Protein AF-0000000085155196 (afdb_homodimer)

Foldseek 3Di:
DVVVVVLVVLLVLLLVLLLVQCVPPNLVPRDPVSSCVSSVHDPVSVCVNPVDSLRSLLVLLQVLLVVLVVQLVVQQDPVDQLVLSLLLSVLSSLVCCPPPSSNVSNLRSLVVCPPPHPSSVCSLVVQLVSSLVSVVRNCVVQFWDVPDRSSVVSNVLSCQLSVLVVVQVPCCVVPPCNVVNPDSLVVSLVVCVVCLVVITDPVCSVVVPVVSVVSSVVVCVVPVVVDPPDD/DVVVVVLVVLLVLLLVLLLVQCVPPNLVPRDPVSSCVSSVHDPVSVCVNPVDSLRSLLVLLQVLLVVLVVQLVVQQDPVDQLVLSLLLSVLSSLVCCPPPSSNVSNLRSLVVCPPPHPSSVCSLVVQLVSNLVSQVRNCVVQFWDVPDRSSVVSNVLSCQLSVLVVVQVPCCPVPPCNVVNPDSLVVNLVVCVVCLVVITDPVNSVVVPVVSVVSSVVVCVVPVVVDPPDD

Radius of gyration: 22.93 Å; Cα contacts (8 Å, |Δi|>4): 602; chains: 2; bounding box: 74×60×64 Å

Sequence (462 aa):
MARQVRSEATRQKILDSAIEVFGEVGYAAAGWSTIIERTGMTKGALYHHFDSKESLASNIIEEGSDRLLSAFRNVCGSSSPGLENLVHGTFTIVEVLRSDKMVRAAAQLATALSGFNGAASRFYANLVLETAQEARRAIKEGDLRDDIDPDVLSASLMGTIFGARLIASTISGHGRIGDIIGDPTARLHQIWSLLLPGIVSQASLPYFEQFLRREGMRHATANPAAQPEGEMARQVRSEATRQKILDSAIEVFGEVGYAAAGWSTIIERTGMTKGALYHHFDSKESLASNIIEEGSDRLLSAFRNVCGSSSPGLENLVHGTFTIVEVLRSDKMVRAAAQLATALSGFNGAASRFYANLVLETAQEARRAIKEGDLRDDIDPDVLSASLMGTIFGARLIASTISGHGRIGDIIGDPTARLHQIWSLLLPGIVSQASLPYFEQFLRREGMRHATANPAAQPEGE

InterPro domains:
  IPR001647 DNA-binding HTH domain, TetR-type [PF00440] (14-57)
  IPR001647 DNA-binding HTH domain, TetR-type [PR00455] (14-27)
  IPR001647 DNA-binding HTH domain, TetR-type [PR00455] (35-58)
  IPR001647 DNA-binding HTH domain, TetR-type [PS50977] (8-68)
  IPR009057 Homedomain-like superfamily [SSF46689] (2-83)
  IPR036271 Tetracyclin repressor-like, C-terminal domain superfamily [SSF48498] (81-216)
  IPR050109 HTH-type, TetR-like transcriptional regulator [PTHR30055] (2-164)
  IPR054126 CprB tetracyclin repressor-like, C-terminal domain [PF21935] (82-200)

Structure (mmCIF, N/CA/C/O backbone):
data_AF-0000000085155196-model_v1
#
loop_
_entity.id
_entity.type
_entity.pdbx_description
1 polymer CprA
#
loop_
_atom_site.group_PDB
_atom_site.id
_atom_site.type_symbol
_atom_site.label_atom_id
_atom_site.label_alt_id
_atom_site.label_comp_id
_atom_site.label_asym_id
_atom_site.label_entity_id
_atom_site.label_seq_id
_atom_site.pdbx_PDB_ins_code
_atom_site.Cartn_x
_atom_site.Cartn_y
_atom_site.Cartn_z
_atom_site.occupancy
_atom_site.B_iso_or_equiv
_atom_site.auth_seq_id
_atom_site.auth_comp_id
_atom_site.auth_asym_id
_atom_site.auth_atom_id
_atom_site.pdbx_PDB_model_num
ATOM 1 N N . MET A 1 1 ? -38.188 16.172 11.039 1 69.31 1 MET A N 1
ATOM 2 C CA . MET A 1 1 ? -37.875 15.438 9.82 1 69.31 1 MET A CA 1
ATOM 3 C C . MET A 1 1 ? -37.156 16.344 8.828 1 69.31 1 MET A C 1
ATOM 5 O O . MET A 1 1 ? -36.031 16.031 8.391 1 69.31 1 MET A O 1
ATOM 9 N N . ALA A 1 2 ? -37.656 17.391 8.602 1 74.12 2 ALA A N 1
ATOM 10 C CA . ALA A 1 2 ? -37.062 18.359 7.672 1 74.12 2 ALA A CA 1
ATOM 11 C C . ALA A 1 2 ? -35.719 18.844 8.164 1 74.12 2 ALA A C 1
ATOM 13 O O . ALA A 1 2 ? -34.75 18.938 7.391 1 74.12 2 ALA A O 1
ATOM 14 N N . ARG A 1 3 ? -35.656 19.031 9.469 1 75.44 3 ARG A N 1
ATOM 15 C CA . ARG A 1 3 ? -34.406 19.5 10.055 1 75.44 3 ARG A CA 1
ATOM 16 C C . ARG A 1 3 ? -33.312 18.438 9.922 1 75.44 3 ARG A C 1
ATOM 18 O O . ARG A 1 3 ? -32.156 18.75 9.625 1 75.44 3 ARG A O 1
ATOM 25 N N . GLN A 1 4 ? -33.75 17.25 10.086 1 75.31 4 GLN A N 1
ATOM 26 C CA . GLN A 1 4 ? -32.812 16.141 9.961 1 75.31 4 GLN A CA 1
ATOM 27 C C . GLN A 1 4 ? -32.312 16 8.523 1 75.31 4 GLN A C 1
ATOM 29 O O . GLN A 1 4 ? -31.125 15.773 8.289 1 75.31 4 GLN A O 1
ATOM 34 N N . VAL A 1 5 ? -33.25 16.125 7.629 1 76.5 5 VAL A N 1
ATOM 35 C CA . VAL A 1 5 ? -32.906 16.016 6.211 1 76.5 5 VAL A CA 1
ATOM 36 C C . VAL A 1 5 ? -31.969 17.156 5.82 1 76.5 5 VAL A C 1
ATOM 38 O O . VAL A 1 5 ? -31 16.938 5.086 1 76.5 5 VAL A O 1
ATOM 41 N N . ARG A 1 6 ? -32.219 18.344 6.285 1 77.75 6 ARG A N 1
ATOM 42 C CA . ARG A 1 6 ? -31.375 19.5 5.992 1 77.75 6 ARG A CA 1
ATOM 43 C C . ARG A 1 6 ? -29.984 19.312 6.586 1 77.75 6 ARG A C 1
ATOM 45 O O . ARG A 1 6 ? -28.984 19.672 5.961 1 77.75 6 ARG A O 1
ATOM 52 N N . SER A 1 7 ? -29.969 18.812 7.781 1 83.31 7 SER A N 1
ATOM 53 C CA . SER A 1 7 ? -28.703 18.562 8.445 1 83.31 7 SER A CA 1
ATOM 54 C C . SER A 1 7 ? -27.875 17.531 7.688 1 83.31 7 SER A C 1
ATOM 56 O O . SER A 1 7 ? -26.656 17.688 7.543 1 83.31 7 SER A O 1
ATOM 58 N N . GLU A 1 8 ? -28.609 16.594 7.176 1 87.56 8 GLU A N 1
ATOM 59 C CA . GLU A 1 8 ? -27.922 15.555 6.414 1 87.56 8 GLU A CA 1
ATOM 60 C C . GLU A 1 8 ? -27.406 16.094 5.082 1 87.56 8 GLU A C 1
ATOM 62 O O . GLU A 1 8 ? -26.312 15.727 4.633 1 87.56 8 GLU A O 1
ATOM 67 N N . ALA A 1 9 ? -28.141 16.938 4.496 1 89.94 9 ALA A N 1
ATOM 68 C CA . ALA A 1 9 ? -27.719 17.562 3.244 1 89.94 9 ALA A CA 1
ATOM 69 C C . ALA A 1 9 ? -26.484 18.438 3.453 1 89.94 9 ALA A C 1
ATOM 71 O O . ALA A 1 9 ? -25.578 18.453 2.619 1 89.94 9 ALA A O 1
ATOM 72 N N . THR A 1 10 ? -26.484 19.125 4.562 1 91.44 10 THR A N 1
ATOM 73 C CA . THR A 1 10 ? -25.344 19.969 4.902 1 91.44 10 THR A CA 1
ATOM 74 C C . THR A 1 10 ? -24.109 19.125 5.172 1 91.44 10 THR A C 1
ATOM 76 O O . THR A 1 10 ? -23.016 19.422 4.688 1 91.44 10 THR A O 1
ATOM 79 N N . ARG A 1 11 ? -24.312 18.094 5.898 1 94.31 11 ARG A N 1
ATOM 80 C CA . ARG A 1 11 ? -23.219 17.172 6.184 1 94.31 11 ARG A CA 1
ATOM 81 C C . ARG A 1 11 ? -22.609 16.625 4.898 1 94.31 11 ARG A C 1
ATOM 83 O O . ARG A 1 11 ? -21.391 16.594 4.746 1 94.31 11 ARG A O 1
ATOM 90 N N . GLN A 1 12 ? -23.5 16.234 3.965 1 94.75 12 GLN A N 1
ATOM 91 C CA . GLN A 1 12 ? -23.031 15.664 2.701 1 94.75 12 GLN A CA 1
ATOM 92 C C . GLN A 1 12 ? -22.281 16.719 1.88 1 94.75 12 GLN A C 1
ATOM 94 O O . GLN A 1 12 ? -21.281 16.406 1.235 1 94.75 12 GLN A O 1
ATOM 99 N N . LYS A 1 13 ? -22.719 17.859 1.914 1 94.62 13 LYS A N 1
ATOM 100 C CA . LYS A 1 13 ? -22.047 18.953 1.212 1 94.62 13 LYS A CA 1
ATOM 101 C C . LYS A 1 13 ? -20.625 19.156 1.751 1 94.62 13 LYS A C 1
ATOM 103 O O . LYS A 1 13 ? -19.688 19.391 0.982 1 94.62 13 LYS A O 1
ATOM 108 N N . ILE A 1 14 ? -20.5 19.125 3.066 1 96.25 14 ILE A N 1
ATOM 109 C CA . ILE A 1 14 ? -19.203 19.281 3.707 1 96.25 14 ILE A CA 1
ATOM 110 C C . ILE A 1 14 ? -18.266 18.141 3.283 1 96.25 14 ILE A C 1
ATOM 112 O O . ILE A 1 14 ? -17.125 18.375 2.904 1 96.25 14 ILE A O 1
ATOM 116 N N . LEU A 1 15 ? -18.828 16.922 3.273 1 97.25 15 LEU A N 1
ATOM 117 C CA . LEU A 1 15 ? -18.031 15.758 2.877 1 97.25 15 LEU A CA 1
ATOM 118 C C . LEU A 1 15 ? -17.578 15.883 1.425 1 97.25 15 LEU A C 1
ATOM 120 O O . LEU A 1 15 ? -16.406 15.664 1.114 1 97.25 15 LEU A O 1
ATOM 124 N N . ASP A 1 16 ? -18.5 16.297 0.559 1 96.94 16 ASP A N 1
ATOM 125 C CA . ASP A 1 16 ? -18.188 16.438 -0.861 1 96.94 16 ASP A CA 1
ATOM 126 C C . ASP A 1 16 ? -17.109 17.484 -1.092 1 96.94 16 ASP A C 1
ATOM 128 O O . ASP A 1 16 ? -16.188 17.266 -1.887 1 96.94 16 ASP A O 1
ATOM 132 N N . SER A 1 17 ? -17.188 18.562 -0.406 1 97.25 17 SER A N 1
ATOM 133 C CA . SER A 1 17 ? -16.203 19.641 -0.521 1 97.25 17 SER A CA 1
ATOM 134 C C . SER A 1 17 ? -14.836 19.188 -0.02 1 97.25 17 SER A C 1
ATOM 136 O O . SER A 1 17 ? -13.812 19.469 -0.649 1 97.25 17 SER A O 1
ATOM 138 N N . ALA A 1 18 ? -14.859 18.5 1.106 1 97.88 18 ALA A N 1
ATOM 139 C CA . ALA A 1 18 ? -13.609 17.984 1.668 1 97.88 18 ALA A CA 1
ATOM 140 C C . ALA A 1 18 ? -12.938 17 0.716 1 97.88 18 ALA A C 1
ATOM 142 O O . ALA A 1 18 ? -11.727 17.047 0.515 1 97.88 18 ALA A O 1
ATOM 143 N N . ILE A 1 19 ? -13.75 16.109 0.124 1 98.19 19 ILE A N 1
ATOM 144 C CA . ILE A 1 19 ? -13.25 15.109 -0.816 1 98.19 19 ILE A CA 1
ATOM 145 C C . ILE A 1 19 ? -12.57 15.805 -1.996 1 98.19 19 ILE A C 1
ATOM 147 O O . ILE A 1 19 ? -11.5 15.383 -2.438 1 98.19 19 ILE A O 1
ATOM 151 N N . GLU A 1 20 ? -13.141 16.844 -2.461 1 97.38 20 GLU A N 1
ATOM 152 C CA . GLU A 1 20 ? -12.562 17.609 -3.561 1 97.38 20 GLU A CA 1
ATOM 153 C C . GLU A 1 20 ? -11.219 18.219 -3.162 1 97.38 20 GLU A C 1
ATOM 155 O O . GLU A 1 20 ? -10.242 18.109 -3.9 1 97.38 20 GLU A O 1
ATOM 160 N N . VAL A 1 21 ? -11.156 18.828 -1.997 1 97.56 21 VAL A N 1
ATOM 161 C CA . VAL A 1 21 ? -9.945 19.5 -1.536 1 97.56 21 VAL A CA 1
ATOM 162 C C . VAL A 1 21 ? -8.852 18.469 -1.284 1 97.56 21 VAL A C 1
ATOM 164 O O . VAL A 1 21 ? -7.711 18.625 -1.726 1 97.56 21 VAL A O 1
ATOM 167 N N . PHE A 1 22 ? -9.234 17.328 -0.595 1 97.44 22 PHE A N 1
ATOM 168 C CA . PHE A 1 22 ? -8.273 16.266 -0.348 1 97.44 22 PHE A CA 1
ATOM 169 C C . PHE A 1 22 ? -7.75 15.695 -1.66 1 97.44 22 PHE A C 1
ATOM 171 O O . PHE A 1 22 ? -6.574 15.328 -1.757 1 97.44 22 PHE A O 1
ATOM 178 N N . GLY A 1 23 ? -8.625 15.578 -2.633 1 95.81 23 GLY A N 1
ATOM 179 C CA . GLY A 1 23 ? -8.227 15.07 -3.934 1 95.81 23 GLY A CA 1
ATOM 180 C C . GLY A 1 23 ? -7.277 15.992 -4.672 1 95.81 23 GLY A C 1
ATOM 181 O O . GLY A 1 23 ? -6.43 15.531 -5.441 1 95.81 23 GLY A O 1
ATOM 182 N N . GLU A 1 24 ? -7.328 17.281 -4.453 1 94.69 24 GLU A N 1
ATOM 183 C CA . GLU A 1 24 ? -6.555 18.297 -5.168 1 94.69 24 GLU A CA 1
ATOM 184 C C . GLU A 1 24 ? -5.156 18.438 -4.57 1 94.69 24 GLU A C 1
ATOM 186 O O . GLU A 1 24 ? -4.168 18.5 -5.301 1 94.69 24 GLU A O 1
ATOM 191 N N . VAL A 1 25 ? -5.051 18.422 -3.166 1 95.19 25 VAL A N 1
ATOM 192 C CA . VAL A 1 25 ? -3.77 18.828 -2.596 1 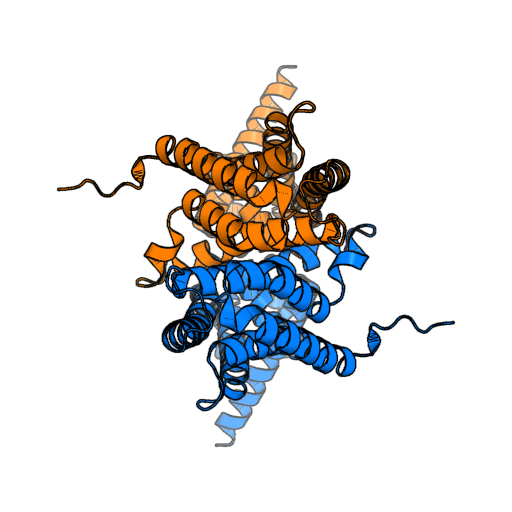95.19 25 VAL A CA 1
ATOM 193 C C . VAL A 1 25 ? -3.27 17.766 -1.628 1 95.19 25 VAL A C 1
ATOM 195 O O . VAL A 1 25 ? -2.146 17.844 -1.123 1 95.19 25 VAL A O 1
ATOM 198 N N . GLY A 1 26 ? -4.078 16.719 -1.414 1 95.88 26 GLY A N 1
ATOM 199 C CA . GLY A 1 26 ? -3.727 15.719 -0.423 1 95.88 26 GLY A CA 1
ATOM 200 C C . GLY A 1 26 ? -4.152 16.094 0.984 1 95.88 26 GLY A C 1
ATOM 201 O O . GLY A 1 26 ? -4.332 17.281 1.289 1 95.88 26 GLY A O 1
ATOM 202 N N . TYR A 1 27 ? -4.277 15.148 1.85 1 96.88 27 TYR A N 1
ATOM 203 C CA . TYR A 1 27 ? -4.758 15.352 3.211 1 96.88 27 TYR A CA 1
ATOM 204 C C . TYR A 1 27 ? -3.811 16.25 3.992 1 96.88 27 TYR A C 1
ATOM 206 O O . TYR A 1 27 ? -4.25 17.172 4.699 1 96.88 27 TYR A O 1
ATOM 214 N N . ALA A 1 28 ? -2.572 16.016 3.85 1 94.56 28 ALA A N 1
ATOM 215 C CA . ALA A 1 28 ? -1.577 16.719 4.645 1 94.56 28 ALA A CA 1
ATOM 216 C C . ALA A 1 28 ? -1.593 18.219 4.332 1 94.56 28 ALA A C 1
ATOM 218 O O . ALA A 1 28 ? -1.554 19.047 5.242 1 94.56 28 ALA A O 1
ATOM 219 N N . ALA A 1 29 ? -1.742 18.578 3.113 1 94.88 29 ALA A N 1
ATOM 220 C CA . ALA A 1 29 ? -1.629 19.969 2.672 1 94.88 29 ALA A CA 1
ATOM 221 C C . ALA A 1 29 ? -2.973 20.688 2.764 1 94.88 29 ALA A C 1
ATOM 223 O O . ALA A 1 29 ? -3.031 21.906 2.715 1 94.88 29 ALA A O 1
ATOM 224 N N . ALA A 1 30 ? -4.035 19.906 2.867 1 96.19 30 ALA A N 1
ATOM 225 C CA . ALA A 1 30 ? -5.367 20.5 2.922 1 96.19 30 ALA A CA 1
ATOM 226 C C . ALA A 1 30 ? -5.57 21.266 4.227 1 96.19 30 ALA A C 1
ATOM 228 O O . ALA A 1 30 ? -5.352 20.719 5.312 1 96.19 30 ALA A O 1
ATOM 229 N N . GLY A 1 31 ? -5.98 22.516 4.066 1 93.12 31 GLY A N 1
ATOM 230 C CA . GLY A 1 31 ? -6.27 23.328 5.238 1 93.12 31 GLY A CA 1
ATOM 231 C C . GLY A 1 31 ? -7.746 23.375 5.59 1 93.12 31 GLY A C 1
ATOM 232 O O . GLY A 1 31 ? -8.602 23.328 4.703 1 93.12 31 GLY A O 1
ATOM 233 N N . TRP A 1 32 ? -7.984 23.469 6.805 1 91.31 32 TRP A N 1
ATOM 234 C CA . TRP A 1 32 ? -9.359 23.594 7.297 1 91.31 32 TRP A CA 1
ATOM 235 C C . TRP A 1 32 ? -10.055 24.797 6.668 1 91.31 32 TRP A C 1
ATOM 237 O O . TRP A 1 32 ? -11.203 24.688 6.219 1 91.31 32 TRP A O 1
ATOM 247 N N . SER A 1 33 ? -9.352 25.875 6.559 1 93.81 33 SER A N 1
ATOM 248 C CA . SER A 1 33 ? -9.914 27.094 5.996 1 93.81 33 SER A CA 1
ATOM 249 C C . SER A 1 33 ? -10.305 26.906 4.535 1 93.81 33 SER A C 1
ATOM 251 O O . SER A 1 33 ? -11.336 27.406 4.094 1 93.81 33 SER A O 1
ATOM 253 N N . THR A 1 34 ? -9.5 26.219 3.793 1 95.38 34 THR A N 1
ATOM 254 C CA . THR A 1 34 ? -9.781 25.953 2.385 1 95.38 34 THR A CA 1
ATOM 255 C C . THR A 1 34 ? -11.039 25.109 2.232 1 95.38 34 THR A C 1
ATOM 257 O O . THR A 1 34 ? -11.852 25.344 1.34 1 95.38 34 THR A O 1
ATOM 260 N N . ILE A 1 35 ? -11.219 24.109 3.141 1 95.94 35 ILE A N 1
ATOM 261 C CA . ILE A 1 35 ? -12.398 23.25 3.107 1 95.94 35 ILE A CA 1
ATOM 262 C C . ILE A 1 35 ? -13.648 24.062 3.418 1 95.94 35 ILE A C 1
ATOM 264 O O . ILE A 1 35 ? -14.656 23.969 2.719 1 95.94 35 ILE A O 1
ATOM 268 N N . ILE A 1 36 ? -13.516 24.922 4.391 1 94.69 36 ILE A N 1
ATOM 269 C CA . ILE A 1 36 ? -14.625 25.797 4.773 1 94.69 36 ILE A CA 1
ATOM 270 C C . ILE A 1 36 ? -15.031 26.656 3.584 1 94.69 36 ILE A C 1
ATOM 272 O O . ILE A 1 36 ? -16.219 26.734 3.242 1 94.69 36 ILE A O 1
ATOM 276 N N . GLU A 1 37 ? -14.062 27.25 2.947 1 95.5 37 GLU A N 1
ATOM 277 C CA . GLU A 1 37 ? -14.32 28.109 1.801 1 95.5 37 GLU A CA 1
ATOM 278 C C . GLU A 1 37 ? -15 27.344 0.671 1 95.5 37 GLU A C 1
ATOM 280 O O . GLU A 1 37 ? -15.922 27.859 0.034 1 95.5 37 GLU A O 1
ATOM 285 N N . ARG A 1 38 ? -14.586 26.141 0.473 1 95.25 38 ARG A N 1
ATOM 286 C CA . ARG A 1 38 ? -15.141 25.312 -0.602 1 95.25 38 ARG A CA 1
ATOM 287 C C . ARG A 1 38 ? -16.609 24.984 -0.334 1 95.25 38 ARG A C 1
ATOM 289 O O . ARG A 1 38 ? -17.391 24.828 -1.269 1 95.25 38 ARG A O 1
ATOM 296 N N . THR A 1 39 ? -16.984 24.844 0.924 1 94.56 39 THR A N 1
ATOM 297 C CA . THR A 1 39 ? -18.359 24.516 1.272 1 94.56 39 THR A CA 1
ATOM 298 C C . THR A 1 39 ? -19.281 25.719 1.052 1 94.56 39 THR A C 1
ATOM 300 O O . THR A 1 39 ? -20.484 25.547 0.909 1 94.56 39 THR A O 1
ATOM 303 N N . GLY A 1 40 ? -18.75 26.969 1.188 1 94.81 40 GLY A N 1
ATOM 304 C CA . GLY A 1 40 ? -19.562 28.172 1.177 1 94.81 40 GLY A CA 1
ATOM 305 C C . GLY A 1 40 ? -20.266 28.438 2.492 1 94.81 40 GLY A C 1
ATOM 306 O O . GLY A 1 40 ? -21.203 29.234 2.553 1 94.81 40 GLY A O 1
ATOM 307 N N . MET A 1 41 ? -19.812 27.75 3.48 1 93.12 41 MET A N 1
ATOM 308 C CA . MET A 1 41 ? -20.422 27.875 4.805 1 93.12 41 MET A CA 1
ATOM 309 C C . MET A 1 41 ? -19.531 28.688 5.742 1 93.12 41 MET A C 1
ATOM 311 O O . MET A 1 41 ? -18.359 28.953 5.418 1 93.12 41 MET A O 1
ATOM 315 N N . THR A 1 42 ? -20.141 29.047 6.848 1 91.56 42 THR A N 1
ATOM 316 C CA . THR A 1 42 ? -19.344 29.688 7.883 1 91.56 42 THR A CA 1
ATOM 317 C C . THR A 1 42 ? -18.547 28.641 8.664 1 91.56 42 THR A C 1
ATOM 319 O O . THR A 1 42 ? -18.906 27.469 8.688 1 91.56 42 THR A O 1
ATOM 322 N N . LYS A 1 43 ? -17.453 29.109 9.266 1 91.19 43 LYS A N 1
ATOM 323 C CA . LYS A 1 43 ? -16.625 28.266 10.125 1 91.19 43 LYS A CA 1
ATOM 324 C C . LYS A 1 43 ? -17.453 27.609 11.219 1 91.19 43 LYS A C 1
ATOM 326 O O . LYS A 1 43 ? -17.328 26.406 11.461 1 91.19 43 LYS A O 1
ATOM 331 N N . GLY A 1 44 ? -18.375 28.344 11.82 1 90.88 44 GLY A N 1
ATOM 332 C CA . GLY A 1 44 ? -19.234 27.844 12.875 1 90.88 44 GLY A CA 1
ATOM 333 C C . GLY A 1 44 ? -20.156 26.734 12.414 1 90.88 44 GLY A C 1
ATOM 334 O O . GLY A 1 44 ? -20.344 25.734 13.117 1 90.88 44 GLY A O 1
ATOM 335 N N . ALA A 1 45 ? -20.672 26.891 11.25 1 90.25 45 ALA A N 1
ATOM 336 C CA . ALA A 1 45 ? -21.562 25.875 10.68 1 90.25 45 ALA A CA 1
ATOM 337 C C . ALA A 1 45 ? -20.844 24.562 10.469 1 90.25 45 ALA A C 1
ATOM 339 O O . ALA A 1 45 ? -21.406 23.484 10.711 1 90.25 45 ALA A O 1
ATOM 340 N N . LEU A 1 46 ? -19.594 24.609 9.961 1 91.94 46 LEU A N 1
ATOM 341 C CA . LEU A 1 46 ? -18.828 23.391 9.734 1 91.94 46 LEU A CA 1
ATOM 342 C C . LEU A 1 46 ? -18.484 22.719 11.055 1 91.94 46 LEU A C 1
ATOM 344 O O . LEU A 1 46 ? -18.594 21.484 11.18 1 91.94 46 LEU A O 1
ATOM 348 N N . TYR A 1 47 ? -18.156 23.5 12.055 1 91.12 47 TYR A N 1
ATOM 349 C CA . TYR A 1 47 ? -17.75 22.984 13.344 1 91.12 47 TYR A CA 1
ATOM 350 C C . TYR A 1 47 ? -18.922 22.328 14.07 1 91.12 47 TYR A C 1
ATOM 352 O O . TYR A 1 47 ? -18.719 21.484 14.953 1 91.12 47 TYR A O 1
ATOM 360 N N . HIS A 1 48 ? -20.109 22.766 13.719 1 92 48 HIS A N 1
ATOM 361 C CA . HIS A 1 48 ? -21.297 22.141 14.273 1 92 48 HIS A CA 1
ATOM 362 C C . HIS A 1 48 ? -21.406 20.672 13.836 1 92 48 HIS A C 1
ATOM 364 O O . HIS A 1 48 ? -21.891 19.828 14.586 1 92 48 HIS A O 1
ATOM 370 N N . HIS A 1 49 ? -20.812 20.391 12.703 1 93.31 49 HIS A N 1
ATOM 371 C CA . HIS A 1 49 ? -20.922 19.047 12.148 1 93.31 49 HIS A CA 1
ATOM 372 C C . HIS A 1 49 ? -19.656 18.234 12.391 1 93.31 49 HIS A C 1
ATOM 374 O O . HIS A 1 49 ? -19.719 17.031 12.664 1 93.31 49 HIS A O 1
ATOM 380 N N . PHE A 1 50 ? -18.484 18.875 12.211 1 95.19 50 PHE A N 1
ATOM 381 C CA . PHE A 1 50 ? -17.203 18.219 12.367 1 95.19 50 PHE A CA 1
ATOM 382 C C . PHE A 1 50 ? -16.25 19.062 13.195 1 95.19 50 PHE A C 1
ATOM 384 O O . PHE A 1 50 ? -15.984 20.219 12.852 1 95.19 50 PHE A O 1
ATOM 391 N N . ASP A 1 51 ? -15.602 18.391 14.133 1 91.75 51 ASP A N 1
ATOM 392 C CA . ASP A 1 51 ? -14.812 19.125 15.125 1 91.75 51 ASP A CA 1
ATOM 393 C C . ASP A 1 51 ? -13.383 19.328 14.625 1 91.75 51 ASP A C 1
ATOM 395 O O . ASP A 1 51 ? -12.648 20.156 15.172 1 91.75 51 ASP A O 1
ATOM 399 N N . SER A 1 52 ? -13.062 18.547 13.625 1 93.94 52 SER A N 1
ATOM 400 C CA . SER A 1 52 ? -11.68 18.625 13.164 1 93.94 52 SER A CA 1
ATOM 401 C C . SER A 1 52 ? -11.531 18.047 11.766 1 93.94 52 SER A C 1
ATOM 403 O O . SER A 1 52 ? -12.422 17.344 11.281 1 93.94 52 SER A O 1
ATOM 405 N N . LYS A 1 53 ? -10.523 18.344 11.18 1 95 53 LYS A N 1
ATOM 406 C CA . LYS A 1 53 ? -10.172 17.75 9.891 1 95 53 LYS A CA 1
ATOM 407 C C . LYS A 1 53 ? -10.07 16.219 9.992 1 95 53 LYS A C 1
ATOM 409 O O . LYS A 1 53 ? -10.5 15.508 9.086 1 95 53 LYS A O 1
ATOM 414 N N . GLU A 1 54 ? -9.531 15.695 11.102 1 95.31 54 GLU A N 1
ATOM 415 C CA . GLU A 1 54 ? -9.391 14.258 11.312 1 95.31 54 GLU A CA 1
ATOM 416 C C . GLU A 1 54 ? -10.75 13.586 11.422 1 95.31 54 GLU A C 1
ATOM 418 O O . GLU A 1 54 ? -10.953 12.492 10.875 1 95.31 54 GLU A O 1
ATOM 423 N N . SER A 1 55 ? -11.617 14.266 12.164 1 96.31 55 SER A N 1
ATOM 424 C CA . SER A 1 55 ? -12.961 13.719 12.266 1 96.31 55 SER A CA 1
ATOM 425 C C . SER A 1 55 ? -13.641 13.656 10.898 1 96.31 55 SER A C 1
ATOM 427 O O . SER A 1 55 ? -14.328 12.688 10.586 1 96.31 55 SER A O 1
ATOM 429 N N . LEU A 1 56 ? -13.43 14.703 10.125 1 96.81 56 LEU A N 1
ATOM 430 C CA . LEU A 1 56 ? -13.961 14.742 8.766 1 96.81 56 LEU A CA 1
ATOM 431 C C . LEU A 1 56 ? -13.383 13.609 7.926 1 96.81 56 LEU A C 1
ATOM 433 O O . LEU A 1 56 ? -14.133 12.891 7.258 1 96.81 56 LEU A O 1
ATOM 437 N N . ALA A 1 57 ? -12.117 13.391 7.973 1 98 57 ALA A N 1
ATOM 438 C CA . ALA A 1 57 ? -11.445 12.32 7.238 1 98 57 ALA A CA 1
ATOM 439 C C . ALA A 1 57 ? -11.961 10.945 7.672 1 98 57 ALA A C 1
ATOM 441 O O . ALA A 1 57 ? -12.25 10.094 6.832 1 98 57 ALA A O 1
ATOM 442 N N . SER A 1 58 ? -12.125 10.758 8.992 1 98 58 SER A N 1
ATOM 443 C CA . SER A 1 58 ? -12.617 9.484 9.516 1 98 58 SER A CA 1
ATOM 444 C C . SER A 1 58 ? -14.016 9.18 9 1 98 58 SER A C 1
ATOM 446 O O . SER A 1 58 ? -14.32 8.039 8.648 1 98 58 SER A O 1
ATOM 448 N N . ASN A 1 59 ? -14.797 10.211 8.914 1 98.19 59 ASN A N 1
ATOM 449 C CA . ASN A 1 59 ? -16.156 10.016 8.422 1 98.19 59 ASN A CA 1
ATOM 450 C C . ASN A 1 59 ? -16.172 9.641 6.941 1 98.19 59 ASN A C 1
ATOM 452 O O . ASN A 1 59 ? -16.953 8.781 6.523 1 98.19 59 ASN A O 1
ATOM 456 N N . ILE A 1 60 ? -15.328 10.281 6.145 1 98.62 60 ILE A N 1
ATOM 457 C CA . ILE A 1 60 ? -15.203 9.938 4.73 1 98.62 60 ILE A CA 1
ATOM 458 C C . ILE A 1 60 ? -14.75 8.484 4.59 1 98.62 60 ILE A C 1
ATOM 460 O O . ILE A 1 60 ? -15.32 7.723 3.809 1 98.62 60 ILE A O 1
ATOM 464 N N . ILE A 1 61 ? -13.758 8.062 5.375 1 98.62 61 ILE A N 1
ATOM 465 C CA . ILE A 1 61 ? -13.219 6.703 5.324 1 98.62 61 ILE A CA 1
ATOM 466 C C . ILE A 1 61 ? -14.32 5.703 5.684 1 98.62 61 ILE A C 1
ATOM 468 O O . ILE A 1 61 ? -14.5 4.699 4.992 1 98.62 61 ILE A O 1
ATOM 472 N N . GLU A 1 62 ? -15.07 5.988 6.742 1 98.31 62 GLU A N 1
ATOM 473 C CA . GLU A 1 62 ? -16.094 5.066 7.223 1 98.31 62 GLU A CA 1
ATOM 474 C C . GLU A 1 62 ? -17.234 4.93 6.215 1 98.31 62 GLU A C 1
ATOM 476 O O . GLU A 1 62 ? -17.672 3.816 5.922 1 98.31 62 GLU A O 1
ATOM 481 N N . GLU A 1 63 ? -17.656 6.07 5.656 1 98.19 63 GLU A N 1
ATOM 482 C CA . GLU A 1 63 ? -18.719 6.023 4.656 1 98.19 63 GLU A CA 1
ATOM 483 C C . GLU A 1 63 ? -18.266 5.277 3.404 1 98.19 63 GLU A C 1
ATOM 485 O O . GLU A 1 63 ? -19.016 4.461 2.857 1 98.19 63 GLU A O 1
ATOM 490 N N . GLY A 1 64 ? -17.062 5.582 2.928 1 98.62 64 GLY A N 1
ATOM 491 C CA . GLY A 1 64 ? -16.516 4.859 1.789 1 98.62 64 GLY A CA 1
ATOM 492 C C . GLY A 1 64 ? -16.359 3.373 2.049 1 98.62 64 GLY A C 1
ATOM 493 O O . GLY A 1 64 ? -16.625 2.553 1.166 1 98.62 64 GLY A O 1
ATOM 494 N N . SER A 1 65 ? -15.906 3.025 3.244 1 98.44 65 SER A N 1
ATOM 495 C CA . SER A 1 65 ? -15.766 1.627 3.639 1 98.44 65 SER A CA 1
ATOM 496 C C . SER A 1 65 ? -17.109 0.899 3.57 1 98.44 65 SER A C 1
ATOM 498 O O . SER A 1 65 ? -17.188 -0.193 3.006 1 98.44 65 SER A O 1
ATOM 500 N N . ASP A 1 66 ? -18.109 1.55 4.125 1 98.44 66 ASP A N 1
ATOM 501 C CA . ASP A 1 66 ? -19.438 0.941 4.129 1 98.44 66 ASP A CA 1
ATOM 502 C C . ASP A 1 66 ? -19.938 0.69 2.709 1 98.44 66 ASP A C 1
ATOM 504 O O . ASP A 1 66 ? -20.484 -0.373 2.416 1 98.44 66 ASP A O 1
ATOM 508 N N . ARG A 1 67 ? -19.719 1.665 1.831 1 98.56 67 ARG A N 1
ATOM 509 C CA . ARG A 1 67 ? -20.141 1.526 0.439 1 98.56 67 ARG A CA 1
ATOM 510 C C . ARG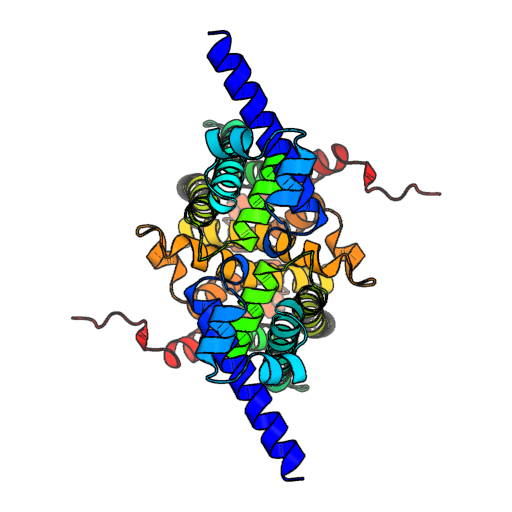 A 1 67 ? -19.391 0.397 -0.249 1 98.56 67 ARG A C 1
ATOM 512 O O . ARG A 1 67 ? -19.969 -0.406 -0.974 1 98.56 67 ARG A O 1
ATOM 519 N N . LEU A 1 68 ? -18.125 0.316 -0.017 1 98.69 68 LEU A N 1
ATOM 520 C CA . LEU A 1 68 ? -17.281 -0.688 -0.65 1 98.69 68 LEU A CA 1
ATOM 521 C C . LEU A 1 68 ? -17.641 -2.088 -0.168 1 98.69 68 LEU A C 1
ATOM 523 O O . LEU A 1 68 ? -17.781 -3.01 -0.976 1 98.69 68 LEU A O 1
ATOM 527 N N . LEU A 1 69 ? -17.797 -2.23 1.13 1 98.19 69 LEU A N 1
ATOM 528 C CA . LEU A 1 69 ? -18.156 -3.52 1.712 1 98.19 69 LEU A CA 1
ATOM 529 C C . LEU A 1 69 ? -19.531 -3.973 1.228 1 98.19 69 LEU A C 1
ATOM 531 O O . LEU A 1 69 ? -19.734 -5.156 0.939 1 98.19 69 LEU A O 1
ATOM 535 N N . SER A 1 70 ? -20.438 -2.996 1.153 1 98.12 70 SER A N 1
ATOM 536 C CA . SER A 1 70 ? -21.766 -3.322 0.644 1 98.12 70 SER A CA 1
ATOM 537 C C . SER A 1 70 ? -21.703 -3.811 -0.799 1 98.12 70 SER A C 1
ATOM 539 O O . SER A 1 70 ? -22.359 -4.789 -1.16 1 98.12 70 SER A O 1
ATOM 541 N N . ALA A 1 71 ? -20.906 -3.129 -1.632 1 97.75 71 ALA A N 1
ATOM 542 C CA . ALA A 1 71 ? -20.734 -3.547 -3.021 1 97.75 71 ALA A CA 1
ATOM 543 C C . ALA A 1 71 ? -20.156 -4.953 -3.105 1 97.75 71 ALA A C 1
ATOM 545 O O . ALA A 1 71 ? -20.609 -5.777 -3.895 1 97.75 71 ALA A O 1
ATOM 546 N N . PHE A 1 72 ? -19.156 -5.273 -2.314 1 97.94 72 PHE A N 1
ATOM 547 C CA . PHE A 1 72 ? -18.531 -6.594 -2.27 1 97.94 72 PHE A CA 1
ATOM 548 C C . PHE A 1 72 ? -19.547 -7.656 -1.864 1 97.94 72 PHE A C 1
ATOM 550 O O . PHE A 1 72 ? -19.688 -8.68 -2.541 1 97.94 72 PHE A O 1
ATOM 557 N N . ARG A 1 73 ? -20.281 -7.387 -0.793 1 96.88 73 ARG A N 1
ATOM 558 C CA . ARG A 1 73 ? -21.25 -8.344 -0.264 1 96.88 73 ARG A CA 1
ATOM 559 C C . ARG A 1 73 ? -22.375 -8.594 -1.264 1 96.88 73 ARG A C 1
ATOM 561 O O . ARG A 1 73 ? -22.875 -9.719 -1.378 1 96.88 73 ARG A O 1
ATOM 568 N N . ASN A 1 74 ? -22.734 -7.551 -1.979 1 95.94 74 ASN A N 1
ATOM 569 C CA . ASN A 1 74 ? -23.844 -7.645 -2.916 1 95.94 74 ASN A CA 1
ATOM 570 C C . ASN A 1 74 ? -23.516 -8.578 -4.082 1 95.94 74 ASN A C 1
ATOM 572 O O . ASN A 1 74 ? -24.406 -9.211 -4.637 1 95.94 74 ASN A O 1
ATOM 576 N N . VAL A 1 75 ? -22.234 -8.695 -4.414 1 93.75 75 VAL A N 1
ATOM 577 C CA . VAL A 1 75 ? -21.891 -9.508 -5.574 1 93.75 75 VAL A CA 1
ATOM 578 C C . VAL A 1 75 ? -21.5 -10.914 -5.121 1 93.75 75 VAL A C 1
ATOM 580 O O . VAL A 1 75 ? -21.406 -11.828 -5.941 1 93.75 75 VAL A O 1
ATOM 583 N N . CYS A 1 76 ? -21.234 -11.047 -3.836 1 91.25 76 CYS A N 1
ATOM 584 C CA . CYS A 1 76 ? -20.891 -12.359 -3.301 1 91.25 76 CYS A CA 1
ATOM 585 C C . CYS A 1 76 ? -22.125 -13.117 -2.854 1 91.25 76 CYS A C 1
ATOM 587 O O . CYS A 1 76 ? -22.656 -12.859 -1.773 1 91.25 76 CYS A O 1
ATOM 589 N N . GLY A 1 77 ? -22.656 -13.875 -3.74 1 85.94 77 GLY A N 1
ATOM 590 C CA . GLY A 1 77 ? -23.859 -14.648 -3.463 1 85.94 77 GLY A CA 1
ATOM 591 C C . GLY A 1 77 ? -23.594 -15.875 -2.613 1 85.94 77 GLY A C 1
ATOM 592 O O . GLY A 1 77 ? -22.531 -16.5 -2.717 1 85.94 77 GLY A O 1
ATOM 593 N N . SER A 1 78 ? -24.594 -16.219 -1.855 1 85.81 78 SER A N 1
ATOM 594 C CA . SER A 1 78 ? -24.484 -17.391 -1.009 1 85.81 78 SER A CA 1
ATOM 595 C C . SER A 1 78 ? -24.484 -18.672 -1.842 1 85.81 78 SER A C 1
ATOM 597 O O . SER A 1 78 ? -23.953 -19.703 -1.407 1 85.81 78 SER A O 1
ATOM 599 N N . SER A 1 79 ? -24.891 -18.609 -3.018 1 90.06 79 SER A N 1
ATOM 600 C CA . SER A 1 79 ? -25 -19.828 -3.818 1 90.06 79 SER A CA 1
ATOM 601 C C . SER A 1 79 ? -23.812 -19.984 -4.758 1 90.06 79 SER A C 1
ATOM 603 O O . SER A 1 79 ? -23.625 -21.047 -5.355 1 90.06 79 SER A O 1
ATOM 605 N N . SER A 1 80 ? -23 -19.047 -4.855 1 94.06 80 SER A N 1
ATOM 606 C CA . SER A 1 80 ? -21.812 -19.109 -5.711 1 94.06 80 SER A CA 1
ATOM 607 C C . SER A 1 80 ? -20.609 -19.625 -4.949 1 94.06 80 SER A C 1
ATOM 609 O O . SER A 1 80 ? -20.469 -19.375 -3.75 1 94.06 80 SER A O 1
ATOM 611 N N . PRO A 1 81 ? -19.75 -20.422 -5.648 1 97 81 PRO A N 1
ATOM 612 C CA . PRO A 1 81 ? -18.531 -20.891 -4.984 1 97 81 PRO A CA 1
ATOM 613 C C . PRO A 1 81 ? -17.703 -19.75 -4.391 1 97 81 PRO A C 1
ATOM 615 O O . PRO A 1 81 ? -17.641 -18.672 -4.965 1 97 81 PRO A O 1
ATOM 618 N N . GLY A 1 82 ? -17.094 -20.016 -3.248 1 98 82 GLY A N 1
ATOM 619 C CA . GLY A 1 82 ? -16.312 -19.016 -2.525 1 98 82 GLY A CA 1
ATOM 620 C C . GLY A 1 82 ? -15.234 -18.375 -3.377 1 98 82 GLY A C 1
ATOM 621 O O . GLY A 1 82 ? -15.031 -17.156 -3.312 1 98 82 GLY A O 1
ATOM 622 N N . LEU A 1 83 ? -14.547 -19.219 -4.172 1 98.25 83 LEU A N 1
ATOM 623 C CA . LEU A 1 83 ? -13.453 -18.672 -4.977 1 98.25 83 LEU A CA 1
ATOM 624 C C . LEU A 1 83 ? -13.992 -17.828 -6.125 1 98.25 83 LEU A C 1
ATOM 626 O O . LEU A 1 83 ? -13.375 -16.828 -6.508 1 98.25 83 LEU A O 1
ATOM 630 N N . GLU A 1 84 ? -15.156 -18.172 -6.723 1 97.88 84 GLU A N 1
ATOM 631 C CA . GLU A 1 84 ? -15.805 -17.297 -7.691 1 97.88 84 GLU A CA 1
ATOM 632 C C . GLU A 1 84 ? -16.141 -15.938 -7.066 1 97.88 84 GLU A C 1
ATOM 634 O O . GLU A 1 84 ? -15.906 -14.891 -7.672 1 97.88 84 GLU A O 1
ATOM 639 N N . ASN A 1 85 ? -16.672 -16 -5.844 1 97.81 85 ASN A N 1
ATOM 640 C CA . ASN A 1 85 ? -17 -14.781 -5.113 1 97.81 85 ASN A CA 1
ATOM 641 C C . ASN A 1 85 ? -15.758 -13.922 -4.879 1 97.81 85 ASN A C 1
ATOM 643 O O . ASN A 1 85 ? -15.805 -12.703 -5.016 1 97.81 85 ASN A O 1
ATOM 647 N N . LEU A 1 86 ? -14.656 -14.547 -4.527 1 97.75 86 LEU A N 1
ATOM 648 C CA . LEU A 1 86 ? -13.406 -13.828 -4.289 1 97.75 86 LEU A CA 1
ATOM 649 C C . LEU A 1 86 ? -12.945 -13.109 -5.559 1 97.75 86 LEU A C 1
ATOM 651 O O . LEU A 1 86 ? -12.609 -11.93 -5.523 1 97.75 86 LEU A O 1
ATOM 655 N N . VAL A 1 87 ? -12.938 -13.867 -6.66 1 97.44 87 VAL A N 1
ATOM 656 C CA . VAL A 1 87 ? -12.5 -13.289 -7.922 1 97.44 87 VAL A CA 1
ATOM 657 C C . VAL A 1 87 ? -13.453 -12.18 -8.344 1 97.44 87 VAL A C 1
ATOM 659 O O . VAL A 1 87 ? -13.039 -11.039 -8.555 1 97.44 87 VAL A O 1
ATOM 662 N N . HIS A 1 88 ? -14.742 -12.414 -8.312 1 96 88 HIS A N 1
ATOM 663 C CA . HIS A 1 88 ? -15.758 -11.438 -8.688 1 96 88 HIS A CA 1
ATOM 664 C C . HIS A 1 88 ? -15.734 -10.234 -7.754 1 96 88 HIS A C 1
ATOM 666 O O . HIS A 1 88 ? -15.836 -9.094 -8.203 1 96 88 HIS A O 1
ATOM 672 N N . GLY A 1 89 ? -15.688 -10.516 -6.535 1 97.31 89 GLY A N 1
ATOM 673 C CA . GLY A 1 89 ? -15.695 -9.469 -5.523 1 97.31 89 GLY A CA 1
ATOM 674 C C . GLY A 1 89 ? -14.516 -8.516 -5.645 1 97.31 89 GLY A C 1
ATOM 675 O O . GLY A 1 89 ? -14.672 -7.305 -5.465 1 97.31 89 GLY A O 1
ATOM 676 N N . THR A 1 90 ? -13.336 -9.047 -5.934 1 97.75 90 THR A N 1
ATOM 677 C CA . THR A 1 90 ? -12.172 -8.18 -6.047 1 97.75 90 THR A CA 1
ATOM 678 C C . THR A 1 90 ? -12.266 -7.309 -7.301 1 97.75 90 THR A C 1
ATOM 680 O O . THR A 1 90 ? -11.812 -6.164 -7.301 1 97.75 90 THR A O 1
ATOM 683 N N . PHE A 1 91 ? -12.836 -7.805 -8.414 1 96.62 91 PHE A N 1
ATOM 684 C CA . PHE A 1 91 ? -13.102 -6.961 -9.578 1 96.62 91 PHE A CA 1
ATOM 685 C C . PHE A 1 91 ? -14.07 -5.84 -9.219 1 96.62 91 PHE A C 1
ATOM 687 O O . PHE A 1 91 ? -13.898 -4.703 -9.656 1 96.62 91 PHE A O 1
ATOM 694 N N . THR A 1 92 ? -15.07 -6.145 -8.383 1 96.94 92 THR A N 1
ATOM 695 C CA . THR A 1 92 ? -16.016 -5.137 -7.926 1 96.94 92 THR A CA 1
ATOM 696 C C . THR A 1 92 ? -15.312 -4.082 -7.074 1 96.94 92 THR A C 1
ATOM 698 O O . THR A 1 92 ? -15.594 -2.887 -7.207 1 96.94 92 THR A O 1
ATOM 701 N N . ILE A 1 93 ? -14.445 -4.535 -6.215 1 97.81 93 ILE A N 1
ATOM 702 C CA . ILE A 1 93 ? -13.672 -3.605 -5.398 1 97.81 93 ILE A CA 1
ATOM 703 C C . ILE A 1 93 ? -12.945 -2.611 -6.297 1 97.81 93 ILE A C 1
ATOM 705 O O . ILE A 1 93 ? -13.055 -1.396 -6.113 1 97.81 93 ILE A O 1
ATOM 709 N N . VAL A 1 94 ? -12.227 -3.094 -7.309 1 96.19 94 VAL A N 1
ATOM 710 C CA . VAL A 1 94 ? -11.445 -2.252 -8.211 1 96.19 94 VAL A CA 1
ATOM 711 C C . VAL A 1 94 ? -12.367 -1.323 -8.984 1 96.19 94 VAL A C 1
ATOM 713 O O . VAL A 1 94 ? -12.078 -0.138 -9.156 1 96.19 94 VAL A O 1
ATOM 716 N N . GLU A 1 95 ? -13.5 -1.814 -9.398 1 95.31 95 GLU A N 1
ATOM 717 C CA . GLU A 1 95 ? -14.469 -1.017 -10.148 1 95.31 95 GLU A CA 1
ATOM 718 C C . GLU A 1 95 ? -15.031 0.111 -9.289 1 95.31 95 GLU A C 1
ATOM 720 O O . GLU A 1 95 ? -15.133 1.253 -9.742 1 95.31 95 GLU A O 1
ATOM 725 N N . VAL A 1 96 ? -15.398 -0.179 -8.055 1 97.38 96 VAL A N 1
ATOM 726 C CA . VAL A 1 96 ? -16 0.807 -7.164 1 97.38 96 VAL A CA 1
ATOM 727 C C . VAL A 1 96 ? -14.961 1.859 -6.781 1 97.38 96 VAL A C 1
ATOM 729 O O . VAL A 1 96 ? -15.273 3.051 -6.707 1 97.38 96 VAL A O 1
ATOM 732 N N . LEU A 1 97 ? -13.727 1.433 -6.598 1 96.69 97 LEU A N 1
ATOM 733 C CA . LEU A 1 97 ? -12.641 2.367 -6.324 1 96.69 97 LEU A CA 1
ATOM 734 C C . LEU A 1 97 ? -12.469 3.35 -7.48 1 96.69 97 LEU A C 1
ATOM 736 O O . LEU A 1 97 ? -12.047 4.492 -7.273 1 96.69 97 LEU A O 1
ATOM 740 N N . ARG A 1 98 ? -12.766 2.961 -8.648 1 92.94 98 ARG A N 1
ATOM 741 C CA . ARG A 1 98 ? -12.609 3.793 -9.836 1 92.94 98 ARG A CA 1
ATOM 742 C C . ARG A 1 98 ? -13.82 4.699 -10.031 1 92.94 98 ARG A C 1
ATOM 744 O O . ARG A 1 98 ? -13.672 5.883 -10.352 1 92.94 98 ARG A O 1
ATOM 751 N N . SER A 1 99 ? -15.023 4.227 -9.773 1 94.94 99 SER A N 1
ATOM 752 C CA . SER A 1 99 ? -16.234 4.891 -10.227 1 94.94 99 SER A CA 1
ATOM 753 C C . SER A 1 99 ? -16.859 5.711 -9.102 1 94.94 99 SER A C 1
ATOM 755 O O . SER A 1 99 ? -17.625 6.648 -9.359 1 94.94 99 SER A O 1
ATOM 757 N N . ASP A 1 100 ? -16.625 5.359 -7.844 1 97.19 100 ASP A N 1
ATOM 758 C CA . ASP A 1 100 ? -17.25 6.031 -6.707 1 97.19 100 ASP A CA 1
ATOM 759 C C . ASP A 1 100 ? -16.281 6.992 -6.031 1 97.19 100 ASP A C 1
ATOM 761 O O . ASP A 1 100 ? -15.305 6.562 -5.406 1 97.19 100 ASP A O 1
ATOM 765 N N . LYS A 1 101 ? -16.609 8.211 -6.062 1 96.81 101 LYS A N 1
ATOM 766 C CA . LYS A 1 101 ? -15.711 9.266 -5.566 1 96.81 101 LYS A CA 1
ATOM 767 C C . LYS A 1 101 ? -15.5 9.141 -4.062 1 96.81 101 LYS A C 1
ATOM 769 O O . LYS A 1 101 ? -14.406 9.383 -3.561 1 96.81 101 LYS A O 1
ATOM 774 N N . MET A 1 102 ? -16.578 8.781 -3.316 1 97.94 102 MET A N 1
ATOM 775 C CA . MET A 1 102 ? -16.484 8.602 -1.869 1 97.94 102 MET A CA 1
ATOM 776 C C . MET A 1 102 ? -15.539 7.457 -1.515 1 97.94 102 MET A C 1
ATOM 778 O O . MET A 1 102 ? -14.672 7.609 -0.657 1 97.94 102 MET A O 1
ATOM 782 N N . VAL A 1 103 ? -15.648 6.359 -2.229 1 98.38 103 VAL A N 1
ATOM 783 C CA . VAL A 1 103 ? -14.836 5.18 -1.954 1 98.38 103 VAL A CA 1
ATOM 784 C C . VAL A 1 103 ? -13.375 5.461 -2.318 1 98.38 103 VAL A C 1
ATOM 786 O O . VAL A 1 103 ? -12.461 5.098 -1.574 1 98.38 103 VAL A O 1
ATOM 789 N N . ARG A 1 104 ? -13.203 6.121 -3.457 1 97.19 104 ARG A N 1
ATOM 790 C CA . ARG A 1 104 ? -11.852 6.473 -3.881 1 97.19 104 ARG A CA 1
ATOM 791 C C . ARG A 1 104 ? -11.172 7.383 -2.861 1 97.19 104 ARG A C 1
ATOM 793 O O . ARG A 1 104 ? -10.016 7.176 -2.506 1 97.19 104 ARG A O 1
ATOM 800 N N . ALA A 1 105 ? -11.914 8.375 -2.375 1 98.06 105 ALA A N 1
ATOM 801 C CA . ALA A 1 105 ? -11.383 9.289 -1.366 1 98.06 105 ALA A CA 1
ATOM 802 C C . ALA A 1 105 ? -11.094 8.555 -0.059 1 98.06 105 ALA A C 1
ATOM 804 O O . ALA A 1 105 ? -10.078 8.812 0.591 1 98.06 105 ALA A O 1
ATOM 805 N N . ALA A 1 106 ? -11.992 7.648 0.324 1 98.56 106 ALA A N 1
ATOM 806 C CA . ALA A 1 106 ? -11.812 6.863 1.542 1 98.56 106 ALA A CA 1
ATOM 807 C C . ALA A 1 106 ? -10.523 6.051 1.487 1 98.56 106 ALA A C 1
ATOM 809 O O . ALA A 1 106 ? -9.742 6.043 2.445 1 98.56 106 ALA A O 1
ATOM 810 N N . ALA A 1 107 ? -10.266 5.422 0.348 1 97.5 107 ALA A N 1
ATOM 811 C CA . ALA A 1 107 ? -9.062 4.609 0.189 1 97.5 107 ALA A CA 1
ATOM 812 C C . ALA A 1 107 ? -7.809 5.477 0.221 1 97.5 107 ALA A C 1
ATOM 814 O O . ALA A 1 107 ? -6.797 5.09 0.81 1 97.5 107 ALA A O 1
ATOM 815 N N . GLN A 1 108 ? -7.875 6.586 -0.427 1 96.31 108 GLN A N 1
ATOM 816 C CA . GLN A 1 108 ? -6.75 7.512 -0.429 1 96.31 108 GLN A CA 1
ATOM 817 C C . GLN A 1 108 ? -6.434 7.996 0.983 1 96.31 108 GLN A C 1
ATOM 819 O O . GLN A 1 108 ? -5.27 8.023 1.39 1 96.31 108 GLN A O 1
ATOM 824 N N . LEU A 1 109 ? -7.477 8.375 1.713 1 97.81 109 LEU A N 1
ATOM 825 C CA . LEU A 1 109 ? -7.301 8.867 3.076 1 97.81 109 LEU A CA 1
ATOM 826 C C . LEU A 1 109 ? -6.828 7.746 3.998 1 97.81 109 LEU A C 1
ATOM 828 O O . LEU A 1 109 ? -5.98 7.965 4.863 1 97.81 109 LEU A O 1
ATOM 832 N N . ALA A 1 110 ? -7.41 6.539 3.795 1 96.69 110 ALA A N 1
ATOM 833 C CA . ALA A 1 110 ? -6.988 5.398 4.609 1 96.69 110 ALA A CA 1
ATOM 834 C C . ALA A 1 110 ? -5.5 5.113 4.426 1 96.69 110 ALA A C 1
ATOM 836 O O . ALA A 1 110 ? -4.801 4.789 5.387 1 96.69 110 ALA A O 1
ATOM 837 N N . THR A 1 111 ? -5 5.27 3.199 1 95.94 111 THR A N 1
ATOM 838 C CA . THR A 1 111 ? -3.582 5.078 2.912 1 95.94 111 THR A CA 1
ATOM 839 C C . THR A 1 111 ? -2.748 6.184 3.555 1 95.94 111 THR A C 1
ATOM 841 O O . THR A 1 111 ? -1.771 5.906 4.25 1 95.94 111 THR A O 1
ATOM 844 N N . ALA A 1 112 ? -3.166 7.387 3.445 1 95.56 112 ALA A N 1
ATOM 845 C CA . ALA A 1 112 ? -2.42 8.539 3.938 1 95.56 112 ALA A CA 1
ATOM 846 C C . ALA A 1 112 ? -2.322 8.523 5.461 1 95.56 112 ALA A C 1
ATOM 848 O O . ALA A 1 112 ? -1.33 8.984 6.031 1 95.56 112 ALA A O 1
ATOM 849 N N . LEU A 1 113 ? -3.357 7.93 6.102 1 95.69 113 LEU A N 1
ATOM 850 C CA . LEU A 1 113 ? -3.447 8.008 7.559 1 95.69 113 LEU A CA 1
ATOM 851 C C . LEU A 1 113 ? -3.156 6.652 8.195 1 95.69 113 LEU A C 1
ATOM 853 O O . LEU A 1 113 ? -3.43 6.445 9.375 1 95.69 113 LEU A O 1
ATOM 857 N N . SER A 1 114 ? -2.648 5.754 7.352 1 93.06 114 SER A N 1
ATOM 858 C CA . SER A 1 114 ? -2.359 4.406 7.828 1 93.06 114 SER A CA 1
ATOM 859 C C . SER A 1 114 ? -1.427 4.434 9.039 1 93.06 114 SER A C 1
ATOM 861 O O . SER A 1 114 ? -0.433 5.16 9.047 1 93.06 114 SER A O 1
ATOM 863 N N . GLY A 1 115 ? -1.779 3.664 10.086 1 90.12 115 GLY A N 1
ATOM 864 C CA . GLY A 1 115 ? -0.96 3.582 11.289 1 90.12 115 GLY A CA 1
ATOM 865 C C . GLY A 1 115 ? -1.312 4.629 12.32 1 90.12 115 GLY A C 1
ATOM 866 O O . GLY A 1 115 ? -0.879 4.543 13.477 1 90.12 115 GLY A O 1
ATOM 867 N N . PHE A 1 116 ? -2.182 5.625 11.969 1 92.94 116 PHE A N 1
ATOM 868 C CA . PHE A 1 116 ? -2.373 6.746 12.883 1 92.94 116 PHE A CA 1
ATOM 869 C C . PHE A 1 116 ? -3.848 7.121 12.984 1 92.94 116 PHE A C 1
ATOM 871 O O . PHE A 1 116 ? -4.199 8.125 13.602 1 92.94 116 PHE A O 1
ATOM 878 N N . ASN A 1 117 ? -4.715 6.391 12.359 1 94.25 117 ASN A N 1
ATOM 879 C CA . ASN A 1 117 ? -6.148 6.656 12.336 1 94.25 117 ASN A CA 1
ATOM 880 C C . ASN A 1 117 ? -6.961 5.367 12.43 1 94.25 117 ASN A C 1
ATOM 882 O O . ASN A 1 117 ? -6.789 4.461 11.617 1 94.25 117 ASN A O 1
ATOM 886 N N . GLY A 1 118 ? -7.84 5.305 13.383 1 93.38 118 GLY A N 1
ATOM 887 C CA . GLY A 1 118 ? -8.602 4.094 13.633 1 93.38 118 GLY A CA 1
ATOM 888 C C . GLY A 1 118 ? -9.516 3.713 12.484 1 93.38 118 GLY A C 1
ATOM 889 O O . GLY A 1 118 ? -9.68 2.529 12.18 1 93.38 118 GLY A O 1
ATOM 890 N N . ALA A 1 119 ? -10.141 4.723 11.828 1 95.62 119 ALA A N 1
ATOM 891 C CA . ALA A 1 119 ? -11 4.449 10.68 1 95.62 119 ALA A CA 1
ATOM 892 C C . ALA A 1 119 ? -10.203 3.859 9.523 1 95.62 119 ALA A C 1
ATOM 894 O O . ALA A 1 119 ? -10.68 2.963 8.82 1 95.62 119 ALA A O 1
ATOM 895 N N . ALA A 1 120 ? -9 4.367 9.344 1 95.06 120 ALA A N 1
ATOM 896 C CA . ALA A 1 120 ? -8.109 3.834 8.32 1 95.06 120 ALA A CA 1
ATOM 897 C C . ALA A 1 120 ? -7.785 2.365 8.578 1 95.06 120 ALA A C 1
ATOM 899 O O . ALA A 1 120 ? -7.832 1.543 7.66 1 95.06 120 ALA A O 1
ATOM 900 N N . SER A 1 121 ? -7.52 2.033 9.836 1 92.44 121 SER A N 1
ATOM 901 C CA . SER A 1 121 ? -7.23 0.653 10.211 1 92.44 121 SER A CA 1
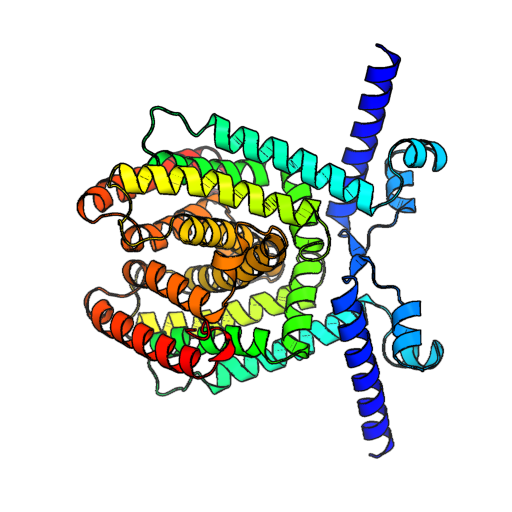ATOM 902 C C . SER A 1 121 ? -8.43 -0.253 9.945 1 92.44 121 SER A C 1
ATOM 904 O O . SER A 1 121 ? -8.273 -1.338 9.375 1 92.44 121 SER A O 1
ATOM 906 N N . ARG A 1 122 ? -9.547 0.189 10.258 1 93.62 122 ARG A N 1
ATOM 907 C CA . ARG A 1 122 ? -10.758 -0.612 10.102 1 93.62 122 ARG A CA 1
ATOM 908 C C . ARG A 1 122 ? -11.109 -0.79 8.625 1 93.62 122 ARG A C 1
ATOM 910 O O . ARG A 1 122 ? -11.664 -1.818 8.234 1 93.62 122 ARG A O 1
ATOM 917 N N . PHE A 1 123 ? -10.812 0.21 7.812 1 95.69 123 PHE A N 1
ATOM 918 C CA . PHE A 1 123 ? -11.062 0.132 6.379 1 95.69 123 PHE A CA 1
ATOM 919 C C . PHE A 1 123 ? -10.43 -1.122 5.789 1 95.69 123 PHE A C 1
ATOM 921 O O . PHE A 1 123 ? -11.109 -1.922 5.145 1 95.69 123 PHE A O 1
ATOM 928 N N . TYR A 1 124 ? -9.195 -1.359 6.078 1 93.75 124 TYR A N 1
ATOM 929 C CA . TYR A 1 124 ? -8.461 -2.494 5.535 1 93.75 124 TYR A CA 1
ATOM 930 C C . TYR A 1 124 ? -8.828 -3.781 6.262 1 93.75 124 TYR A C 1
ATOM 932 O O . TYR A 1 124 ? -9 -4.828 5.633 1 93.75 124 TYR A O 1
ATOM 940 N N . ALA A 1 125 ? -8.953 -3.676 7.559 1 91.88 125 ALA A N 1
ATOM 941 C CA . ALA A 1 125 ? -9.281 -4.859 8.352 1 91.88 125 ALA A CA 1
ATOM 942 C C . ALA A 1 125 ? -10.609 -5.465 7.902 1 91.88 125 ALA A C 1
ATOM 944 O O . ALA A 1 125 ? -10.734 -6.684 7.781 1 91.88 125 ALA A O 1
ATOM 945 N N . ASN A 1 126 ? -11.562 -4.602 7.664 1 93.31 126 ASN A N 1
ATOM 946 C CA . ASN A 1 126 ? -12.883 -5.074 7.262 1 93.31 126 ASN A CA 1
ATOM 947 C C . ASN A 1 126 ? -12.836 -5.777 5.91 1 93.31 126 ASN A C 1
ATOM 949 O O . ASN A 1 126 ? -13.508 -6.793 5.711 1 93.31 126 ASN A O 1
ATOM 953 N N . LEU A 1 127 ? -12.078 -5.258 5.004 1 94.81 127 LEU A N 1
ATOM 954 C CA . LEU A 1 127 ? -11.945 -5.879 3.693 1 94.81 127 LEU A CA 1
ATOM 955 C C . LEU A 1 127 ? -11.25 -7.234 3.805 1 94.81 127 LEU A C 1
ATOM 957 O O . LEU A 1 127 ? -11.672 -8.203 3.168 1 94.81 127 LEU A O 1
ATOM 961 N N . VAL A 1 128 ? -10.195 -7.297 4.621 1 93.19 128 VAL A N 1
ATOM 962 C CA . VAL A 1 128 ? -9.477 -8.555 4.82 1 93.19 128 VAL A CA 1
ATOM 963 C C . VAL A 1 128 ? -10.414 -9.594 5.434 1 93.19 128 VAL A C 1
ATOM 965 O O . VAL A 1 128 ? -10.453 -10.742 4.984 1 93.19 128 VAL A O 1
ATOM 968 N N . LEU A 1 129 ? -11.188 -9.164 6.379 1 92 129 LEU A N 1
ATOM 969 C CA . LEU A 1 129 ? -12.102 -10.078 7.059 1 92 129 LEU A CA 1
ATOM 970 C C . LEU A 1 129 ? -13.156 -10.609 6.094 1 92 129 LEU A C 1
ATOM 972 O O . LEU A 1 129 ? -13.453 -11.805 6.082 1 92 129 LEU A O 1
ATOM 976 N N . GLU A 1 130 ? -13.719 -9.727 5.309 1 94.19 130 GLU A N 1
ATOM 977 C CA . GLU A 1 130 ? -14.758 -10.117 4.363 1 94.19 130 GLU A CA 1
ATOM 978 C C . GLU A 1 130 ? -14.219 -11.086 3.314 1 94.19 130 GLU A C 1
ATOM 980 O O . GLU A 1 130 ? -14.867 -12.086 2.996 1 94.19 130 GLU A O 1
ATOM 985 N N . THR A 1 131 ? -13.078 -10.82 2.793 1 96.44 131 THR A N 1
ATOM 986 C CA . THR A 1 131 ? -12.5 -11.672 1.758 1 96.44 131 THR A CA 1
ATOM 987 C C . THR A 1 131 ? -12.023 -13 2.35 1 96.44 131 THR A C 1
ATOM 989 O O . THR A 1 131 ? -12.055 -14.031 1.677 1 96.44 131 THR A O 1
ATOM 992 N N . ALA A 1 132 ? -11.57 -12.984 3.617 1 94.88 132 ALA A N 1
ATOM 993 C CA . ALA A 1 132 ? -11.141 -14.211 4.285 1 94.88 132 ALA A CA 1
ATOM 994 C C . ALA A 1 132 ? -12.297 -15.188 4.449 1 94.88 132 ALA A C 1
ATOM 996 O O . ALA A 1 132 ? -12.102 -16.406 4.41 1 94.88 132 ALA A O 1
ATOM 997 N N . GLN A 1 133 ? -13.469 -14.672 4.629 1 96.12 133 GLN A N 1
ATOM 998 C CA . GLN A 1 133 ? -14.641 -15.531 4.727 1 96.12 133 GLN A CA 1
ATOM 999 C C . GLN A 1 133 ? -14.859 -16.312 3.432 1 96.12 133 GLN A C 1
ATOM 1001 O O . GLN A 1 133 ? -15.156 -17.516 3.463 1 96.12 133 GLN A O 1
ATOM 1006 N N . GLU A 1 134 ? -14.703 -15.633 2.318 1 97.75 134 GLU A N 1
ATOM 1007 C CA . GLU A 1 134 ? -14.836 -16.312 1.03 1 97.75 134 GLU A CA 1
ATOM 1008 C C . GLU A 1 134 ? -13.703 -17.297 0.809 1 97.75 134 GLU A C 1
ATOM 1010 O O . GLU A 1 134 ? -13.906 -18.375 0.225 1 97.75 134 GLU A O 1
ATOM 1015 N N . ALA A 1 135 ? -12.508 -16.953 1.248 1 97.31 135 ALA A N 1
ATOM 1016 C CA . ALA A 1 135 ? -11.375 -17.875 1.145 1 97.31 135 ALA A CA 1
ATOM 1017 C C . ALA A 1 135 ? -11.625 -19.141 1.962 1 97.31 135 ALA A C 1
ATOM 1019 O O . ALA A 1 135 ? -11.312 -20.25 1.511 1 97.31 135 ALA A O 1
ATOM 1020 N N . ARG A 1 136 ? -12.125 -18.984 3.166 1 97.25 136 ARG A N 1
ATOM 1021 C CA . ARG A 1 136 ? -12.461 -20.125 4.008 1 97.25 136 ARG A CA 1
ATOM 1022 C C . ARG A 1 136 ? -13.477 -21.031 3.326 1 97.25 136 ARG A C 1
ATOM 1024 O O . ARG A 1 136 ? -13.344 -22.25 3.346 1 97.25 136 ARG A O 1
ATOM 1031 N N . ARG A 1 137 ? -14.477 -20.438 2.764 1 97.44 137 ARG A N 1
ATOM 1032 C CA . ARG A 1 137 ? -15.477 -21.188 2.02 1 97.44 137 ARG A CA 1
ATOM 1033 C C . ARG A 1 137 ? -14.844 -21.938 0.851 1 97.44 137 ARG A C 1
ATOM 1035 O O . ARG A 1 137 ? -15.156 -23.109 0.614 1 97.44 137 ARG A O 1
ATOM 1042 N N . ALA A 1 138 ? -13.977 -21.266 0.109 1 98.19 138 ALA A N 1
ATOM 1043 C CA . ALA A 1 138 ? -13.328 -21.859 -1.055 1 98.19 138 ALA A CA 1
ATOM 1044 C C . ALA A 1 138 ? -12.461 -23.047 -0.651 1 98.19 138 ALA A C 1
ATOM 1046 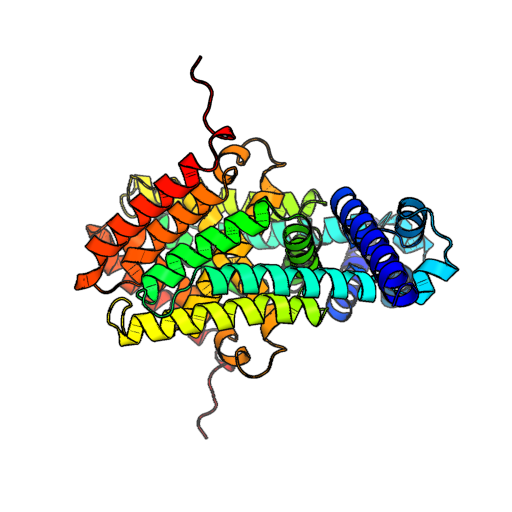O O . ALA A 1 138 ? -12.352 -24.031 -1.4 1 98.19 138 ALA A O 1
ATOM 1047 N N . ILE A 1 139 ? -11.812 -22.984 0.52 1 97.94 139 ILE A N 1
ATOM 1048 C CA . ILE A 1 139 ? -11.016 -24.094 1.039 1 97.94 139 ILE A CA 1
ATOM 1049 C C . ILE A 1 139 ? -11.938 -25.266 1.387 1 97.94 139 ILE A C 1
ATOM 1051 O O . ILE A 1 139 ? -11.664 -26.406 1.003 1 97.94 139 ILE A O 1
ATOM 1055 N N . LYS A 1 140 ? -13.008 -24.984 2.039 1 97.44 140 LYS A N 1
ATOM 1056 C CA . LYS A 1 140 ? -13.977 -26.016 2.41 1 97.44 140 LYS A CA 1
ATOM 1057 C C . LYS A 1 140 ? -14.555 -26.703 1.174 1 97.44 140 LYS A C 1
ATOM 1059 O O . LYS A 1 140 ? -14.789 -27.906 1.184 1 97.44 140 LYS A O 1
ATOM 1064 N N . GLU A 1 141 ? -14.742 -25.938 0.119 1 97.81 141 GLU A N 1
ATOM 1065 C CA . GLU A 1 141 ? -15.328 -26.422 -1.12 1 97.81 141 GLU A CA 1
ATOM 1066 C C . GLU A 1 141 ? -14.297 -27.172 -1.96 1 97.81 141 GLU A C 1
ATOM 1068 O O . GLU A 1 141 ? -14.648 -27.844 -2.938 1 97.81 141 GLU A O 1
ATOM 1073 N N . GLY A 1 142 ? -13 -26.984 -1.605 1 98 142 GLY A N 1
ATOM 1074 C CA . GLY A 1 142 ? -11.938 -27.734 -2.262 1 98 142 GLY A CA 1
ATOM 1075 C C . GLY A 1 142 ? -11.336 -27 -3.447 1 98 142 GLY A C 1
ATOM 1076 O O . GLY A 1 142 ? -10.484 -27.531 -4.152 1 98 142 GLY A O 1
ATOM 1077 N N . ASP A 1 143 ? -11.758 -25.734 -3.705 1 98.25 143 ASP A N 1
ATOM 1078 C CA . ASP A 1 143 ? -11.258 -24.953 -4.84 1 98.25 143 ASP A CA 1
ATOM 1079 C C . ASP A 1 143 ? -9.898 -24.344 -4.523 1 98.25 143 ASP A C 1
ATOM 1081 O O . ASP A 1 143 ? -9.047 -24.219 -5.406 1 98.25 143 ASP A O 1
ATOM 1085 N N . LEU A 1 144 ? -9.688 -23.922 -3.281 1 98.12 144 LEU A N 1
ATOM 1086 C CA . LEU A 1 144 ? -8.383 -23.453 -2.811 1 98.12 144 LEU A CA 1
ATOM 1087 C C . LEU A 1 144 ? -7.617 -24.594 -2.141 1 98.12 144 LEU A C 1
ATOM 1089 O O . LEU A 1 144 ? -8.227 -25.5 -1.548 1 98.12 144 LEU A O 1
ATOM 1093 N N . ARG A 1 145 ? -6.297 -24.5 -2.328 1 97.12 145 ARG A N 1
ATOM 1094 C CA . ARG A 1 145 ? -5.465 -25.469 -1.625 1 97.12 145 ARG A CA 1
ATOM 1095 C C . ARG A 1 145 ? -5.762 -25.469 -0.129 1 97.12 145 ARG A C 1
ATOM 1097 O O . ARG A 1 145 ? -5.996 -24.406 0.46 1 97.12 145 ARG A O 1
ATOM 1104 N N . ASP A 1 146 ? -5.605 -26.609 0.546 1 95.12 146 ASP A N 1
ATOM 1105 C CA . ASP A 1 146 ? -6.012 -26.766 1.94 1 95.12 146 ASP A CA 1
ATOM 1106 C C . ASP A 1 146 ? -4.883 -26.344 2.885 1 95.12 146 ASP A C 1
ATOM 1108 O O . ASP A 1 146 ? -5.102 -26.203 4.09 1 95.12 146 ASP A O 1
ATOM 1112 N N . ASP A 1 147 ? -3.715 -26.078 2.375 1 93.25 147 ASP A N 1
ATOM 1113 C CA . ASP A 1 147 ? -2.588 -25.703 3.219 1 93.25 147 ASP A CA 1
ATOM 1114 C C . ASP A 1 147 ? -2.457 -24.172 3.307 1 93.25 147 ASP A C 1
ATOM 1116 O O . ASP A 1 147 ? -1.575 -23.656 3.998 1 93.25 147 ASP A O 1
ATOM 1120 N N . ILE A 1 148 ? -3.363 -23.516 2.672 1 91.25 148 ILE A N 1
ATOM 1121 C CA . ILE A 1 148 ? -3.314 -22.047 2.658 1 91.25 148 ILE A CA 1
ATOM 1122 C C . ILE A 1 148 ? -4.07 -21.5 3.863 1 91.25 148 ILE A C 1
ATOM 1124 O O . ILE A 1 148 ? -5.156 -21.984 4.199 1 91.25 148 ILE A O 1
ATOM 1128 N N . ASP A 1 149 ? -3.512 -20.578 4.59 1 89.69 149 ASP A N 1
ATOM 1129 C CA . ASP A 1 149 ? -4.227 -19.812 5.609 1 89.69 149 ASP A CA 1
ATOM 1130 C C . ASP A 1 149 ? -5.113 -18.75 4.977 1 89.69 149 ASP A C 1
ATOM 1132 O O . ASP A 1 149 ? -4.617 -17.844 4.301 1 89.69 149 ASP A O 1
ATOM 1136 N N . PRO A 1 150 ? -6.449 -18.859 5.184 1 93.12 150 PRO A N 1
ATOM 1137 C CA . PRO A 1 150 ? -7.363 -17.922 4.512 1 93.12 150 PRO A CA 1
ATOM 1138 C C . PRO A 1 150 ? -7.121 -16.469 4.914 1 93.12 150 PRO A C 1
ATOM 1140 O O . PRO A 1 150 ? -7.32 -15.562 4.102 1 93.12 150 PRO A O 1
ATOM 1143 N N . ASP A 1 151 ? -6.703 -16.203 6.172 1 89.12 151 ASP A N 1
ATOM 1144 C CA . ASP A 1 151 ? -6.426 -14.844 6.609 1 89.12 151 ASP A CA 1
ATOM 1145 C C . ASP A 1 151 ? -5.188 -14.281 5.918 1 89.12 151 ASP A C 1
ATOM 1147 O O . ASP A 1 151 ? -5.164 -13.117 5.512 1 89.12 151 ASP A O 1
ATOM 1151 N N . VAL A 1 152 ? -4.195 -15.109 5.727 1 87.12 152 VAL A N 1
ATOM 1152 C CA . VAL A 1 152 ? -2.963 -14.711 5.062 1 87.12 152 VAL A CA 1
ATOM 1153 C C . VAL A 1 152 ? -3.232 -14.461 3.58 1 87.12 152 VAL A C 1
ATOM 1155 O O . VAL A 1 152 ? -2.754 -13.477 3.014 1 87.12 152 VAL A O 1
ATOM 1158 N N . LEU A 1 153 ? -3.998 -15.375 3.023 1 92.56 153 LEU A N 1
ATOM 1159 C CA . LEU A 1 153 ? -4.348 -15.188 1.619 1 92.56 153 LEU A CA 1
ATOM 1160 C C . LEU A 1 153 ? -5.102 -13.883 1.412 1 92.56 153 LEU A C 1
ATOM 1162 O O . LEU A 1 153 ? -4.801 -13.125 0.485 1 92.56 153 LEU A O 1
ATOM 1166 N N . SER A 1 154 ? -6.074 -13.625 2.279 1 93.81 154 SER A N 1
ATOM 1167 C CA . SER A 1 154 ? -6.898 -12.43 2.162 1 93.81 154 SER A CA 1
ATOM 1168 C C . SER A 1 154 ? -6.062 -11.164 2.357 1 93.81 154 SER A C 1
ATOM 1170 O O . SER A 1 154 ? -6.184 -10.211 1.591 1 93.81 154 SER A O 1
ATOM 1172 N N . ALA A 1 155 ? -5.219 -11.172 3.371 1 91.38 155 ALA A N 1
ATOM 1173 C CA . ALA A 1 155 ? -4.32 -10.047 3.604 1 91.38 155 ALA A CA 1
ATOM 1174 C C . ALA A 1 155 ? -3.396 -9.82 2.408 1 91.38 155 ALA A C 1
ATOM 1176 O O . ALA A 1 155 ? -3.123 -8.68 2.031 1 91.38 155 ALA A O 1
ATOM 1177 N N . SER A 1 156 ? -2.922 -10.914 1.835 1 91.5 156 SER A N 1
ATOM 1178 C CA . SER A 1 156 ? -2.053 -10.828 0.667 1 91.5 156 SER A CA 1
ATOM 1179 C C . SER A 1 156 ? -2.795 -10.25 -0.535 1 91.5 156 SER A C 1
ATOM 1181 O O . SER A 1 156 ? -2.264 -9.398 -1.249 1 91.5 156 SER A O 1
ATOM 1183 N N . LEU A 1 157 ? -3.982 -10.711 -0.716 1 94.69 157 LEU A N 1
ATOM 1184 C CA . LEU A 1 157 ? -4.785 -10.25 -1.844 1 94.69 157 LEU A CA 1
ATOM 1185 C C . LEU A 1 157 ? -5.113 -8.766 -1.704 1 94.69 157 LEU A C 1
ATOM 1187 O O . LEU A 1 157 ? -4.938 -7.996 -2.65 1 94.69 157 LEU A O 1
ATOM 1191 N N . MET A 1 158 ? -5.562 -8.344 -0.544 1 95.06 158 MET A N 1
ATOM 1192 C CA . MET A 1 158 ? -5.867 -6.934 -0.307 1 95.06 158 MET A CA 1
ATOM 1193 C C . MET A 1 158 ? -4.602 -6.086 -0.387 1 95.06 158 MET A C 1
ATOM 1195 O O . MET A 1 158 ? -4.617 -4.992 -0.961 1 95.06 158 MET A O 1
ATOM 1199 N N . GLY A 1 159 ? -3.527 -6.637 0.226 1 93.75 159 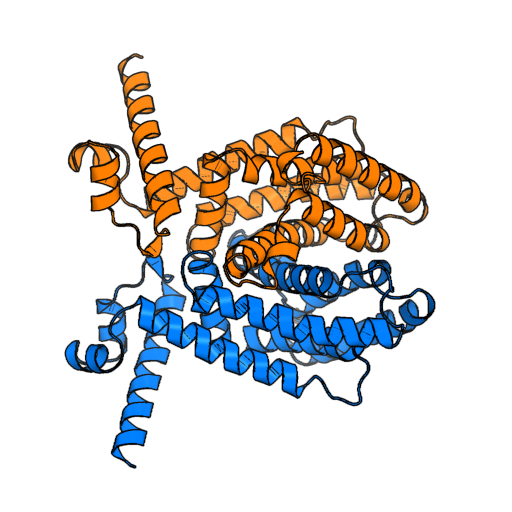GLY A N 1
ATOM 1200 C CA . GLY A 1 159 ? -2.254 -5.949 0.097 1 93.75 159 GLY A CA 1
ATOM 1201 C C . GLY A 1 159 ? -1.828 -5.746 -1.345 1 93.75 159 GLY A C 1
ATOM 1202 O O . GLY A 1 159 ? -1.319 -4.684 -1.704 1 93.75 159 GLY A O 1
ATOM 1203 N N . THR A 1 160 ? -2.039 -6.73 -2.127 1 94.5 160 THR A N 1
ATOM 1204 C CA . THR A 1 160 ? -1.666 -6.664 -3.535 1 94.5 160 THR A CA 1
ATOM 1205 C C . THR A 1 160 ? -2.52 -5.637 -4.273 1 94.5 160 THR A C 1
ATOM 1207 O O . THR A 1 160 ? -1.999 -4.82 -5.039 1 94.5 160 THR A O 1
ATOM 1210 N N . ILE A 1 161 ? -3.768 -5.617 -4.027 1 95.31 161 ILE A N 1
ATOM 1211 C CA . ILE A 1 161 ? -4.688 -4.723 -4.723 1 95.31 161 ILE A CA 1
ATOM 1212 C C . ILE A 1 161 ? -4.395 -3.275 -4.332 1 95.31 161 ILE A C 1
ATOM 1214 O O . ILE A 1 161 ? -4.203 -2.416 -5.195 1 95.31 161 ILE A O 1
ATOM 1218 N N . PHE A 1 162 ? -4.301 -3.033 -3.078 1 95 162 PHE A N 1
ATOM 1219 C CA . PHE A 1 162 ? -4.082 -1.662 -2.631 1 95 162 PHE A CA 1
ATOM 1220 C C . PHE A 1 162 ? -2.619 -1.266 -2.803 1 95 162 PHE A C 1
ATOM 1222 O O . PHE A 1 162 ? -2.309 -0.09 -3.006 1 95 162 PHE A O 1
ATOM 1229 N N . GLY A 1 163 ? -1.734 -2.285 -2.736 1 94.62 163 GLY A N 1
ATOM 1230 C CA . GLY A 1 163 ? -0.355 -2.027 -3.119 1 94.62 163 GLY A CA 1
ATOM 1231 C C . GLY A 1 163 ? -0.205 -1.62 -4.574 1 94.62 163 GLY A C 1
ATOM 1232 O O . GLY A 1 163 ? 0.589 -0.734 -4.895 1 94.62 163 GLY A O 1
ATOM 1233 N N . ALA A 1 164 ? -0.941 -2.248 -5.477 1 93.12 164 ALA A N 1
ATOM 1234 C CA . ALA A 1 164 ? -0.926 -1.88 -6.891 1 93.12 164 ALA A CA 1
ATOM 1235 C C . ALA A 1 164 ? -1.412 -0.447 -7.09 1 93.12 164 ALA A C 1
ATOM 1237 O O . ALA A 1 164 ? -0.89 0.28 -7.938 1 93.12 164 ALA A O 1
ATOM 1238 N N . ARG A 1 165 ? -2.379 -0.095 -6.344 1 91.38 165 ARG A N 1
ATOM 1239 C CA . ARG A 1 165 ? -2.877 1.275 -6.41 1 91.38 165 ARG A CA 1
ATOM 1240 C C . ARG A 1 165 ? -1.821 2.264 -5.926 1 91.38 165 ARG A C 1
ATOM 1242 O O . ARG A 1 165 ? -1.657 3.338 -6.504 1 91.38 165 ARG A O 1
ATOM 1249 N N . LEU A 1 166 ? -1.178 1.874 -4.848 1 91.19 166 LEU A N 1
ATOM 1250 C CA . LEU A 1 166 ? -0.106 2.695 -4.297 1 91.19 166 LEU A CA 1
ATOM 1251 C C . LEU A 1 166 ? 0.99 2.926 -5.332 1 91.19 166 LEU A C 1
ATOM 1253 O O . LEU A 1 166 ? 1.409 4.062 -5.555 1 91.19 166 LEU A O 1
ATOM 1257 N N . ILE A 1 167 ? 1.365 1.869 -6.004 1 90.38 167 ILE A N 1
ATOM 1258 C CA . ILE A 1 167 ? 2.412 1.934 -7.02 1 90.38 167 ILE A CA 1
ATOM 1259 C C . ILE A 1 167 ? 1.927 2.752 -8.211 1 90.38 167 ILE A C 1
ATOM 1261 O O . ILE A 1 167 ? 2.666 3.584 -8.742 1 90.38 167 ILE A O 1
ATOM 1265 N N . ALA A 1 168 ? 0.704 2.604 -8.625 1 86.5 168 ALA A N 1
ATOM 1266 C CA . ALA A 1 168 ? 0.145 3.289 -9.789 1 86.5 168 ALA A CA 1
ATOM 1267 C C . ALA A 1 168 ? 0.069 4.797 -9.555 1 86.5 168 ALA A C 1
ATOM 1269 O O . ALA A 1 168 ? 0.324 5.586 -10.461 1 86.5 168 ALA A O 1
ATOM 1270 N N . SER A 1 169 ? -0.341 5.207 -8.391 1 78 169 SER A N 1
ATOM 1271 C CA . SER A 1 169 ? -0.497 6.621 -8.07 1 78 169 SER A CA 1
ATOM 1272 C C . SER A 1 169 ? 0.842 7.352 -8.117 1 78 169 SER A C 1
ATOM 1274 O O . SER A 1 169 ? 0.883 8.57 -8.266 1 78 169 SER A O 1
ATOM 1276 N N . THR A 1 170 ? 1.884 6.605 -7.957 1 74.56 170 THR A N 1
ATOM 1277 C CA . THR A 1 170 ? 3.201 7.223 -7.844 1 74.56 170 THR A CA 1
ATOM 1278 C C . THR A 1 170 ? 3.922 7.203 -9.188 1 74.56 170 THR A C 1
ATOM 1280 O O . THR A 1 170 ? 4.785 8.047 -9.453 1 74.56 170 THR A O 1
ATOM 1283 N N . ILE A 1 171 ? 3.609 6.211 -9.992 1 67.44 171 ILE A N 1
ATOM 1284 C CA . ILE A 1 171 ? 4.363 6.039 -11.227 1 67.44 171 ILE A CA 1
ATOM 1285 C C . ILE A 1 171 ? 3.707 6.844 -12.344 1 67.44 171 ILE A C 1
ATOM 1287 O O . ILE A 1 171 ? 4.367 7.223 -13.32 1 67.44 171 ILE A O 1
ATOM 1291 N N . SER A 1 172 ? 2.389 6.965 -12.32 1 58.84 172 SER A N 1
ATOM 1292 C CA . SER A 1 172 ? 1.71 7.715 -13.367 1 58.84 172 SER A CA 1
ATOM 1293 C C . SER A 1 172 ? 2.404 9.047 -13.641 1 58.84 172 SER A C 1
ATOM 1295 O O . SER A 1 172 ? 2.363 9.562 -14.758 1 58.84 172 SER A O 1
ATOM 1297 N N . GLY A 1 173 ? 3.023 9.555 -12.734 1 52.94 173 GLY A N 1
ATOM 1298 C CA . GLY A 1 173 ? 3.719 10.812 -12.977 1 52.94 173 GLY A CA 1
ATOM 1299 C C . GLY A 1 173 ? 5.074 10.617 -13.633 1 52.94 173 GLY A C 1
ATOM 1300 O O . GLY A 1 173 ? 5.723 11.594 -14.023 1 52.94 173 GLY A O 1
ATOM 1301 N N . HIS A 1 174 ? 5.457 9.328 -13.617 1 53.53 174 HIS A N 1
ATOM 1302 C CA . HIS A 1 174 ? 6.793 9.148 -14.172 1 53.53 174 HIS A CA 1
ATOM 1303 C C . HIS A 1 174 ? 6.727 8.625 -15.602 1 53.53 174 HIS A C 1
ATOM 1305 O O . HIS A 1 174 ? 6.414 7.449 -15.82 1 53.53 174 HIS A O 1
ATOM 1311 N N . GLY A 1 175 ? 6.172 9.312 -16.438 1 48.66 175 GLY A N 1
ATOM 1312 C CA . GLY A 1 175 ? 6.152 9.047 -17.875 1 48.66 175 GLY A CA 1
ATOM 1313 C C . GLY A 1 175 ? 6.328 7.578 -18.203 1 48.66 175 GLY A C 1
ATOM 1314 O O . GLY A 1 175 ? 5.387 6.926 -18.672 1 48.66 175 GLY A O 1
ATOM 1315 N N . ARG A 1 176 ? 7.574 7.051 -18.203 1 46.25 176 ARG A N 1
ATOM 1316 C CA . ARG A 1 176 ? 7.996 5.801 -18.828 1 46.25 176 ARG A CA 1
ATOM 1317 C C . ARG A 1 176 ? 7.195 4.621 -18.297 1 46.25 176 ARG A C 1
ATOM 1319 O O . ARG A 1 176 ? 6.836 3.711 -19.047 1 46.25 176 ARG A O 1
ATOM 1326 N N . ILE A 1 177 ? 7 4.406 -17.062 1 51.06 177 ILE A N 1
ATOM 1327 C CA . ILE A 1 177 ? 6.344 3.266 -16.422 1 51.06 177 ILE A CA 1
ATOM 1328 C C . ILE A 1 177 ? 4.828 3.42 -16.531 1 51.06 177 ILE A C 1
ATOM 1330 O O . ILE A 1 177 ? 4.086 2.441 -16.406 1 51.06 177 ILE A O 1
ATOM 1334 N N . GLY A 1 178 ? 4.324 4.547 -16.906 1 53.88 178 GLY A N 1
ATOM 1335 C CA . GLY A 1 178 ? 2.941 4.992 -16.938 1 53.88 178 GLY A CA 1
ATOM 1336 C C . GLY A 1 178 ? 2.012 4.008 -17.609 1 53.88 178 GLY A C 1
ATOM 1337 O O . GLY A 1 178 ? 0.857 3.85 -17.203 1 53.88 178 GLY A O 1
ATOM 1338 N N . ASP A 1 179 ? 2.416 3.428 -18.672 1 52.56 179 ASP A N 1
ATOM 1339 C CA . ASP A 1 179 ? 1.547 2.553 -19.453 1 52.56 179 ASP A CA 1
ATOM 1340 C C . ASP A 1 179 ? 1.231 1.27 -18.688 1 52.56 179 ASP A C 1
ATOM 1342 O O . ASP A 1 179 ? 0.19 0.648 -18.906 1 52.56 179 ASP A O 1
ATOM 1346 N N . ILE A 1 180 ? 2.145 0.749 -18.047 1 51.69 180 ILE A N 1
ATOM 1347 C CA . ILE A 1 180 ? 2.113 -0.534 -17.344 1 51.69 180 ILE A CA 1
ATOM 1348 C C . ILE A 1 180 ? 0.928 -0.571 -16.391 1 51.69 180 ILE A C 1
ATOM 1350 O O . ILE A 1 180 ? 0.277 -1.607 -16.234 1 51.69 180 ILE A O 1
ATOM 1354 N N . ILE A 1 181 ? 0.665 0.697 -15.852 1 57.22 181 ILE A N 1
ATOM 1355 C CA . ILE A 1 181 ? -0.119 0.86 -14.625 1 57.22 181 ILE A CA 1
ATOM 1356 C C . ILE A 1 181 ? -1.482 1.457 -14.969 1 57.22 181 ILE A C 1
ATOM 1358 O O . ILE A 1 181 ? -2.283 1.736 -14.07 1 57.22 181 ILE A O 1
ATOM 1362 N N . GLY A 1 182 ? -1.811 1.399 -16.141 1 67.38 182 GLY A N 1
ATOM 1363 C CA . GLY A 1 182 ? -2.867 2.357 -16.422 1 67.38 182 GLY A CA 1
ATOM 1364 C C . GLY A 1 182 ? -4.258 1.805 -16.172 1 67.38 182 GLY A C 1
ATOM 1365 O O . GLY A 1 182 ? -5.141 2.521 -15.703 1 67.38 182 GLY A O 1
ATOM 1366 N N . ASP A 1 183 ? -4.488 0.508 -16.469 1 80.56 183 ASP A N 1
ATOM 1367 C CA . ASP A 1 183 ? -5.855 0.043 -16.25 1 80.56 183 ASP A CA 1
ATOM 1368 C C . ASP A 1 183 ? -5.941 -0.845 -15.016 1 80.56 183 ASP A C 1
ATOM 1370 O O . ASP A 1 183 ? -5.457 -1.979 -15.023 1 80.56 183 ASP A O 1
ATOM 1374 N N . PRO A 1 184 ? -6.633 -0.326 -14 1 88.19 184 PRO A N 1
ATOM 1375 C CA . PRO A 1 184 ? -6.68 -1.091 -12.75 1 88.19 184 PRO A CA 1
ATOM 1376 C C . PRO A 1 184 ? -7.332 -2.461 -12.922 1 88.19 184 PRO A C 1
ATOM 1378 O O . PRO A 1 184 ? -6.973 -3.41 -12.219 1 88.19 184 PRO A O 1
ATOM 1381 N N . THR A 1 185 ? -8.289 -2.561 -13.836 1 90.88 185 THR A N 1
ATOM 1382 C CA . THR A 1 185 ? -8.945 -3.84 -14.086 1 90.88 185 THR A CA 1
ATOM 1383 C C . THR A 1 185 ? -7.984 -4.828 -14.734 1 90.88 185 THR A C 1
ATOM 1385 O O . THR A 1 185 ? -7.918 -5.992 -14.336 1 90.88 185 THR A O 1
ATOM 1388 N N . ALA A 1 186 ? -7.266 -4.363 -15.758 1 88.81 186 ALA A N 1
ATOM 1389 C CA . ALA A 1 186 ? -6.258 -5.207 -16.391 1 88.81 186 ALA A CA 1
ATOM 1390 C C . ALA A 1 186 ? -5.188 -5.633 -15.398 1 88.81 186 ALA A C 1
ATOM 1392 O O . ALA A 1 186 ? -4.715 -6.773 -15.438 1 88.81 186 ALA A O 1
ATOM 1393 N N . ARG A 1 187 ? -4.863 -4.711 -14.555 1 89.56 187 ARG A N 1
ATOM 1394 C CA . ARG A 1 187 ? -3.863 -5.016 -13.539 1 89.56 187 ARG A CA 1
ATOM 1395 C C . ARG A 1 187 ? -4.359 -6.102 -12.586 1 89.56 187 ARG A C 1
ATOM 1397 O O . ARG A 1 187 ? -3.605 -7.004 -12.219 1 89.56 187 ARG A O 1
ATOM 1404 N N . LEU A 1 188 ? -5.57 -6.008 -12.164 1 93.69 188 LEU A N 1
ATOM 1405 C CA . LEU A 1 188 ? -6.145 -7.023 -11.289 1 93.69 188 LEU A CA 1
ATOM 1406 C C . LEU A 1 188 ? -6.16 -8.391 -11.969 1 93.69 188 LEU A C 1
ATOM 1408 O O . LEU A 1 188 ? -5.871 -9.406 -11.336 1 93.69 188 LEU A O 1
ATOM 1412 N N . HIS A 1 189 ? -6.531 -8.391 -13.25 1 92.94 189 HIS A N 1
ATOM 1413 C CA . HIS A 1 189 ? -6.516 -9.641 -14.008 1 92.94 189 HIS A CA 1
ATOM 1414 C C . HIS A 1 189 ? -5.125 -10.273 -13.992 1 92.94 189 HIS A C 1
ATOM 1416 O O . HIS A 1 189 ? -4.992 -11.477 -13.797 1 92.94 189 HIS A O 1
ATOM 1422 N N . GLN A 1 190 ? -4.16 -9.484 -14.188 1 90.44 190 GLN A N 1
ATOM 1423 C CA . GLN A 1 190 ? -2.785 -9.977 -14.172 1 90.44 190 GLN A CA 1
ATOM 1424 C C . GLN A 1 190 ? -2.41 -10.516 -12.797 1 90.44 190 GLN A C 1
ATOM 1426 O O . GLN A 1 190 ? -1.744 -11.555 -12.695 1 90.44 190 GLN A O 1
ATOM 1431 N N . ILE A 1 191 ? -2.783 -9.812 -11.789 1 92.44 191 ILE A N 1
ATOM 1432 C CA . ILE A 1 191 ? -2.502 -10.234 -10.422 1 92.44 191 ILE A CA 1
ATOM 1433 C C . ILE A 1 191 ? -3.107 -11.617 -10.18 1 92.44 191 ILE A C 1
ATOM 1435 O O . ILE A 1 191 ? -2.424 -12.523 -9.688 1 92.44 191 ILE A O 1
ATOM 1439 N N . TRP A 1 192 ? -4.348 -11.789 -10.531 1 95.25 192 TRP A N 1
ATOM 1440 C CA . TRP A 1 192 ? -5 -13.078 -10.359 1 95.25 192 TRP A CA 1
ATOM 1441 C C . TRP A 1 192 ? -4.324 -14.148 -11.203 1 95.25 192 TRP A C 1
ATOM 1443 O O . TRP A 1 192 ? -4.16 -15.289 -10.758 1 95.25 192 TRP A O 1
ATOM 1453 N N . SER A 1 193 ? -3.984 -13.812 -12.453 1 93.88 193 SER A N 1
ATOM 1454 C CA . SER A 1 193 ? -3.332 -14.773 -13.344 1 93.88 193 SER A CA 1
ATOM 1455 C C . SER A 1 193 ? -2.037 -15.297 -12.727 1 93.88 193 SER A C 1
ATOM 1457 O O . SER A 1 193 ? -1.696 -16.469 -12.891 1 93.88 193 SER A O 1
ATOM 1459 N N . LEU A 1 194 ? -1.361 -14.453 -12.016 1 92.12 194 LEU A N 1
ATOM 1460 C CA . LEU A 1 194 ? -0.099 -14.836 -11.391 1 92.12 194 LEU A CA 1
ATOM 1461 C C . LEU A 1 194 ? -0.342 -15.641 -10.117 1 92.12 194 LEU A C 1
ATOM 1463 O O . LEU A 1 194 ? 0.46 -16.516 -9.766 1 92.12 194 LEU A O 1
ATOM 1467 N N . LEU A 1 195 ? -1.433 -15.445 -9.422 1 94.94 195 LEU A N 1
ATOM 1468 C CA . LEU A 1 195 ? -1.674 -16.016 -8.102 1 94.94 195 LEU A CA 1
ATOM 1469 C C . LEU A 1 195 ? -2.365 -17.375 -8.211 1 94.94 195 LEU A C 1
ATOM 1471 O O . LEU A 1 195 ? -2.135 -18.266 -7.395 1 94.94 195 LEU A O 1
ATOM 1475 N N . LEU A 1 196 ? -3.244 -17.594 -9.211 1 96.69 196 LEU A N 1
ATOM 1476 C CA . LEU A 1 196 ? -4.141 -18.75 -9.305 1 96.69 196 LEU A CA 1
ATOM 1477 C C . LEU A 1 196 ? -3.359 -20.047 -9.242 1 96.69 196 LEU A C 1
ATOM 1479 O O . LEU A 1 196 ? -3.682 -20.938 -8.438 1 96.69 196 LEU A O 1
ATOM 1483 N N . PRO A 1 197 ? -2.271 -20.219 -10.016 1 95.06 197 PRO A N 1
ATOM 1484 C CA . PRO A 1 197 ? -1.566 -21.5 -9.984 1 95.06 197 PRO A CA 1
ATOM 1485 C C . PRO A 1 197 ? -0.997 -21.828 -8.609 1 95.06 197 PRO A C 1
ATOM 1487 O O . PRO A 1 197 ? -0.779 -23 -8.289 1 95.06 197 PRO A O 1
ATOM 1490 N N . GLY A 1 198 ? -0.81 -20.781 -7.809 1 95.06 198 GLY A N 1
ATOM 1491 C CA . GLY A 1 198 ? -0.192 -21 -6.508 1 95.06 198 GLY A CA 1
ATOM 1492 C C . GLY A 1 198 ? -1.2 -21.219 -5.398 1 95.06 198 GLY A C 1
ATOM 1493 O O . GLY A 1 198 ? -0.842 -21.672 -4.309 1 95.06 198 GLY A O 1
ATOM 1494 N N . ILE A 1 199 ? -2.514 -21 -5.66 1 97 199 ILE A N 1
ATOM 1495 C CA . ILE A 1 199 ? -3.434 -21.016 -4.527 1 97 199 ILE A CA 1
ATOM 1496 C C . ILE A 1 199 ? -4.59 -21.969 -4.82 1 97 199 ILE A C 1
ATOM 1498 O O . ILE A 1 199 ? -5.293 -22.406 -3.904 1 97 199 ILE A O 1
ATOM 1502 N N . VAL A 1 200 ? -4.867 -22.219 -6.098 1 97.88 200 VAL A N 1
ATOM 1503 C CA . VAL A 1 200 ? -6.016 -23.016 -6.488 1 97.88 200 VAL A CA 1
ATOM 1504 C C . VAL A 1 200 ? -5.629 -24.5 -6.512 1 97.88 200 VAL A C 1
ATOM 1506 O O . VAL A 1 200 ? -4.52 -24.844 -6.914 1 97.88 200 VAL A O 1
ATOM 1509 N N . SER A 1 201 ? -6.527 -25.375 -6.098 1 97.31 201 SER A N 1
ATOM 1510 C CA . SER A 1 201 ? -6.297 -26.812 -6.203 1 97.31 201 SER A CA 1
ATOM 1511 C C . SER A 1 201 ? -6.082 -27.219 -7.656 1 97.31 201 SER A C 1
ATOM 1513 O O . SER A 1 201 ? -6.637 -26.609 -8.57 1 97.31 201 SER A O 1
ATOM 1515 N N . GLN A 1 202 ? -5.27 -28.219 -7.781 1 94.75 202 GLN A N 1
ATOM 1516 C CA . GLN A 1 202 ? -4.922 -28.672 -9.125 1 94.75 202 GLN A CA 1
ATOM 1517 C C . GLN A 1 202 ? -6.168 -29.031 -9.922 1 94.75 202 GLN A C 1
ATOM 1519 O O . GLN A 1 202 ? -6.262 -28.719 -11.109 1 94.75 202 GLN A O 1
ATOM 1524 N N . ALA A 1 203 ? -7.113 -29.656 -9.289 1 96.5 203 ALA A N 1
ATOM 1525 C CA . ALA A 1 203 ? -8.328 -30.125 -9.953 1 96.5 203 ALA A CA 1
ATOM 1526 C C . ALA A 1 203 ? -9.172 -28.938 -10.438 1 96.5 203 ALA A C 1
ATOM 1528 O O . ALA A 1 203 ? -9.836 -29.016 -11.469 1 96.5 203 ALA A O 1
ATOM 1529 N N . SER A 1 204 ? -9.117 -27.797 -9.734 1 97.75 204 SER A N 1
ATOM 1530 C CA . SER A 1 204 ? -10 -26.672 -10 1 97.75 204 SER A CA 1
ATOM 1531 C C . SER A 1 204 ? -9.312 -25.625 -10.875 1 97.75 204 SER A C 1
ATOM 1533 O O . SER A 1 204 ? -9.961 -24.719 -11.398 1 97.75 204 SER A O 1
ATOM 1535 N N . LEU A 1 205 ? -7.992 -25.703 -11.055 1 97.25 205 LEU A N 1
ATOM 1536 C CA . LEU A 1 205 ? -7.184 -24.656 -11.656 1 97.25 205 LEU A CA 1
ATOM 1537 C C . LEU A 1 205 ? -7.656 -24.359 -13.078 1 97.25 205 LEU A C 1
ATOM 1539 O O . LEU A 1 205 ? -7.875 -23.188 -13.43 1 97.25 205 LEU A O 1
ATOM 1543 N N . PRO A 1 206 ? -7.895 -25.391 -13.945 1 97.12 206 PRO A N 1
ATOM 1544 C CA . PRO A 1 206 ? -8.352 -25.078 -15.297 1 97.12 206 PRO A CA 1
ATOM 1545 C C . PRO A 1 206 ? -9.672 -24.297 -15.312 1 97.12 206 PRO A C 1
ATOM 1547 O O . PRO A 1 206 ? -9.836 -23.375 -16.109 1 97.12 206 PRO A O 1
ATOM 1550 N N . TYR A 1 207 ? -10.531 -24.672 -14.453 1 97.38 207 TYR A N 1
ATOM 1551 C CA . TYR A 1 207 ? -11.82 -23.984 -14.375 1 97.38 207 TYR A CA 1
ATOM 1552 C C . TYR A 1 207 ? -11.633 -22.516 -14.008 1 97.38 207 TYR A C 1
ATOM 1554 O O . TYR A 1 207 ? -12.211 -21.641 -14.641 1 97.38 207 TYR A O 1
ATOM 1562 N N . PHE A 1 208 ? -10.867 -22.219 -13.062 1 97.56 208 PHE A N 1
ATOM 1563 C CA . PHE A 1 208 ? -10.766 -20.859 -12.547 1 97.56 208 PHE A CA 1
ATOM 1564 C C . PHE A 1 208 ? -9.883 -20 -13.453 1 97.56 208 PHE A C 1
ATOM 1566 O O . PHE A 1 208 ? -10 -18.766 -13.453 1 97.56 208 PHE A O 1
ATOM 1573 N N . GLU A 1 209 ? -8.961 -20.625 -14.18 1 96.44 209 GLU A N 1
ATOM 1574 C CA . GLU A 1 209 ? -8.273 -19.875 -15.234 1 96.44 209 GLU A CA 1
ATOM 1575 C C . GLU A 1 209 ? -9.258 -19.391 -16.297 1 96.44 209 GLU A C 1
ATOM 1577 O O . GLU A 1 209 ? -9.172 -18.25 -16.75 1 96.44 209 GLU A O 1
ATOM 1582 N N . GLN A 1 210 ? -10.195 -20.281 -16.656 1 96.44 210 GLN A N 1
ATOM 1583 C CA . GLN A 1 210 ? -11.227 -19.906 -17.609 1 96.44 210 GLN A CA 1
ATOM 1584 C C . GLN A 1 210 ? -12.18 -18.859 -17.016 1 96.44 210 GLN A C 1
ATOM 1586 O O . GLN A 1 210 ? -12.562 -17.906 -17.688 1 96.44 210 GLN A O 1
ATOM 1591 N N . PHE A 1 211 ? -12.516 -19.125 -15.773 1 96 211 PHE A N 1
ATOM 1592 C CA . PHE A 1 211 ? -13.391 -18.188 -15.078 1 96 211 PHE A CA 1
ATOM 1593 C C . PHE A 1 211 ? -12.781 -16.797 -15.047 1 96 211 PHE A C 1
ATOM 1595 O O . PHE A 1 211 ? -13.477 -15.805 -15.305 1 96 211 PHE A O 1
ATOM 1602 N N . LEU A 1 212 ? -11.516 -16.703 -14.758 1 96.25 212 LEU A N 1
ATOM 1603 C CA . LEU A 1 212 ? -10.797 -15.43 -14.711 1 96.25 212 LEU A CA 1
ATOM 1604 C C . LEU A 1 212 ? -10.812 -14.75 -16.078 1 96.25 212 LEU A C 1
ATOM 1606 O O . LEU A 1 212 ? -11 -13.539 -16.172 1 96.25 212 LEU A O 1
ATOM 1610 N N . ARG A 1 213 ? -10.586 -15.516 -17.125 1 94.19 213 ARG A N 1
ATOM 1611 C CA . ARG A 1 213 ? -10.602 -14.969 -18.469 1 94.19 213 ARG A CA 1
ATOM 1612 C C . ARG A 1 213 ? -11.961 -14.336 -18.797 1 94.19 213 ARG A C 1
ATOM 1614 O O . ARG A 1 213 ? -12.023 -13.234 -19.328 1 94.19 213 ARG A O 1
ATOM 1621 N N . ARG A 1 214 ? -13.023 -14.984 -18.422 1 92.31 214 ARG A N 1
ATOM 1622 C CA . ARG A 1 214 ? -14.375 -14.484 -18.656 1 92.31 214 ARG A CA 1
ATOM 1623 C C . ARG A 1 214 ? -14.633 -13.219 -17.844 1 92.31 214 ARG A C 1
ATOM 1625 O O . ARG A 1 214 ? -15.242 -12.273 -18.344 1 92.31 214 ARG A O 1
ATOM 1632 N N . GLU A 1 215 ? -14.156 -13.242 -16.609 1 91 215 GLU A N 1
ATOM 1633 C CA . GLU A 1 215 ? -14.328 -12.078 -15.742 1 91 215 GLU A CA 1
ATOM 1634 C C . GLU A 1 215 ? -13.578 -10.867 -16.297 1 91 215 GLU A C 1
ATOM 1636 O O . GLU A 1 215 ? -14.086 -9.75 -16.25 1 91 215 GLU A O 1
ATOM 1641 N N . GLY A 1 216 ? -12.367 -11.156 -16.75 1 86.69 216 GLY A N 1
ATOM 1642 C CA . GLY A 1 216 ? -11.594 -10.094 -17.375 1 86.69 216 GLY A CA 1
ATOM 1643 C C . GLY A 1 216 ? -12.289 -9.477 -18.578 1 86.69 216 GLY A C 1
ATOM 1644 O O . GLY A 1 216 ? -12.297 -8.258 -18.734 1 86.69 216 GLY A O 1
ATOM 1645 N N . MET A 1 217 ? -12.906 -10.266 -19.406 1 84.44 217 MET A N 1
ATOM 1646 C CA . MET A 1 217 ? -13.617 -9.812 -20.594 1 84.44 217 MET A CA 1
ATOM 1647 C C . MET A 1 217 ? -14.859 -9.016 -20.219 1 84.44 217 MET A C 1
ATOM 1649 O O . MET A 1 217 ? -15.18 -8.016 -20.859 1 84.44 217 MET A O 1
ATOM 1653 N N . ARG A 1 218 ? -15.492 -9.445 -19.234 1 84.44 218 ARG A N 1
ATOM 1654 C CA . ARG A 1 218 ? -16.703 -8.766 -18.766 1 84.44 218 ARG A CA 1
ATOM 1655 C C . ARG A 1 218 ? -16.391 -7.344 -18.312 1 84.44 218 ARG A C 1
ATOM 1657 O O . ARG A 1 218 ? -17.156 -6.418 -18.609 1 84.44 218 ARG A O 1
ATOM 1664 N N . HIS A 1 219 ? -15.305 -7.16 -17.672 1 81 219 HIS A N 1
ATOM 1665 C CA . HIS A 1 219 ? -14.992 -5.855 -17.094 1 81 219 HIS A CA 1
ATOM 1666 C C . HIS A 1 219 ? -14.242 -4.977 -18.094 1 81 219 HIS A C 1
ATOM 1668 O O . HIS A 1 219 ? -14.234 -3.752 -17.969 1 81 219 HIS A O 1
ATOM 1674 N N . ALA A 1 220 ? -13.484 -5.594 -19.016 1 72.94 220 ALA A N 1
ATOM 1675 C CA . ALA A 1 220 ? -12.867 -4.82 -20.094 1 72.94 220 ALA A CA 1
ATOM 1676 C C . ALA A 1 220 ? -13.93 -4.18 -20.984 1 72.94 220 ALA A C 1
ATOM 1678 O O . ALA A 1 220 ? -13.766 -3.043 -21.422 1 72.94 220 ALA A O 1
ATOM 1679 N N . THR A 1 221 ? -14.914 -4.938 -21.203 1 61.72 221 THR A N 1
ATOM 1680 C CA . THR A 1 221 ? -16 -4.441 -22.047 1 61.72 221 THR A CA 1
ATOM 1681 C C . THR A 1 221 ? -16.781 -3.354 -21.312 1 61.72 221 THR A C 1
ATOM 1683 O O . THR A 1 221 ? -17.328 -2.445 -21.953 1 61.72 221 THR A O 1
ATOM 1686 N N . ALA A 1 222 ? -16.766 -3.51 -20.188 1 55.16 222 ALA A N 1
ATOM 1687 C CA . ALA A 1 222 ? -17.531 -2.547 -19.406 1 55.16 222 ALA A CA 1
ATOM 1688 C C . ALA A 1 222 ? -16.812 -1.209 -19.297 1 55.16 222 ALA A C 1
ATOM 1690 O O . ALA A 1 222 ? -17.438 -0.17 -19.078 1 55.16 222 ALA A O 1
ATOM 1691 N N . ASN A 1 223 ? -15.43 -1.288 -19.562 1 58.78 223 ASN A N 1
ATOM 1692 C CA . ASN A 1 223 ? -14.633 -0.069 -19.5 1 58.78 223 ASN A CA 1
ATOM 1693 C C . ASN A 1 223 ? -13.844 0.147 -20.781 1 58.78 223 ASN A C 1
ATOM 1695 O O . ASN A 1 223 ? -12.625 -0.025 -20.812 1 58.78 223 ASN A O 1
ATOM 1699 N N . PRO A 1 224 ? -14.539 0.447 -21.969 1 44.75 224 PRO A N 1
ATOM 1700 C CA . PRO A 1 224 ? -13.891 0.566 -23.281 1 44.75 224 PRO A CA 1
ATOM 1701 C C . PRO A 1 224 ? -12.914 1.735 -23.344 1 44.75 224 PRO A C 1
ATOM 1703 O O . PRO A 1 224 ? -12.07 1.788 -24.25 1 44.75 224 PRO A O 1
ATOM 1706 N N . ALA A 1 225 ? -13.023 2.723 -22.75 1 45.03 225 ALA A N 1
ATOM 1707 C CA . ALA A 1 225 ? -12.25 3.947 -22.953 1 45.03 225 ALA A CA 1
ATOM 1708 C C . ALA A 1 225 ? -10.758 3.662 -22.938 1 45.03 225 ALA A C 1
ATOM 1710 O O . ALA A 1 225 ? -9.953 4.523 -23.297 1 45.03 225 ALA A O 1
ATOM 1711 N N . ALA A 1 226 ? -10.352 2.656 -22.484 1 42.09 226 ALA A N 1
ATOM 1712 C CA . ALA A 1 226 ? -8.906 2.441 -22.484 1 42.09 226 ALA A CA 1
ATOM 1713 C C . ALA A 1 226 ? -8.453 1.767 -23.781 1 42.09 226 ALA A C 1
ATOM 1715 O O . ALA A 1 226 ? -7.312 1.312 -23.875 1 42.09 226 ALA A O 1
ATOM 1716 N N . GLN A 1 227 ? -9.305 1.484 -24.719 1 35.91 227 GLN A N 1
ATOM 1717 C CA . GLN A 1 227 ? -8.867 0.879 -25.984 1 35.91 227 GLN A CA 1
ATOM 1718 C C . GLN A 1 227 ? -8.242 1.92 -26.906 1 35.91 227 GLN A C 1
ATOM 1720 O O . GLN A 1 227 ? -8.781 3.012 -27.078 1 35.91 227 GLN A O 1
ATOM 1725 N N . PRO A 1 228 ? -6.984 1.753 -27.203 1 35.5 228 PRO A N 1
ATOM 1726 C CA . PRO A 1 228 ? -6.496 2.666 -28.234 1 35.5 228 PRO A CA 1
ATOM 1727 C C . PRO A 1 228 ? -7.391 2.684 -29.469 1 35.5 228 PRO A C 1
ATOM 1729 O O . PRO A 1 228 ? -7.957 1.654 -29.844 1 35.5 228 PRO A O 1
ATOM 1732 N N . GLU A 1 229 ? -8.078 3.727 -29.734 1 31.91 229 GLU A N 1
ATOM 1733 C CA . GLU A 1 229 ? -8.664 3.904 -31.047 1 31.91 229 GLU A CA 1
ATOM 1734 C C . GLU A 1 229 ? -7.68 3.504 -32.156 1 31.91 229 GLU A C 1
ATOM 1736 O O . GLU A 1 229 ? -6.543 3.98 -32.188 1 31.91 229 GLU A O 1
ATOM 1741 N N . GLY A 1 230 ? -7.746 2.346 -32.594 1 26.8 230 GLY A N 1
ATOM 1742 C CA . GLY A 1 230 ? -7.109 2.008 -33.844 1 26.8 230 GLY A CA 1
ATOM 1743 C C . GLY A 1 230 ? -7.312 3.062 -34.938 1 26.8 230 GLY A C 1
ATOM 1744 O O . GLY A 1 230 ? -8.445 3.328 -35.344 1 26.8 230 GLY A O 1
ATOM 1745 N N . GLU A 1 231 ? -6.457 4.133 -34.938 1 24.45 231 GLU A N 1
ATOM 1746 C CA . GLU A 1 231 ? -6.344 4.672 -36.281 1 24.45 231 GLU A CA 1
ATOM 1747 C C . GLU A 1 231 ? -5.746 3.639 -37.25 1 24.45 231 GLU A C 1
ATOM 1749 O O . GLU A 1 231 ? -4.855 2.877 -36.875 1 24.45 231 GLU A O 1
ATOM 1754 N N . MET B 1 1 ? 36 22.828 5.727 1 69.25 1 MET B N 1
ATOM 1755 C CA . MET B 1 1 ? 35.812 21.422 6 1 69.25 1 MET B CA 1
ATOM 1756 C C . MET B 1 1 ? 35.062 21.219 7.309 1 69.25 1 MET B C 1
ATOM 1758 O O . MET B 1 1 ? 34 20.594 7.328 1 69.25 1 MET B O 1
ATOM 1762 N N . ALA B 1 2 ? 35.469 21.812 8.273 1 73.88 2 ALA B N 1
ATOM 1763 C CA . ALA B 1 2 ? 34.844 21.703 9.578 1 73.88 2 ALA B CA 1
ATOM 1764 C C . ALA B 1 2 ? 33.438 22.266 9.547 1 73.88 2 ALA B C 1
ATOM 1766 O O . ALA B 1 2 ? 32.5 21.656 10.102 1 73.88 2 ALA B O 1
ATOM 1767 N N . ARG B 1 3 ? 33.281 23.359 8.805 1 75.19 3 ARG B N 1
ATOM 1768 C CA . ARG B 1 3 ? 31.953 23.969 8.695 1 75.19 3 ARG B CA 1
ATOM 1769 C C . ARG B 1 3 ? 30.984 23.047 7.957 1 75.19 3 ARG B C 1
ATOM 1771 O O . ARG B 1 3 ? 29.812 22.938 8.344 1 75.19 3 ARG B O 1
ATOM 1778 N N . GLN B 1 4 ? 31.516 22.422 7 1 75.12 4 GLN B N 1
ATOM 1779 C CA . GLN B 1 4 ? 30.688 21.5 6.23 1 75.12 4 GLN B CA 1
ATOM 1780 C C . GLN B 1 4 ? 30.281 20.297 7.074 1 75.12 4 GLN B C 1
ATOM 1782 O O . GLN B 1 4 ? 29.141 19.844 7.016 1 75.12 4 GLN B O 1
ATOM 1787 N N . VAL B 1 5 ? 31.25 19.812 7.801 1 76.12 5 VAL B N 1
ATOM 1788 C CA . VAL B 1 5 ? 30.984 18.672 8.672 1 76.12 5 VAL B CA 1
ATOM 1789 C C . VAL B 1 5 ? 29.953 19.047 9.727 1 76.12 5 VAL B C 1
ATOM 1791 O O . VAL B 1 5 ? 29.047 18.266 10.016 1 76.12 5 VAL B O 1
ATOM 1794 N N . ARG B 1 6 ? 30.078 20.203 10.297 1 77.38 6 ARG B N 1
ATOM 1795 C CA . ARG B 1 6 ? 29.141 20.672 11.312 1 77.38 6 ARG B CA 1
ATOM 1796 C C . ARG B 1 6 ? 27.75 20.859 10.719 1 77.38 6 ARG B C 1
ATOM 1798 O O . ARG B 1 6 ? 26.75 20.531 11.359 1 77.38 6 ARG B O 1
ATOM 1805 N N . SER B 1 7 ? 27.719 21.406 9.531 1 83.31 7 SER B N 1
ATOM 1806 C CA . SER B 1 7 ? 26.453 21.594 8.844 1 83.31 7 SER B CA 1
ATOM 1807 C C . SER B 1 7 ? 25.766 20.266 8.562 1 83.31 7 SER B C 1
ATOM 1809 O O . SER B 1 7 ? 24.547 20.141 8.719 1 83.31 7 SER B O 1
ATOM 1811 N N . GLU B 1 8 ? 26.609 19.344 8.25 1 87.5 8 GLU B N 1
ATOM 1812 C CA . GLU B 1 8 ? 26.062 18.016 7.973 1 87.5 8 GLU B CA 1
ATOM 1813 C C . GLU B 1 8 ? 25.547 17.344 9.242 1 87.5 8 GLU B C 1
ATOM 1815 O O . GLU B 1 8 ? 24.531 16.656 9.227 1 87.5 8 GLU B O 1
ATOM 1820 N N . ALA B 1 9 ? 26.219 17.547 10.289 1 90 9 ALA B N 1
ATOM 1821 C CA . ALA B 1 9 ? 25.797 17 11.578 1 90 9 ALA B CA 1
ATOM 1822 C C . ALA B 1 9 ? 24.484 17.609 12.031 1 90 9 ALA B C 1
ATOM 1824 O O . ALA B 1 9 ? 23.609 16.922 12.562 1 90 9 ALA B O 1
ATOM 1825 N N . THR B 1 10 ? 24.375 18.906 11.805 1 91.56 10 THR B N 1
ATOM 1826 C CA . THR B 1 10 ? 23.141 19.609 12.141 1 91.56 10 THR B CA 1
ATOM 1827 C C . THR B 1 10 ? 21.984 19.109 11.281 1 91.56 10 THR B C 1
ATOM 1829 O O . THR B 1 10 ? 20.891 18.859 11.789 1 91.56 10 THR B O 1
ATOM 1832 N N . ARG B 1 11 ? 22.25 18.984 10.039 1 94.5 11 ARG B N 1
ATOM 1833 C CA . ARG B 1 11 ? 21.234 18.469 9.117 1 94.5 11 ARG B CA 1
ATOM 1834 C C . ARG B 1 11 ? 20.75 17.094 9.562 1 94.5 11 ARG B C 1
ATOM 1836 O O . ARG B 1 11 ? 19.531 16.844 9.594 1 94.5 11 ARG B O 1
ATOM 1843 N N . GLN B 1 12 ? 21.703 16.234 9.945 1 94.88 12 GLN B N 1
ATOM 1844 C CA . GLN B 1 12 ? 21.344 14.883 10.367 1 94.88 12 GLN B CA 1
ATOM 1845 C C . GLN B 1 12 ? 20.531 14.906 11.656 1 94.88 12 GLN B C 1
ATOM 1847 O O . GLN B 1 12 ? 19.594 14.117 11.82 1 94.88 12 GLN B O 1
ATOM 1852 N N . LYS B 1 13 ? 20.859 15.742 12.5 1 94.69 13 LYS B N 1
ATOM 1853 C CA . LYS B 1 13 ? 20.109 15.883 13.75 1 94.69 13 LYS B CA 1
ATOM 1854 C C . LYS B 1 13 ? 18.672 16.281 13.477 1 94.69 13 LYS B C 1
ATOM 1856 O O . LYS B 1 13 ? 17.75 15.781 14.117 1 94.69 13 LYS B O 1
ATOM 1861 N N . ILE B 1 14 ? 18.469 17.203 12.539 1 96.31 14 ILE B N 1
ATOM 1862 C CA . ILE B 1 14 ? 17.141 17.656 12.164 1 96.31 14 ILE B CA 1
ATOM 1863 C C . ILE B 1 14 ? 16.344 16.484 11.57 1 96.31 14 ILE B C 1
ATOM 1865 O O . ILE B 1 14 ? 15.203 16.25 11.953 1 96.31 14 ILE B O 1
ATOM 1869 N N . LEU B 1 15 ? 17.016 15.719 10.711 1 97.31 15 LEU B N 1
ATOM 1870 C CA . LEU B 1 15 ? 16.344 14.578 10.086 1 97.31 15 LEU B CA 1
ATOM 1871 C C . LEU B 1 15 ? 15.953 13.547 11.141 1 97.31 15 LEU B C 1
ATOM 1873 O O . LEU B 1 15 ? 14.82 13.062 11.141 1 97.31 15 LEU B O 1
ATOM 1877 N N . ASP B 1 16 ? 16.859 13.281 12.07 1 97 16 ASP B N 1
ATOM 1878 C CA . ASP B 1 16 ? 16.594 12.297 13.109 1 97 16 ASP B CA 1
ATOM 1879 C C . ASP B 1 16 ? 15.43 12.727 13.992 1 97 16 ASP B C 1
ATOM 1881 O O . ASP B 1 16 ? 14.57 11.906 14.336 1 97 16 ASP B O 1
ATOM 1885 N N . SER B 1 17 ? 15.383 13.961 14.328 1 97.31 17 SER B N 1
ATOM 1886 C CA . SER B 1 17 ? 14.305 14.492 15.156 1 97.31 17 SER B CA 1
ATOM 1887 C C . SER B 1 17 ? 12.961 14.43 14.422 1 97.31 17 SER B C 1
ATOM 1889 O O . SER B 1 17 ? 11.945 14.055 15.016 1 97.31 17 SER B O 1
ATOM 1891 N N . ALA B 1 18 ? 13 14.797 13.148 1 97.94 18 ALA B N 1
ATOM 1892 C CA . ALA B 1 18 ? 11.789 14.742 12.344 1 97.94 18 ALA B CA 1
ATOM 1893 C C . ALA B 1 18 ? 11.258 13.32 12.227 1 97.94 18 ALA B C 1
ATOM 1895 O O . ALA B 1 18 ? 10.055 13.086 12.344 1 97.94 18 ALA B O 1
ATOM 1896 N N . ILE B 1 19 ? 12.172 12.367 12.008 1 98.19 19 ILE B N 1
ATOM 1897 C CA . ILE B 1 19 ? 11.812 10.961 11.891 1 98.19 19 ILE B CA 1
ATOM 1898 C C . ILE B 1 19 ? 11.125 10.492 13.164 1 98.19 19 ILE B C 1
ATOM 1900 O O . ILE B 1 19 ? 10.117 9.781 13.109 1 98.19 19 ILE B O 1
ATOM 1904 N N . GLU B 1 20 ? 11.617 10.898 14.273 1 97.44 20 GLU B N 1
ATOM 1905 C CA . GLU B 1 20 ? 11.016 10.539 15.555 1 97.44 20 GLU B CA 1
ATOM 1906 C C . GLU B 1 20 ? 9.602 11.117 15.672 1 97.44 20 GLU B C 1
ATOM 1908 O O . GLU B 1 20 ? 8.672 10.406 16.047 1 97.44 20 GLU B O 1
ATOM 1913 N N . VAL B 1 21 ? 9.422 12.375 15.336 1 97.56 21 VAL B N 1
ATOM 1914 C CA . VAL B 1 21 ? 8.133 13.047 15.461 1 97.56 21 VAL B CA 1
ATOM 1915 C C . VAL B 1 21 ? 7.137 12.43 14.484 1 97.56 21 VAL B C 1
ATOM 1917 O O . VAL B 1 21 ? 6.008 12.102 14.859 1 97.56 21 VAL B O 1
ATOM 1920 N N . PHE B 1 22 ? 7.586 12.219 13.203 1 97.5 22 PHE B N 1
ATOM 1921 C CA . PHE B 1 22 ? 6.727 11.594 12.203 1 97.5 22 PHE B CA 1
ATOM 1922 C C . PHE B 1 22 ? 6.312 10.195 12.648 1 97.5 22 PHE B C 1
ATOM 1924 O O . PHE B 1 22 ? 5.188 9.766 12.398 1 97.5 22 PHE B O 1
ATOM 1931 N N . GLY B 1 23 ? 7.246 9.484 13.258 1 95.88 23 GLY B N 1
ATOM 1932 C CA . GLY B 1 23 ? 6.957 8.141 13.742 1 95.88 23 GLY B CA 1
ATOM 1933 C C . GLY B 1 23 ? 5.949 8.125 14.875 1 95.88 23 GLY B C 1
ATOM 1934 O O . GLY B 1 23 ? 5.188 7.164 15.023 1 95.88 23 GLY B O 1
ATOM 1935 N N . GLU B 1 24 ? 5.867 9.156 15.68 1 94.88 24 GLU B N 1
ATOM 1936 C CA . GLU B 1 24 ? 5.023 9.227 16.875 1 94.88 24 GLU B CA 1
ATOM 1937 C C . GLU B 1 24 ? 3.598 9.633 16.516 1 94.88 24 GLU B C 1
ATOM 1939 O O . GLU B 1 24 ? 2.637 9.039 17.016 1 94.88 24 GLU B O 1
ATOM 1944 N N . VAL B 1 25 ? 3.434 10.641 15.547 1 95.25 25 VAL B N 1
ATOM 1945 C CA . VAL B 1 25 ? 2.1 11.211 15.414 1 95.25 25 VAL B CA 1
ATOM 1946 C C . VAL B 1 25 ? 1.66 11.164 13.953 1 95.25 25 VAL B C 1
ATOM 1948 O O . VAL B 1 25 ? 0.511 11.477 13.633 1 95.25 25 VAL B O 1
ATOM 1951 N N . GLY B 1 26 ? 2.555 10.703 13.07 1 95.94 26 GLY B N 1
ATOM 1952 C CA . GLY B 1 26 ? 2.256 10.734 11.648 1 95.94 26 GLY B CA 1
ATOM 1953 C C . GLY B 1 26 ? 2.582 12.062 10.992 1 95.94 26 GLY B C 1
ATOM 1954 O O . GLY B 1 26 ? 2.637 13.094 11.672 1 95.94 26 GLY B O 1
ATOM 1955 N N . TYR B 1 27 ? 2.775 12.078 9.719 1 97 27 TYR B N 1
ATOM 1956 C CA . TYR B 1 27 ? 3.176 13.273 8.984 1 97 27 TYR B CA 1
ATOM 1957 C C . TYR B 1 27 ? 2.111 14.359 9.078 1 97 27 TYR B C 1
ATOM 1959 O O . TYR B 1 27 ? 2.432 15.531 9.289 1 97 27 TYR B O 1
ATOM 1967 N N . ALA B 1 28 ? 0.913 13.961 8.938 1 94.75 28 ALA B N 1
ATOM 1968 C CA . ALA B 1 28 ? -0.182 14.922 8.883 1 94.75 28 ALA B CA 1
ATOM 1969 C C . ALA B 1 28 ? -0.297 15.695 10.195 1 94.75 28 ALA B C 1
ATOM 1971 O O . ALA B 1 28 ? -0.456 16.922 10.195 1 94.75 28 ALA B O 1
ATOM 1972 N N . ALA B 1 29 ? -0.131 15.047 11.297 1 95 29 ALA B N 1
ATOM 1973 C CA . ALA B 1 29 ? -0.361 15.641 12.609 1 95 29 ALA B CA 1
ATOM 1974 C C . ALA B 1 29 ? 0.9 16.328 13.133 1 95 29 ALA B C 1
ATOM 1976 O O . ALA B 1 29 ? 0.839 17.109 14.078 1 95 29 ALA B O 1
ATOM 1977 N N . ALA B 1 30 ? 2.025 15.984 12.531 1 96.31 30 ALA B N 1
ATOM 1978 C CA . ALA B 1 30 ? 3.287 16.547 13 1 96.31 30 ALA B CA 1
ATOM 1979 C C . ALA B 1 30 ? 3.359 18.047 12.695 1 96.31 30 ALA B C 1
ATOM 1981 O O . ALA B 1 30 ? 3.141 18.469 11.555 1 96.31 30 ALA B O 1
ATOM 1982 N N . GLY B 1 31 ? 3.66 18.812 13.75 1 93.31 31 GLY B N 1
ATOM 1983 C CA . GLY B 1 31 ? 3.818 20.25 13.57 1 93.31 31 GLY B CA 1
ATOM 1984 C C . GLY B 1 31 ? 5.266 20.672 13.414 1 93.31 31 GLY B C 1
ATOM 1985 O O . GLY B 1 31 ? 6.16 20.078 14.023 1 93.31 31 GLY B O 1
ATOM 1986 N N . TRP B 1 32 ? 5.445 21.672 12.68 1 91.5 32 TRP B N 1
ATOM 1987 C CA . TRP B 1 32 ? 6.773 22.234 12.5 1 91.5 32 TRP B CA 1
ATOM 1988 C C . TRP B 1 32 ? 7.379 22.656 13.836 1 91.5 32 TRP B C 1
ATOM 1990 O O . TRP B 1 32 ? 8.547 22.359 14.109 1 91.5 32 TRP B O 1
ATOM 2000 N N . SER B 1 33 ? 6.574 23.234 14.672 1 93.94 33 SER B N 1
ATOM 2001 C CA . SER B 1 33 ? 7.039 23.703 15.977 1 93.94 33 SER B CA 1
ATOM 2002 C C . SER B 1 33 ? 7.508 22.531 16.844 1 93.94 33 SER B C 1
ATOM 2004 O O . SER B 1 33 ? 8.508 22.641 17.547 1 93.94 33 SER B O 1
ATOM 2006 N N . THR B 1 34 ? 6.805 21.438 16.797 1 95.56 34 THR B N 1
ATOM 2007 C CA . THR B 1 34 ? 7.172 20.25 17.562 1 95.56 34 THR B CA 1
ATOM 2008 C C . THR B 1 34 ? 8.508 19.703 17.094 1 95.56 34 THR B C 1
ATOM 2010 O O . THR B 1 34 ? 9.336 19.281 17.922 1 95.56 34 THR B O 1
ATOM 2013 N N . ILE B 1 35 ? 8.75 19.703 15.758 1 96.06 35 ILE B N 1
ATOM 2014 C CA . ILE B 1 35 ? 10.008 19.219 15.195 1 96.06 35 ILE B CA 1
ATOM 2015 C C . ILE B 1 35 ? 11.156 20.125 15.648 1 96.06 35 ILE B C 1
ATOM 2017 O O . ILE B 1 35 ? 12.203 19.641 16.094 1 96.06 35 ILE B O 1
ATOM 2021 N N . ILE B 1 36 ? 10.906 21.406 15.609 1 94.75 36 ILE B N 1
ATOM 2022 C CA . ILE B 1 36 ? 11.906 22.375 16.031 1 94.75 36 ILE B CA 1
ATOM 2023 C C . ILE B 1 36 ? 12.281 22.125 17.5 1 94.75 36 ILE B C 1
ATOM 2025 O O . ILE B 1 36 ? 13.461 22.047 17.828 1 94.75 36 ILE B O 1
ATOM 2029 N N . GLU B 1 37 ? 11.289 21.938 18.328 1 95.62 37 GLU B N 1
ATOM 2030 C CA . GLU B 1 37 ? 11.508 21.703 19.75 1 95.62 37 GLU B CA 1
ATOM 2031 C C . GLU B 1 37 ? 12.312 20.422 19.984 1 95.62 37 GLU B C 1
ATOM 2033 O O . GLU B 1 37 ? 13.211 20.391 20.828 1 95.62 37 GLU B O 1
ATOM 2038 N N . ARG B 1 38 ? 12.016 19.422 19.203 1 95.5 38 ARG B N 1
ATOM 2039 C CA . ARG B 1 38 ? 12.688 18.141 19.344 1 95.5 38 ARG B CA 1
ATOM 2040 C C . ARG B 1 38 ? 14.164 18.25 18.984 1 95.5 38 ARG B C 1
ATOM 2042 O O . ARG B 1 38 ? 15.008 17.547 19.531 1 95.5 38 ARG B O 1
ATOM 2049 N N . THR B 1 39 ? 14.5 19.125 18.047 1 94.69 39 THR B N 1
ATOM 2050 C CA . THR B 1 39 ? 15.883 19.297 17.625 1 94.69 39 THR B CA 1
ATOM 2051 C C . THR B 1 39 ? 16.688 20.031 18.688 1 94.69 39 THR B C 1
ATOM 2053 O O . THR B 1 39 ? 17.922 19.938 18.719 1 94.69 39 THR B O 1
ATOM 2056 N N . GLY B 1 40 ? 16.047 20.922 19.5 1 94.94 40 GLY B N 1
ATOM 2057 C CA . GLY B 1 40 ? 16.719 21.797 20.438 1 94.94 40 GLY B CA 1
ATOM 2058 C C . GLY B 1 40 ? 17.344 23.016 19.766 1 94.94 40 GLY B C 1
ATOM 2059 O O . GLY B 1 40 ? 18.188 23.688 20.359 1 94.94 40 GLY B O 1
ATOM 2060 N N . MET B 1 41 ? 16.922 23.25 18.578 1 93.31 41 MET B N 1
ATOM 2061 C CA . MET B 1 41 ? 17.453 24.359 17.797 1 93.31 41 MET B CA 1
ATOM 2062 C C . MET B 1 41 ? 16.453 25.5 17.734 1 93.31 41 MET B C 1
ATOM 2064 O O . MET B 1 41 ? 15.281 25.328 18.094 1 93.31 41 MET B O 1
ATOM 2068 N N . THR B 1 42 ? 16.984 26.625 17.281 1 91.81 42 THR B N 1
ATOM 2069 C CA . THR B 1 42 ? 16.078 27.734 17.016 1 91.81 42 THR B CA 1
ATOM 2070 C C . THR B 1 42 ? 15.352 27.547 15.688 1 91.81 42 THR B C 1
ATOM 2072 O O . THR B 1 42 ? 15.828 26.812 14.82 1 91.81 42 THR B O 1
ATOM 2075 N N . LYS B 1 43 ? 14.18 28.188 15.578 1 91.38 43 LYS B N 1
ATOM 2076 C CA . LYS B 1 43 ? 13.398 28.172 14.344 1 91.38 43 LYS B CA 1
ATOM 2077 C C . LYS B 1 43 ? 14.25 28.625 13.156 1 91.38 43 LYS B C 1
ATOM 2079 O O . LYS B 1 43 ? 14.227 27.984 12.102 1 91.38 43 LYS B O 1
ATOM 2084 N N . GLY B 1 44 ? 15.055 29.656 13.328 1 91.06 44 GLY B N 1
ATOM 2085 C CA . GLY B 1 44 ? 15.922 30.172 12.281 1 91.06 44 GLY B CA 1
ATOM 2086 C C . GLY B 1 44 ? 16.969 29.172 11.812 1 91.06 44 GLY B C 1
ATOM 2087 O O . GLY B 1 44 ? 17.219 29.047 10.617 1 91.06 44 GLY B O 1
ATOM 2088 N N . ALA B 1 45 ? 17.516 28.469 12.719 1 90.5 45 ALA B N 1
ATOM 2089 C CA . ALA B 1 45 ? 18.531 27.469 12.406 1 90.5 45 ALA B CA 1
ATOM 2090 C C . ALA B 1 45 ? 17.953 26.359 11.547 1 90.5 45 ALA B C 1
ATOM 2092 O O . ALA B 1 45 ? 18.609 25.875 10.625 1 90.5 45 ALA B O 1
ATOM 2093 N N . LEU B 1 46 ? 16.734 25.891 11.891 1 92.12 46 LEU B N 1
ATOM 2094 C CA . LEU B 1 46 ? 16.094 24.828 11.109 1 92.12 46 LEU B CA 1
ATOM 2095 C C . LEU B 1 46 ? 15.766 25.312 9.703 1 92.12 46 LEU B C 1
ATOM 2097 O O . LEU B 1 46 ? 15.992 24.609 8.727 1 92.12 46 LEU B O 1
ATOM 2101 N N . TYR B 1 47 ? 15.32 26.547 9.609 1 91.31 47 TYR B N 1
ATOM 2102 C CA . TYR B 1 47 ? 14.906 27.109 8.328 1 91.31 47 TYR B CA 1
ATOM 2103 C C . TYR B 1 47 ? 16.109 27.312 7.406 1 91.31 47 TYR B C 1
ATOM 2105 O O . TYR B 1 47 ? 15.953 27.375 6.184 1 91.31 47 TYR B O 1
ATOM 2113 N N . HIS B 1 48 ? 17.266 27.469 8.016 1 92.19 48 HIS B N 1
ATOM 2114 C CA . HIS B 1 48 ? 18.484 27.562 7.227 1 92.19 48 HIS B CA 1
ATOM 2115 C C . HIS B 1 48 ? 18.75 26.281 6.453 1 92.19 48 HIS B C 1
ATOM 2117 O O . HIS B 1 48 ? 19.297 26.312 5.352 1 92.19 48 HIS B O 1
ATOM 2123 N N . HIS B 1 49 ? 18.234 25.188 6.98 1 93.44 49 HIS B N 1
ATOM 2124 C CA . HIS B 1 49 ? 18.5 23.891 6.375 1 93.44 49 HIS B CA 1
ATOM 2125 C C . HIS B 1 49 ? 17.312 23.406 5.559 1 93.44 49 HIS B C 1
ATOM 2127 O O . HIS B 1 49 ? 17.469 22.812 4.5 1 93.44 49 HIS B O 1
ATOM 2133 N N . PHE B 1 50 ? 16.094 23.594 6.109 1 95.31 50 PHE B N 1
ATOM 2134 C CA . PHE B 1 50 ? 14.875 23.141 5.461 1 95.31 50 PHE B CA 1
ATOM 2135 C C . PHE B 1 50 ? 13.805 24.219 5.488 1 95.31 50 PHE B C 1
ATOM 2137 O O . PHE B 1 50 ? 13.438 24.703 6.559 1 95.31 50 PHE B O 1
ATOM 2144 N N . ASP B 1 51 ? 13.195 24.406 4.324 1 91.88 51 ASP B N 1
ATOM 2145 C CA . ASP B 1 51 ? 12.289 25.547 4.156 1 91.88 51 ASP B CA 1
ATOM 2146 C C . ASP B 1 51 ? 10.867 25.188 4.59 1 91.88 51 ASP B C 1
ATOM 2148 O O . ASP B 1 51 ? 10.039 26.062 4.801 1 91.88 51 ASP B O 1
ATOM 2152 N N . SER B 1 52 ? 10.664 23.891 4.672 1 94 52 SER B N 1
ATOM 2153 C CA . SER B 1 52 ? 9.305 23.469 4.98 1 94 52 SER B CA 1
ATOM 2154 C C . SER B 1 52 ? 9.273 22.031 5.488 1 94 52 SER B C 1
ATOM 2156 O O . SER B 1 52 ? 10.25 21.297 5.336 1 94 52 SER B O 1
ATOM 2158 N N . LYS B 1 53 ? 8.266 21.703 6.051 1 95.06 53 LYS B N 1
ATOM 2159 C CA . LYS B 1 53 ? 8.031 20.312 6.469 1 95.06 53 LYS B CA 1
ATOM 2160 C C . LYS B 1 53 ? 8.078 19.375 5.277 1 95.06 53 LYS B C 1
ATOM 2162 O O . LYS B 1 53 ? 8.609 18.266 5.383 1 95.06 53 LYS B O 1
ATOM 2167 N N . GLU B 1 54 ? 7.539 19.766 4.125 1 95.38 54 GLU B N 1
ATOM 2168 C CA . GLU B 1 54 ? 7.527 18.953 2.914 1 95.38 54 GLU B CA 1
ATOM 2169 C C . GLU B 1 54 ? 8.945 18.703 2.4 1 95.38 54 GLU B C 1
ATOM 2171 O O . GLU B 1 54 ? 9.273 17.594 1.977 1 95.38 54 GLU B O 1
ATOM 2176 N N . SER B 1 55 ? 9.711 19.812 2.436 1 96.31 55 SER B N 1
ATOM 2177 C CA . SER B 1 55 ? 11.102 19.641 2.021 1 96.31 55 SER B CA 1
ATOM 2178 C C . SER B 1 55 ? 11.836 18.672 2.926 1 96.31 55 SER B C 1
ATOM 2180 O O . SER B 1 55 ? 12.633 17.859 2.449 1 96.31 55 SER B O 1
ATOM 2182 N N . LEU B 1 56 ? 11.562 18.781 4.211 1 96.88 56 LEU B N 1
ATOM 2183 C CA . LEU B 1 56 ? 12.148 17.859 5.184 1 96.88 56 LEU B CA 1
ATOM 2184 C C . LEU B 1 56 ? 11.727 16.422 4.895 1 96.88 56 LEU B C 1
ATOM 2186 O O . LEU B 1 56 ? 12.562 15.523 4.848 1 96.88 56 LEU B O 1
ATOM 2190 N N . ALA B 1 57 ? 10.477 16.188 4.648 1 98.06 57 ALA B N 1
ATOM 2191 C CA . ALA B 1 57 ? 9.945 14.859 4.328 1 98.06 57 ALA B CA 1
ATOM 2192 C C . ALA B 1 57 ? 10.578 14.312 3.051 1 98.06 57 ALA B C 1
ATOM 2194 O O . ALA B 1 57 ? 10.984 13.148 2.998 1 98.06 57 ALA B O 1
ATOM 2195 N N . SER B 1 58 ? 10.695 15.172 2.021 1 98.06 58 SER B N 1
ATOM 2196 C CA . SER B 1 58 ? 11.289 14.758 0.752 1 98.06 58 SER B CA 1
ATOM 2197 C C . SER B 1 58 ? 12.734 14.305 0.935 1 98.06 58 SER B C 1
ATOM 2199 O O . SER B 1 58 ? 13.156 13.312 0.34 1 98.06 58 SER B O 1
ATOM 2201 N N . ASN B 1 59 ? 13.422 15.008 1.79 1 98.19 59 ASN B N 1
ATOM 2202 C CA . ASN B 1 59 ? 14.812 14.656 2.039 1 98.19 59 ASN B CA 1
ATOM 2203 C C . ASN B 1 59 ? 14.93 13.312 2.762 1 98.19 59 ASN B C 1
ATOM 2205 O O . ASN B 1 59 ? 15.797 12.508 2.443 1 98.19 59 ASN B O 1
ATOM 2209 N N . ILE B 1 60 ? 14.055 13.07 3.725 1 98.69 60 ILE B N 1
ATOM 2210 C CA . ILE B 1 60 ? 14.031 11.789 4.422 1 98.69 60 ILE B CA 1
ATOM 2211 C C . ILE B 1 60 ? 13.727 10.664 3.428 1 98.69 60 ILE B C 1
ATOM 2213 O O . ILE B 1 60 ? 14.406 9.633 3.42 1 98.69 60 ILE B O 1
ATOM 2217 N N . ILE B 1 61 ? 12.742 10.859 2.539 1 98.62 61 ILE B N 1
ATOM 2218 C CA . ILE B 1 61 ? 12.344 9.859 1.553 1 98.62 61 ILE B CA 1
ATOM 2219 C C . ILE B 1 61 ? 13.516 9.562 0.62 1 98.62 61 ILE B C 1
ATOM 2221 O O . ILE B 1 61 ? 13.828 8.398 0.356 1 98.62 61 ILE B O 1
ATOM 2225 N N . GLU B 1 62 ? 14.188 10.617 0.147 1 98.31 62 GLU B N 1
ATOM 2226 C CA . GLU B 1 62 ? 15.281 10.453 -0.811 1 98.31 62 GLU B CA 1
ATOM 2227 C C . GLU B 1 62 ? 16.469 9.727 -0.181 1 98.31 62 GLU B C 1
ATOM 2229 O O . GLU B 1 62 ? 17.031 8.812 -0.784 1 98.31 62 GLU B O 1
ATOM 2234 N N . GLU B 1 63 ? 16.797 10.109 1.058 1 98.19 63 GLU B N 1
ATOM 2235 C CA . GLU B 1 63 ? 17.906 9.445 1.745 1 98.19 63 GLU B CA 1
ATOM 2236 C C . GLU B 1 63 ? 17.578 7.98 2.023 1 98.19 63 GLU B C 1
ATOM 2238 O O . GLU B 1 63 ? 18.422 7.102 1.821 1 98.19 63 GLU B O 1
ATOM 2243 N N . GLY B 1 64 ? 16.375 7.719 2.518 1 98.62 64 GLY B N 1
ATOM 2244 C CA . GLY B 1 64 ? 15.953 6.344 2.73 1 98.62 64 GLY B CA 1
ATOM 2245 C C . GLY B 1 64 ? 15.922 5.523 1.455 1 98.62 64 GLY B C 1
ATOM 2246 O O . GLY B 1 64 ? 16.297 4.348 1.458 1 98.62 64 GLY B O 1
ATOM 2247 N N . SER B 1 65 ? 15.461 6.125 0.369 1 98.44 65 SER B N 1
ATOM 2248 C CA . SER B 1 65 ? 15.445 5.465 -0.934 1 98.44 65 SER B CA 1
ATOM 2249 C C . SER B 1 65 ? 16.844 5.055 -1.365 1 98.44 65 SER B C 1
ATOM 2251 O O . SER B 1 65 ? 17.062 3.916 -1.782 1 98.44 65 SER B O 1
ATOM 2253 N N . ASP B 1 66 ? 17.766 5.992 -1.222 1 98.44 66 ASP B N 1
ATOM 2254 C CA . ASP B 1 66 ? 19.141 5.719 -1.617 1 98.44 66 ASP B CA 1
ATOM 2255 C C . ASP B 1 66 ? 19.719 4.551 -0.821 1 98.44 66 ASP B C 1
ATOM 2257 O O . ASP B 1 66 ? 20.375 3.68 -1.384 1 98.44 66 ASP B O 1
ATOM 2261 N N . ARG B 1 67 ? 19.453 4.539 0.482 1 98.56 67 ARG B N 1
ATOM 2262 C CA . ARG B 1 67 ? 19.938 3.461 1.338 1 98.56 67 ARG B CA 1
ATOM 2263 C C . ARG B 1 67 ? 19.328 2.125 0.941 1 98.56 67 ARG B C 1
ATOM 2265 O O . ARG B 1 67 ? 20.031 1.111 0.866 1 98.56 67 ARG B O 1
ATOM 2272 N N . LEU B 1 68 ? 18.062 2.117 0.674 1 98.69 68 LEU B N 1
ATOM 2273 C CA . LEU B 1 68 ? 17.344 0.896 0.325 1 98.69 68 LEU B CA 1
ATOM 2274 C C . LEU B 1 68 ? 17.828 0.348 -1.015 1 98.69 68 LEU B C 1
ATOM 2276 O O . LEU B 1 68 ? 18.094 -0.85 -1.142 1 98.69 68 LEU B O 1
ATOM 2280 N N . LEU B 1 69 ? 17.953 1.235 -1.99 1 98.19 69 LEU B N 1
ATOM 2281 C CA . LEU B 1 69 ? 18.406 0.836 -3.318 1 98.19 69 LEU B CA 1
ATOM 2282 C C . LEU B 1 69 ? 19.844 0.31 -3.266 1 98.19 69 LEU B C 1
ATOM 2284 O O . LEU B 1 69 ? 20.172 -0.671 -3.938 1 98.19 69 LEU B O 1
ATOM 2288 N N . SER B 1 70 ? 20.656 0.988 -2.459 1 98.19 70 SER B N 1
ATOM 2289 C CA . SER B 1 70 ? 22.031 0.526 -2.297 1 98.19 70 SER B CA 1
ATOM 2290 C C . SER B 1 70 ? 22.078 -0.871 -1.688 1 98.19 70 SER B C 1
ATOM 2292 O O . SER B 1 70 ? 22.844 -1.725 -2.133 1 98.19 70 SER B O 1
ATOM 2294 N N . ALA B 1 71 ? 21.234 -1.114 -0.653 1 97.81 71 ALA B N 1
ATOM 2295 C CA . ALA B 1 71 ? 21.172 -2.432 -0.029 1 97.81 71 ALA B CA 1
ATOM 2296 C C . ALA B 1 71 ? 20.734 -3.494 -1.033 1 97.81 71 ALA B C 1
ATOM 2298 O O . ALA B 1 71 ? 21.312 -4.582 -1.086 1 97.81 71 ALA B O 1
ATOM 2299 N N . PHE B 1 72 ? 19.719 -3.205 -1.851 1 97.94 72 PHE B N 1
ATOM 2300 C CA . PHE B 1 72 ? 19.234 -4.117 -2.877 1 97.94 72 PHE B CA 1
ATOM 2301 C C . PHE B 1 72 ? 20.328 -4.434 -3.891 1 97.94 72 PHE B C 1
ATOM 2303 O O . PHE B 1 72 ? 20.594 -5.602 -4.176 1 97.94 72 PHE B O 1
ATOM 2310 N N . ARG B 1 73 ? 21 -3.391 -4.375 1 96.94 73 ARG B N 1
ATOM 2311 C CA . ARG B 1 73 ? 22.031 -3.547 -5.398 1 96.94 73 ARG B CA 1
ATOM 2312 C C . ARG B 1 73 ? 23.203 -4.344 -4.867 1 96.94 73 ARG B C 1
ATOM 2314 O O . ARG B 1 73 ? 23.812 -5.133 -5.598 1 96.94 73 ARG B O 1
ATOM 2321 N N . ASN B 1 74 ? 23.516 -4.133 -3.6 1 95.94 74 ASN B N 1
ATOM 2322 C CA . ASN B 1 74 ? 24.672 -4.781 -2.99 1 95.94 74 ASN B CA 1
ATOM 2323 C C . ASN B 1 74 ? 24.484 -6.293 -2.91 1 95.94 74 ASN B C 1
ATOM 2325 O O . ASN B 1 74 ? 25.453 -7.047 -2.977 1 95.94 74 ASN B O 1
ATOM 2329 N N . VAL B 1 75 ? 23.234 -6.746 -2.818 1 93.81 75 VAL B N 1
ATOM 2330 C CA . VAL B 1 75 ? 23.016 -8.18 -2.65 1 93.81 75 VAL B CA 1
ATOM 2331 C C . VAL B 1 75 ? 22.75 -8.82 -4.008 1 93.81 75 VAL B C 1
ATOM 2333 O O . VAL B 1 75 ? 22.781 -10.047 -4.141 1 93.81 75 VAL B O 1
ATOM 2336 N N . CYS B 1 76 ? 22.422 -7.996 -4.988 1 91 76 CYS B N 1
ATOM 2337 C CA . CYS B 1 76 ? 22.188 -8.508 -6.332 1 91 76 CYS B CA 1
ATOM 2338 C C . CYS B 1 76 ? 23.469 -8.555 -7.141 1 91 76 CYS B C 1
ATOM 2340 O O . CYS B 1 76 ? 23.922 -7.535 -7.652 1 91 76 CYS B O 1
ATOM 2342 N N . GLY B 1 77 ? 24.109 -9.656 -7.09 1 85.81 77 GLY B N 1
ATOM 2343 C CA . GLY B 1 77 ? 25.359 -9.836 -7.797 1 85.81 77 GLY B CA 1
ATOM 2344 C C . GLY B 1 77 ? 25.188 -10.07 -9.281 1 85.81 77 GLY B C 1
ATOM 2345 O O . GLY B 1 77 ? 24.203 -10.672 -9.711 1 85.81 77 GLY B O 1
ATOM 2346 N N . SER B 1 78 ? 26.172 -9.648 -10.008 1 85.56 78 SER B N 1
ATOM 2347 C CA . SER B 1 78 ? 26.141 -9.828 -11.453 1 85.56 78 SER B CA 1
ATOM 2348 C C . SER B 1 78 ? 26.297 -11.297 -11.828 1 85.56 78 SER B C 1
ATOM 2350 O O . SER B 1 78 ? 25.875 -11.727 -12.898 1 85.56 78 SER B O 1
ATOM 2352 N N . SER B 1 79 ? 26.75 -12.07 -10.969 1 90 79 SER B N 1
ATOM 2353 C CA . SER B 1 79 ? 27.031 -13.461 -11.312 1 90 79 SER B CA 1
ATOM 2354 C C . SER B 1 79 ? 25.906 -14.383 -10.844 1 90 79 SER B C 1
ATOM 2356 O O . SER B 1 79 ? 25.844 -15.547 -11.234 1 90 79 SER B O 1
ATOM 2358 N N . SER B 1 80 ? 25.016 -13.922 -10.117 1 94 80 SER B N 1
ATOM 2359 C CA . SER B 1 80 ? 23.875 -14.711 -9.633 1 94 80 SER B CA 1
ATOM 2360 C C . SER B 1 80 ? 22.703 -14.625 -10.594 1 94 80 SER B C 1
ATOM 2362 O O . SER B 1 80 ? 22.469 -13.586 -11.219 1 94 80 SER B O 1
ATOM 2364 N N . PRO B 1 81 ? 21.953 -15.742 -10.727 1 96.88 81 PRO B N 1
ATOM 2365 C CA . PRO B 1 81 ? 20.75 -15.695 -11.578 1 96.88 81 PRO B CA 1
ATOM 2366 C C . PRO B 1 81 ? 19.797 -14.578 -11.188 1 96.88 81 PRO B C 1
ATOM 2368 O O . PRO B 1 81 ? 19.656 -14.273 -10 1 96.88 81 PRO B O 1
ATOM 2371 N N . GLY B 1 82 ? 19.156 -13.969 -12.18 1 97.94 82 GLY B N 1
ATOM 2372 C CA . GLY B 1 82 ? 18.266 -12.852 -11.969 1 97.94 82 GLY B CA 1
ATOM 2373 C C . GLY B 1 82 ? 17.156 -13.148 -10.961 1 97.94 82 GLY B C 1
ATOM 2374 O O . GLY B 1 82 ? 16.844 -12.305 -10.117 1 97.94 82 GLY B O 1
ATOM 2375 N N . LEU B 1 83 ? 16.609 -14.367 -11.062 1 98.25 83 LEU B N 1
ATOM 2376 C CA . LEU B 1 83 ? 15.5 -14.703 -10.172 1 98.25 83 LEU B CA 1
ATOM 2377 C C . LEU B 1 83 ? 16 -14.93 -8.75 1 98.25 83 LEU B C 1
ATOM 2379 O O . LEU B 1 83 ? 15.305 -14.602 -7.785 1 98.25 83 LEU B O 1
ATOM 2383 N N . GLU B 1 84 ? 17.203 -15.484 -8.562 1 97.88 84 GLU B N 1
ATOM 2384 C CA . GLU B 1 84 ? 17.797 -15.547 -7.227 1 97.88 84 GLU B CA 1
ATOM 2385 C C . GLU B 1 84 ? 17.969 -14.148 -6.641 1 97.88 84 GLU B C 1
ATOM 2387 O O . GLU B 1 84 ? 17.672 -13.914 -5.469 1 97.88 84 GLU B O 1
ATOM 2392 N N . ASN B 1 85 ? 18.469 -13.234 -7.484 1 97.81 85 ASN B N 1
ATOM 2393 C CA . ASN B 1 85 ? 18.641 -11.844 -7.062 1 97.81 85 ASN B CA 1
ATOM 2394 C C . ASN B 1 85 ? 17.312 -11.219 -6.645 1 97.81 85 ASN B C 1
ATOM 2396 O O . ASN B 1 85 ? 17.25 -10.492 -5.652 1 97.81 85 ASN B O 1
ATOM 2400 N N . LEU B 1 86 ? 16.266 -11.477 -7.387 1 97.75 86 LEU B N 1
ATOM 2401 C CA . LEU B 1 86 ? 14.945 -10.945 -7.066 1 97.75 86 LEU B CA 1
ATOM 2402 C C . LEU B 1 86 ? 14.477 -11.445 -5.703 1 97.75 86 LEU B C 1
ATOM 2404 O O . LEU B 1 86 ? 14.031 -10.656 -4.867 1 97.75 86 LEU B O 1
ATOM 2408 N N . VAL B 1 87 ? 14.594 -12.766 -5.516 1 97.44 87 VAL B N 1
ATOM 2409 C CA . VAL B 1 87 ? 14.156 -13.352 -4.254 1 97.44 87 VAL B CA 1
ATOM 2410 C C . VAL B 1 87 ? 15.016 -12.828 -3.111 1 97.44 87 VAL B C 1
ATOM 2412 O O . VAL B 1 87 ? 14.5 -12.25 -2.148 1 97.44 87 VAL B O 1
ATOM 2415 N N . HIS B 1 88 ? 16.312 -12.836 -3.256 1 96.06 88 HIS B N 1
ATOM 2416 C CA . HIS B 1 88 ? 17.25 -12.352 -2.242 1 96.06 88 HIS B CA 1
ATOM 2417 C C . HIS B 1 88 ? 17.062 -10.859 -1.991 1 96.06 88 HIS B C 1
ATOM 2419 O O . HIS B 1 88 ? 17.078 -10.414 -0.841 1 96.06 88 HIS B O 1
ATOM 2425 N N . GLY B 1 89 ? 16.984 -10.156 -3.023 1 97.38 89 GLY B N 1
ATOM 2426 C CA . GLY B 1 89 ? 16.844 -8.711 -2.934 1 97.38 89 GLY B CA 1
ATOM 2427 C C . GLY B 1 89 ? 15.594 -8.281 -2.201 1 97.38 89 GLY B C 1
ATOM 2428 O O . GLY B 1 89 ? 15.617 -7.324 -1.426 1 97.38 89 GLY B O 1
ATOM 2429 N N . THR B 1 90 ? 14.484 -8.961 -2.445 1 97.75 90 THR B N 1
ATOM 2430 C CA . THR B 1 90 ? 13.25 -8.578 -1.774 1 97.75 90 THR B CA 1
ATOM 2431 C C . THR B 1 90 ? 13.312 -8.914 -0.286 1 97.75 90 THR B C 1
ATOM 2433 O O . THR B 1 90 ? 12.75 -8.188 0.542 1 97.75 90 THR B O 1
ATOM 2436 N N . PHE B 1 91 ? 13.969 -10.023 0.13 1 96.69 91 PHE B N 1
ATOM 2437 C CA . PHE B 1 91 ? 14.203 -10.281 1.545 1 96.69 91 PHE B CA 1
ATOM 2438 C C . PHE B 1 91 ? 15.039 -9.18 2.17 1 96.69 91 PHE B C 1
ATOM 2440 O O . PHE B 1 91 ? 14.781 -8.75 3.297 1 96.69 91 PHE B O 1
ATOM 2447 N N . THR B 1 92 ? 16.031 -8.664 1.426 1 96.94 92 THR B N 1
ATOM 2448 C CA . THR B 1 92 ? 16.859 -7.559 1.899 1 96.94 92 THR B CA 1
ATOM 2449 C C . THR B 1 92 ? 16.016 -6.297 2.074 1 96.94 92 THR B C 1
ATOM 2451 O O . THR B 1 92 ? 16.188 -5.566 3.055 1 96.94 92 THR B O 1
ATOM 2454 N N . ILE B 1 93 ? 15.148 -6.051 1.114 1 97.81 93 ILE B N 1
ATOM 2455 C CA . ILE B 1 93 ? 14.258 -4.902 1.217 1 97.81 93 ILE B CA 1
ATOM 2456 C C . ILE B 1 93 ? 13.477 -4.973 2.525 1 97.81 93 ILE B C 1
ATOM 2458 O O . ILE B 1 93 ? 13.461 -4.012 3.301 1 97.81 93 ILE B O 1
ATOM 2462 N N . VAL B 1 94 ? 12.859 -6.105 2.826 1 96.12 94 VAL B N 1
ATOM 2463 C CA . VAL B 1 94 ? 12.031 -6.281 4.02 1 96.12 94 VAL B CA 1
ATOM 2464 C C . VAL B 1 94 ? 12.898 -6.141 5.27 1 96.12 94 VAL B C 1
ATOM 2466 O O . VAL B 1 94 ? 12.5 -5.504 6.246 1 96.12 94 VAL B O 1
ATOM 2469 N N . GLU B 1 95 ? 14.086 -6.664 5.234 1 95.31 95 GLU B N 1
ATOM 2470 C CA . GLU B 1 95 ? 15 -6.586 6.367 1 95.31 95 GLU B CA 1
ATOM 2471 C C . GLU B 1 95 ? 15.414 -5.145 6.645 1 95.31 95 GLU B C 1
ATOM 2473 O O . GLU B 1 95 ? 15.43 -4.703 7.797 1 95.31 95 GLU B O 1
ATOM 2478 N N . VAL B 1 96 ? 15.758 -4.402 5.613 1 97.38 96 VAL B N 1
ATOM 2479 C CA . VAL B 1 96 ? 16.219 -3.025 5.762 1 97.38 96 VAL B CA 1
ATOM 2480 C C . VAL B 1 96 ? 15.07 -2.143 6.238 1 97.38 96 VAL B C 1
ATOM 2482 O O . VAL B 1 96 ? 15.266 -1.262 7.078 1 97.38 96 VAL B O 1
ATOM 2485 N N . LEU B 1 97 ? 13.875 -2.41 5.742 1 96.69 97 LEU B N 1
ATOM 2486 C CA . LEU B 1 97 ? 12.695 -1.687 6.195 1 96.69 97 LEU B CA 1
ATOM 2487 C C . LEU B 1 97 ? 12.469 -1.898 7.691 1 96.69 97 LEU B C 1
ATOM 2489 O O . LEU B 1 97 ? 11.938 -1.023 8.375 1 96.69 97 LEU B O 1
ATOM 2493 N N . ARG B 1 98 ? 12.859 -2.996 8.203 1 93 98 ARG B N 1
ATOM 2494 C CA . ARG B 1 98 ? 12.672 -3.332 9.609 1 93 98 ARG B CA 1
ATOM 2495 C C . ARG B 1 98 ? 13.789 -2.748 10.469 1 93 98 ARG B C 1
ATOM 2497 O O . ARG B 1 98 ? 13.539 -2.205 11.547 1 93 98 ARG B O 1
ATOM 2504 N N . SER B 1 99 ? 15.016 -2.758 9.992 1 94.94 99 SER B N 1
ATOM 2505 C CA . SER B 1 99 ? 16.172 -2.523 10.844 1 94.94 99 SER B CA 1
ATOM 2506 C C . SER B 1 99 ? 16.672 -1.085 10.719 1 94.94 99 SER B C 1
ATOM 2508 O O . SER B 1 99 ? 17.344 -0.574 11.617 1 94.94 99 SER B O 1
ATOM 2510 N N . ASP B 1 100 ? 16.422 -0.424 9.594 1 97.25 100 ASP B N 1
ATOM 2511 C CA . ASP B 1 100 ? 16.938 0.921 9.352 1 97.25 100 ASP B CA 1
ATOM 2512 C C . ASP B 1 100 ? 15.844 1.97 9.555 1 97.25 100 ASP B C 1
ATOM 2514 O O . ASP B 1 100 ? 14.891 2.049 8.773 1 97.25 100 ASP B O 1
ATOM 2518 N N . LYS B 1 101 ? 16.047 2.803 10.492 1 96.88 101 LYS B N 1
ATOM 2519 C CA . LYS B 1 101 ? 15.039 3.783 10.898 1 96.88 101 LYS B CA 1
ATOM 2520 C C . LYS B 1 101 ? 14.773 4.789 9.781 1 96.88 101 LYS B C 1
ATOM 2522 O O . LYS B 1 101 ? 13.641 5.215 9.578 1 96.88 101 LYS B O 1
ATOM 2527 N N . MET B 1 102 ? 15.844 5.199 9.062 1 97.94 102 MET B N 1
ATOM 2528 C CA . MET B 1 102 ? 15.711 6.141 7.953 1 97.94 102 MET B CA 1
ATOM 2529 C C . MET B 1 102 ? 14.875 5.543 6.828 1 97.94 102 MET B C 1
ATOM 2531 O O . MET B 1 102 ? 13.953 6.191 6.32 1 97.94 102 MET B O 1
ATOM 2535 N N . VAL B 1 103 ? 15.117 4.293 6.504 1 98.38 103 VAL B N 1
ATOM 2536 C CA . VAL B 1 103 ? 14.406 3.629 5.414 1 98.38 103 VAL B CA 1
ATOM 2537 C C . VAL B 1 103 ? 12.953 3.406 5.805 1 98.38 103 VAL B C 1
ATOM 2539 O O . VAL B 1 103 ? 12.047 3.621 4.992 1 98.38 103 VAL B O 1
ATOM 2542 N N . ARG B 1 104 ? 12.758 3 7.051 1 97.25 104 ARG B N 1
ATOM 2543 C CA . ARG B 1 104 ? 11.398 2.789 7.535 1 97.25 104 ARG B CA 1
ATOM 2544 C C . ARG B 1 104 ? 10.594 4.086 7.488 1 97.25 104 ARG B C 1
ATOM 2546 O O . ARG B 1 104 ? 9.445 4.094 7.043 1 97.25 104 ARG B O 1
ATOM 2553 N N . ALA B 1 105 ? 11.211 5.176 7.93 1 98.06 105 ALA B N 1
ATOM 2554 C CA . ALA B 1 105 ? 10.555 6.477 7.902 1 98.06 105 ALA B CA 1
ATOM 2555 C C . ALA B 1 105 ? 10.281 6.922 6.465 1 98.06 105 ALA B C 1
ATOM 2557 O O . ALA B 1 105 ? 9.219 7.473 6.172 1 98.06 105 ALA B O 1
ATOM 2558 N N . ALA B 1 106 ? 11.25 6.68 5.578 1 98.56 106 ALA B N 1
ATOM 2559 C CA . ALA B 1 106 ? 11.094 7.039 4.172 1 98.56 106 ALA B CA 1
ATOM 2560 C C . ALA B 1 106 ? 9.891 6.328 3.555 1 98.56 106 ALA B C 1
ATOM 2562 O O . ALA B 1 106 ? 9.078 6.953 2.867 1 98.56 106 ALA B O 1
ATOM 2563 N N . ALA B 1 107 ? 9.742 5.047 3.85 1 97.56 107 ALA B N 1
ATOM 2564 C CA . ALA B 1 107 ? 8.633 4.27 3.305 1 97.56 107 ALA B CA 1
ATOM 2565 C C . ALA B 1 107 ? 7.297 4.75 3.867 1 97.56 107 ALA B C 1
ATOM 2567 O O . ALA B 1 107 ? 6.301 4.832 3.143 1 97.56 107 ALA B O 1
ATOM 2568 N N . GLN B 1 108 ? 7.277 5.023 5.113 1 96.31 108 GLN B N 1
ATOM 2569 C CA . GLN B 1 108 ? 6.07 5.531 5.75 1 96.31 108 GLN B CA 1
ATOM 2570 C C . GLN B 1 108 ? 5.648 6.867 5.141 1 96.31 108 GLN B C 1
ATOM 2572 O O . GLN B 1 108 ? 4.473 7.074 4.84 1 96.31 108 GLN B O 1
ATOM 2577 N N . LEU B 1 109 ? 6.625 7.758 4.98 1 97.81 109 LEU B N 1
ATOM 2578 C CA . LEU B 1 109 ? 6.344 9.07 4.41 1 97.81 109 LEU B CA 1
ATOM 2579 C C . LEU B 1 109 ? 5.949 8.953 2.943 1 97.81 109 LEU B C 1
ATOM 2581 O O . LEU B 1 109 ? 5.043 9.656 2.484 1 97.81 109 LEU B O 1
ATOM 2585 N N . ALA B 1 110 ? 6.656 8.055 2.217 1 96.75 110 ALA B N 1
ATOM 2586 C CA . ALA B 1 110 ? 6.32 7.855 0.81 1 96.75 110 ALA B CA 1
ATOM 2587 C C . ALA B 1 110 ? 4.875 7.383 0.654 1 96.75 110 ALA B C 1
ATOM 2589 O O . ALA B 1 110 ? 4.172 7.809 -0.263 1 96.75 110 ALA B O 1
ATOM 2590 N N . THR B 1 111 ? 4.41 6.539 1.569 1 95.94 111 THR B N 1
ATOM 2591 C CA . THR B 1 111 ? 3.031 6.062 1.556 1 95.94 111 THR B CA 1
ATOM 2592 C C . THR B 1 111 ? 2.066 7.195 1.903 1 95.94 111 THR B C 1
ATOM 2594 O O . THR B 1 111 ? 1.094 7.43 1.185 1 95.94 111 THR B O 1
ATOM 2597 N N . ALA B 1 112 ? 2.365 7.957 2.887 1 95.56 112 ALA B N 1
ATOM 2598 C CA . ALA B 1 112 ? 1.489 9.016 3.375 1 95.56 112 ALA B CA 1
ATOM 2599 C C . ALA B 1 112 ? 1.328 10.117 2.332 1 95.56 112 ALA B C 1
ATOM 2601 O O . ALA B 1 112 ? 0.271 10.75 2.244 1 95.56 112 ALA B O 1
ATOM 2602 N N . LEU B 1 113 ? 2.387 10.297 1.507 1 95.75 113 LEU B N 1
ATOM 2603 C CA . LEU B 1 113 ? 2.406 11.43 0.588 1 95.75 113 LEU B CA 1
ATOM 2604 C C . LEU B 1 113 ? 2.223 10.969 -0.853 1 95.75 113 LEU B C 1
ATOM 2606 O O . LEU B 1 113 ? 2.461 11.734 -1.791 1 95.75 113 LEU B O 1
ATOM 2610 N N . SER B 1 114 ? 1.849 9.695 -0.976 1 93.12 114 SER B N 1
ATOM 2611 C CA . SER B 1 114 ? 1.675 9.117 -2.305 1 93.12 114 SER B CA 1
ATOM 2612 C C . SER B 1 114 ? 0.689 9.938 -3.135 1 93.12 114 SER B C 1
ATOM 2614 O O . SER B 1 114 ? -0.367 10.336 -2.641 1 93.12 114 SER B O 1
ATOM 2616 N N . GLY B 1 115 ? 1.066 10.227 -4.398 1 90.12 115 GLY B N 1
ATOM 2617 C CA . GLY B 1 115 ? 0.204 10.977 -5.301 1 90.12 115 GLY B CA 1
ATOM 2618 C C . GLY B 1 115 ? 0.408 12.477 -5.215 1 90.12 115 GLY B C 1
ATOM 2619 O O . GLY B 1 115 ? -0.064 13.219 -6.074 1 90.12 115 GLY B O 1
ATOM 2620 N N . PHE B 1 116 ? 1.181 12.969 -4.219 1 93 116 PHE B N 1
ATOM 2621 C CA . PHE B 1 116 ? 1.225 14.414 -4.004 1 93 116 PH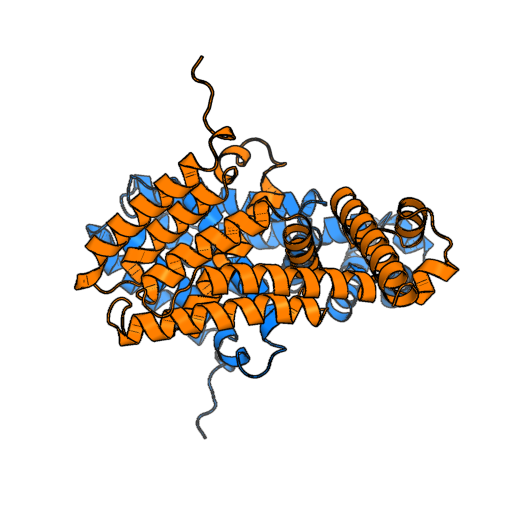E B CA 1
ATOM 2622 C C . PHE B 1 116 ? 2.65 14.875 -3.734 1 93 116 PHE B C 1
ATOM 2624 O O . PHE B 1 116 ? 2.879 16.047 -3.408 1 93 116 PHE B O 1
ATOM 2631 N N . ASN B 1 117 ? 3.605 14 -3.801 1 94.38 117 ASN B N 1
ATOM 2632 C CA . ASN B 1 117 ? 5.008 14.305 -3.527 1 94.38 117 ASN B CA 1
ATOM 2633 C C . ASN B 1 117 ? 5.938 13.594 -4.504 1 94.38 117 ASN B C 1
ATOM 2635 O O . ASN B 1 117 ? 5.887 12.367 -4.633 1 94.38 117 ASN B O 1
ATOM 2639 N N . GLY B 1 118 ? 6.773 14.344 -5.156 1 93.44 118 GLY B N 1
ATOM 2640 C CA . GLY B 1 118 ? 7.645 13.789 -6.184 1 93.44 118 GLY B CA 1
ATOM 2641 C C . GLY B 1 118 ? 8.641 12.781 -5.648 1 93.44 118 GLY B C 1
ATOM 2642 O O . GLY B 1 118 ? 8.93 11.773 -6.305 1 93.44 118 GLY B O 1
ATOM 2643 N N . ALA B 1 119 ? 9.188 13.023 -4.434 1 95.69 119 ALA B N 1
ATOM 2644 C CA . ALA B 1 119 ? 10.125 12.078 -3.824 1 95.69 119 ALA B CA 1
ATOM 2645 C C . ALA B 1 119 ? 9.438 10.758 -3.51 1 95.69 119 ALA B C 1
ATOM 2647 O O . ALA B 1 119 ? 10.031 9.688 -3.68 1 95.69 119 ALA B O 1
ATOM 2648 N N . ALA B 1 120 ? 8.195 10.844 -3.064 1 95.12 120 ALA B N 1
ATOM 2649 C CA . ALA B 1 120 ? 7.406 9.648 -2.799 1 95.12 120 ALA B CA 1
ATOM 2650 C C . ALA B 1 120 ? 7.219 8.82 -4.066 1 95.12 120 ALA B C 1
ATOM 2652 O O . ALA B 1 120 ? 7.391 7.602 -4.055 1 95.12 120 ALA B O 1
ATOM 2653 N N . SER B 1 121 ? 6.93 9.5 -5.18 1 92.38 121 SER B N 1
ATOM 2654 C CA . SER B 1 121 ? 6.762 8.828 -6.461 1 92.38 121 SER B CA 1
ATOM 2655 C C . SER B 1 121 ? 8.055 8.133 -6.891 1 92.38 121 SER B C 1
ATOM 2657 O O . SER B 1 121 ? 8.031 6.977 -7.316 1 92.38 121 SER B O 1
ATOM 2659 N N . ARG B 1 122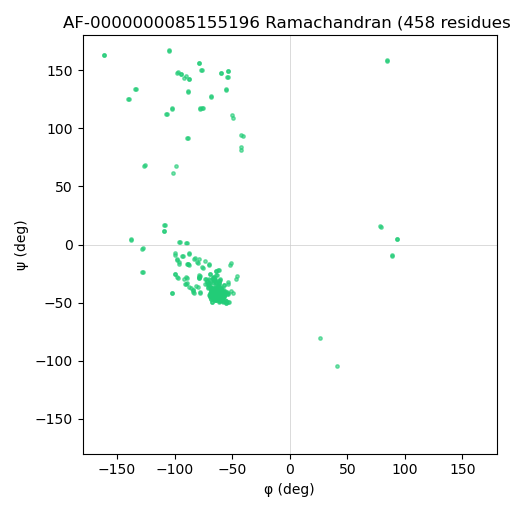 ? 9.117 8.773 -6.734 1 93.62 122 ARG B N 1
ATOM 2660 C CA . ARG B 1 122 ? 10.406 8.234 -7.168 1 93.62 122 ARG B CA 1
ATOM 2661 C C . ARG B 1 122 ? 10.836 7.066 -6.289 1 93.62 122 ARG B C 1
ATOM 2663 O O . ARG B 1 122 ? 11.5 6.145 -6.758 1 93.62 122 ARG B O 1
ATOM 2670 N N . PHE B 1 123 ? 10.477 7.113 -5.02 1 95.69 123 PHE B N 1
ATOM 2671 C CA . PHE B 1 123 ? 10.797 6.027 -4.098 1 95.69 123 PHE B CA 1
ATOM 2672 C C . PHE B 1 123 ? 10.312 4.691 -4.648 1 95.69 123 PHE B C 1
ATOM 2674 O O . PHE B 1 123 ? 11.102 3.748 -4.777 1 95.69 123 PHE B O 1
ATOM 2681 N N . TYR B 1 124 ? 9.109 4.617 -5.066 1 93.81 124 TYR B N 1
ATOM 2682 C CA . TYR B 1 124 ? 8.508 3.385 -5.562 1 93.81 124 TYR B CA 1
ATOM 2683 C C . TYR B 1 124 ? 8.969 3.094 -6.988 1 93.81 124 TYR B C 1
ATOM 2685 O O . TYR B 1 124 ? 9.266 1.946 -7.324 1 93.81 124 TYR B O 1
ATOM 2693 N N . ALA B 1 125 ? 9.016 4.133 -7.777 1 91.88 125 ALA B N 1
ATOM 2694 C CA . ALA B 1 125 ? 9.422 3.955 -9.172 1 91.88 125 ALA B CA 1
ATOM 2695 C C . ALA B 1 125 ? 10.82 3.354 -9.258 1 91.88 125 ALA B C 1
ATOM 2697 O O . ALA B 1 125 ? 11.07 2.457 -10.07 1 91.88 125 ALA B O 1
ATOM 2698 N N . ASN B 1 126 ? 11.695 3.846 -8.422 1 93.31 126 ASN B N 1
ATOM 2699 C CA . ASN B 1 126 ? 13.07 3.365 -8.438 1 93.31 126 ASN B CA 1
ATOM 2700 C C . ASN B 1 126 ? 13.156 1.893 -8.047 1 93.31 126 ASN B C 1
ATOM 2702 O O . ASN B 1 126 ? 13.93 1.134 -8.633 1 93.31 126 ASN B O 1
ATOM 2706 N N . LEU B 1 127 ? 12.391 1.508 -7.086 1 94.88 127 LEU B N 1
ATOM 2707 C CA . LEU B 1 127 ? 12.375 0.111 -6.664 1 94.88 127 LEU B CA 1
ATOM 2708 C C . LEU B 1 127 ? 11.812 -0.782 -7.766 1 94.88 127 LEU B C 1
ATOM 2710 O O . LEU B 1 127 ? 12.352 -1.858 -8.031 1 94.88 127 LEU B O 1
ATOM 2714 N N . VAL B 1 128 ? 10.742 -0.329 -8.414 1 93.25 128 VAL B N 1
ATOM 2715 C CA . VAL B 1 128 ? 10.141 -1.09 -9.508 1 93.25 128 VAL B CA 1
ATOM 2716 C C . VAL B 1 128 ? 11.141 -1.244 -10.641 1 93.25 128 VAL B C 1
ATOM 2718 O O . VAL B 1 128 ? 11.32 -2.34 -11.18 1 93.25 128 VAL B O 1
ATOM 2721 N N . LEU B 1 129 ? 11.836 -0.187 -10.93 1 91.94 129 LEU B N 1
ATOM 2722 C CA . LEU B 1 129 ? 12.805 -0.213 -12.023 1 91.94 129 LEU B CA 1
ATOM 2723 C C . LEU B 1 129 ? 13.945 -1.17 -11.711 1 91.94 129 LEU B C 1
ATOM 2725 O O . LEU B 1 129 ? 14.359 -1.952 -12.57 1 91.94 129 LEU B O 1
ATOM 2729 N N . GLU B 1 130 ? 14.461 -1.106 -10.508 1 94.19 130 GLU B N 1
ATOM 2730 C CA . GLU B 1 130 ? 15.57 -1.962 -10.109 1 94.19 130 GLU B CA 1
ATOM 2731 C C . GLU B 1 130 ? 15.172 -3.436 -10.141 1 94.19 130 GLU B C 1
ATOM 2733 O O . GLU B 1 130 ? 15.922 -4.277 -10.641 1 94.19 130 GLU B O 1
ATOM 2738 N N . THR B 1 131 ? 14.023 -3.76 -9.641 1 96.44 131 THR B N 1
ATOM 2739 C CA . THR B 1 131 ? 13.578 -5.148 -9.602 1 96.44 131 THR B CA 1
ATOM 2740 C C . THR B 1 131 ? 13.211 -5.645 -11 1 96.44 131 THR B C 1
ATOM 2742 O O . THR B 1 131 ? 13.383 -6.824 -11.305 1 96.44 131 THR B O 1
ATOM 2745 N N . ALA B 1 132 ? 12.711 -4.738 -11.859 1 94.94 132 ALA B N 1
ATOM 2746 C CA . ALA B 1 132 ? 12.367 -5.105 -13.234 1 94.94 132 ALA B CA 1
ATOM 2747 C C . ALA B 1 132 ? 13.609 -5.527 -14.016 1 94.94 132 ALA B C 1
ATOM 2749 O O . ALA B 1 132 ? 13.531 -6.391 -14.891 1 94.94 132 ALA B O 1
ATOM 2750 N N . GLN B 1 133 ? 14.719 -4.938 -13.703 1 96.06 133 GLN B N 1
ATOM 2751 C CA . GLN B 1 133 ? 15.969 -5.328 -14.352 1 96.06 133 GLN B CA 1
ATOM 2752 C C . GLN B 1 133 ? 16.312 -6.781 -14.039 1 96.06 133 GLN B C 1
ATOM 2754 O O . GLN B 1 133 ? 16.719 -7.531 -14.93 1 96.06 133 GLN B O 1
ATOM 2759 N N . GLU B 1 134 ? 16.141 -7.16 -12.805 1 97.75 134 GLU B N 1
ATOM 2760 C CA . GLU B 1 134 ? 16.391 -8.547 -12.43 1 97.75 134 GLU B CA 1
ATOM 2761 C C . GLU B 1 134 ? 15.367 -9.484 -13.062 1 97.75 134 GLU B C 1
ATOM 2763 O O . GLU B 1 134 ? 15.703 -10.609 -13.445 1 97.75 134 GLU B O 1
ATOM 2768 N N . ALA B 1 135 ? 14.133 -9.055 -13.156 1 97.31 135 ALA B N 1
ATOM 2769 C CA . ALA B 1 135 ? 13.102 -9.859 -13.812 1 97.31 135 ALA B CA 1
ATOM 2770 C C . ALA B 1 135 ? 13.43 -10.078 -15.281 1 97.31 135 ALA B C 1
ATOM 2772 O O . ALA B 1 135 ? 13.25 -11.18 -15.805 1 97.31 135 ALA B O 1
ATOM 2773 N N . ARG B 1 136 ? 13.867 -9.031 -15.945 1 97.19 136 ARG B N 1
ATOM 2774 C CA . ARG B 1 136 ? 14.273 -9.141 -17.344 1 97.19 136 ARG B CA 1
ATOM 2775 C C . ARG B 1 136 ? 15.406 -10.148 -17.516 1 97.19 136 ARG B C 1
ATOM 2777 O O . ARG B 1 136 ? 15.391 -10.969 -18.438 1 97.19 136 ARG B O 1
ATOM 2784 N N . ARG B 1 137 ? 16.359 -10.07 -16.656 1 97.44 137 ARG B N 1
ATOM 2785 C CA . ARG B 1 137 ? 17.469 -11.031 -16.672 1 97.44 137 ARG B CA 1
ATOM 2786 C C . ARG B 1 137 ? 16.953 -12.453 -16.453 1 97.44 137 ARG B C 1
ATOM 2788 O O . ARG B 1 137 ? 17.391 -13.375 -17.141 1 97.44 137 ARG B O 1
ATOM 2795 N N . ALA B 1 138 ? 16.062 -12.633 -15.492 1 98.19 138 ALA B N 1
ATOM 2796 C CA . ALA B 1 138 ? 15.523 -13.953 -15.172 1 98.19 138 ALA B CA 1
ATOM 2797 C C . ALA B 1 138 ? 14.766 -14.539 -16.359 1 98.19 138 ALA B C 1
ATOM 2799 O O . ALA B 1 138 ? 14.781 -15.75 -16.578 1 98.19 138 ALA B O 1
ATOM 2800 N N . ILE B 1 139 ? 14.055 -13.688 -17.125 1 97.94 139 ILE B N 1
ATOM 2801 C CA . ILE B 1 139 ? 13.352 -14.125 -18.328 1 97.94 139 ILE B CA 1
ATOM 2802 C C . ILE B 1 139 ? 14.367 -14.562 -19.391 1 97.94 139 ILE B C 1
ATOM 2804 O O . ILE B 1 139 ? 14.227 -15.641 -19.984 1 97.94 139 ILE B O 1
ATOM 2808 N N . LYS B 1 140 ? 15.383 -13.797 -19.578 1 97.44 140 LYS B N 1
ATOM 2809 C CA . LYS B 1 140 ? 16.422 -14.117 -20.547 1 97.44 140 LYS B CA 1
ATOM 2810 C C . LYS B 1 140 ? 17.125 -15.43 -20.188 1 97.44 140 LYS B C 1
ATOM 2812 O O . LYS B 1 140 ? 17.484 -16.203 -21.078 1 97.44 140 LYS B O 1
ATOM 2817 N N . GLU B 1 141 ? 17.266 -15.672 -18.906 1 97.81 141 GLU B N 1
ATOM 2818 C CA . GLU B 1 141 ? 17.953 -16.859 -18.406 1 97.81 141 GLU B CA 1
ATOM 2819 C C . GLU B 1 141 ? 17.031 -18.078 -18.438 1 97.81 141 GLU B C 1
ATOM 2821 O O . GLU B 1 141 ? 17.484 -19.203 -18.266 1 97.81 141 GLU B O 1
ATOM 2826 N N . GLY B 1 142 ? 15.719 -17.812 -18.594 1 98 142 GLY B N 1
ATOM 2827 C CA . GLY B 1 142 ? 14.758 -18.906 -18.75 1 98 142 GLY B CA 1
ATOM 2828 C C . GLY B 1 142 ? 14.141 -19.344 -17.438 1 98 142 GLY B C 1
ATOM 2829 O O . GLY B 1 142 ? 13.375 -20.312 -17.406 1 98 142 GLY B O 1
ATOM 2830 N N . ASP B 1 143 ? 14.445 -18.641 -16.312 1 98.19 143 ASP B N 1
ATOM 2831 C CA . ASP B 1 143 ? 13.922 -19.016 -15.008 1 98.19 143 ASP B CA 1
ATOM 2832 C C . ASP B 1 143 ? 12.492 -18.5 -14.82 1 98.19 143 ASP B C 1
ATOM 2834 O O . ASP B 1 143 ? 11.672 -19.156 -14.18 1 98.19 143 ASP B O 1
ATOM 2838 N N . LEU B 1 144 ? 12.188 -17.328 -15.352 1 98.12 144 LEU B N 1
ATOM 2839 C CA . LEU B 1 144 ? 10.82 -16.797 -15.391 1 98.12 144 LEU B CA 1
ATOM 2840 C C . LEU B 1 144 ? 10.148 -17.141 -16.719 1 98.12 144 LEU B C 1
ATOM 2842 O O . LEU B 1 144 ? 10.812 -17.234 -17.75 1 98.12 144 LEU B O 1
ATOM 2846 N N . ARG B 1 145 ? 8.82 -17.344 -16.578 1 97.06 145 ARG B N 1
ATOM 2847 C CA . ARG B 1 145 ? 8.062 -17.547 -17.797 1 97.06 145 ARG B CA 1
ATOM 2848 C C . ARG B 1 145 ? 8.297 -16.422 -18.797 1 97.06 145 ARG B C 1
ATOM 2850 O O . ARG B 1 145 ? 8.398 -15.258 -18.406 1 97.06 145 ARG B O 1
ATOM 2857 N N . ASP B 1 146 ? 8.227 -16.703 -20.094 1 95 146 ASP B N 1
ATOM 2858 C CA . ASP B 1 146 ? 8.586 -15.734 -21.141 1 95 146 ASP B CA 1
ATOM 2859 C C . ASP B 1 146 ? 7.387 -14.867 -21.516 1 95 146 ASP B C 1
ATOM 2861 O O . ASP B 1 146 ? 7.535 -13.859 -22.219 1 95 146 ASP B O 1
ATOM 2865 N N . ASP B 1 147 ? 6.219 -15.172 -21.016 1 93.19 147 ASP B N 1
ATOM 2866 C CA . ASP B 1 147 ? 5.027 -14.398 -21.359 1 93.19 147 ASP B CA 1
ATOM 2867 C C . ASP B 1 147 ? 4.75 -13.328 -20.297 1 93.19 147 ASP B C 1
ATOM 2869 O O . ASP B 1 147 ? 3.795 -12.555 -20.422 1 93.19 147 ASP B O 1
ATOM 2873 N N . ILE B 1 148 ? 5.617 -13.273 -19.344 1 91.31 148 ILE B N 1
ATOM 2874 C CA . ILE B 1 148 ? 5.43 -12.312 -18.266 1 91.31 148 ILE B CA 1
ATOM 2875 C C . ILE B 1 148 ? 6.078 -10.984 -18.625 1 91.31 148 ILE B C 1
ATOM 2877 O O . ILE B 1 148 ? 7.188 -10.953 -19.172 1 91.31 148 ILE B O 1
ATOM 2881 N N . ASP B 1 149 ? 5.398 -9.883 -18.469 1 89.75 149 ASP B N 1
ATOM 2882 C CA . ASP B 1 149 ? 5.988 -8.555 -18.562 1 89.75 149 ASP B CA 1
ATOM 2883 C C . ASP B 1 149 ? 6.793 -8.219 -17.312 1 89.75 149 ASP B C 1
ATOM 2885 O O . ASP B 1 149 ? 6.242 -8.156 -16.219 1 89.75 149 ASP B O 1
ATOM 2889 N N . PRO B 1 150 ? 8.117 -8.008 -17.469 1 93.25 150 PRO B N 1
ATOM 2890 C CA . PRO B 1 150 ? 8.969 -7.793 -16.297 1 93.25 150 PRO B CA 1
ATOM 2891 C C . PRO B 1 150 ? 8.57 -6.547 -15.508 1 93.25 150 PRO B C 1
ATOM 2893 O O . PRO B 1 150 ? 8.711 -6.52 -14.281 1 93.25 150 PRO B O 1
ATOM 2896 N N . ASP B 1 151 ? 8.07 -5.488 -16.188 1 89.25 151 ASP B N 1
ATOM 2897 C CA . ASP B 1 151 ? 7.645 -4.277 -15.484 1 89.25 151 ASP B CA 1
ATOM 2898 C C . ASP B 1 151 ? 6.387 -4.539 -14.664 1 89.25 151 ASP B C 1
ATOM 2900 O O . ASP B 1 151 ? 6.273 -4.066 -13.531 1 89.25 151 ASP B O 1
ATOM 2904 N N . VAL B 1 152 ? 5.504 -5.332 -15.188 1 87.19 152 VAL B N 1
ATOM 2905 C CA . VAL B 1 152 ? 4.266 -5.672 -14.492 1 87.19 152 VAL B CA 1
ATOM 2906 C C . VAL B 1 152 ? 4.57 -6.57 -13.297 1 87.19 152 VAL B C 1
ATOM 2908 O O . VAL B 1 152 ? 4.023 -6.375 -12.211 1 87.19 152 VAL B O 1
ATOM 2911 N N . LEU B 1 153 ? 5.438 -7.516 -13.562 1 92.62 153 LEU B N 1
ATOM 2912 C CA . LEU B 1 153 ? 5.824 -8.398 -12.461 1 92.62 153 LEU B CA 1
ATOM 2913 C C . LEU B 1 153 ? 6.457 -7.598 -11.328 1 92.62 153 LEU B C 1
ATOM 2915 O O . LEU B 1 153 ? 6.125 -7.805 -10.156 1 92.62 153 LEU B O 1
ATOM 2919 N N . SER B 1 154 ? 7.363 -6.695 -11.68 1 93.88 154 SER B N 1
ATOM 2920 C CA . SER B 1 154 ? 8.062 -5.898 -10.68 1 93.88 154 SER B CA 1
ATOM 2921 C C . SER B 1 154 ? 7.102 -4.988 -9.922 1 93.88 154 SER B C 1
ATOM 2923 O O . SER B 1 154 ? 7.164 -4.898 -8.695 1 93.88 154 SER B O 1
ATOM 2925 N N . ALA B 1 155 ? 6.215 -4.332 -10.648 1 91.38 155 ALA B N 1
ATOM 2926 C CA . ALA B 1 155 ? 5.199 -3.494 -10.016 1 91.38 155 ALA B CA 1
ATOM 2927 C C . ALA B 1 155 ? 4.312 -4.316 -9.086 1 91.38 155 ALA B C 1
ATOM 2929 O O . ALA B 1 155 ? 3.947 -3.859 -7.996 1 91.38 155 ALA B O 1
ATOM 2930 N N . SER B 1 156 ? 3.971 -5.512 -9.516 1 91.5 156 SER B N 1
ATOM 2931 C CA . SER B 1 156 ? 3.148 -6.402 -8.703 1 91.5 156 SER B CA 1
ATOM 2932 C C . SER B 1 156 ? 3.883 -6.824 -7.438 1 91.5 156 SER B C 1
ATOM 2934 O O . SER B 1 156 ? 3.303 -6.828 -6.348 1 91.5 156 SER B O 1
ATOM 2936 N N . LEU B 1 157 ? 5.121 -7.156 -7.602 1 94.69 157 LEU B N 1
ATOM 2937 C CA . LEU B 1 157 ? 5.918 -7.598 -6.461 1 94.69 157 LEU B CA 1
ATOM 2938 C C . LEU B 1 157 ? 6.094 -6.473 -5.449 1 94.69 157 LEU B C 1
ATOM 2940 O O . LEU B 1 157 ? 5.887 -6.668 -4.25 1 94.69 157 LEU B O 1
ATOM 2944 N N . MET B 1 158 ? 6.457 -5.285 -5.902 1 95.06 158 MET B N 1
ATOM 2945 C CA . MET B 1 158 ? 6.613 -4.137 -5.012 1 95.06 158 MET B CA 1
ATOM 2946 C C . MET B 1 158 ? 5.277 -3.748 -4.391 1 95.06 158 MET B C 1
ATOM 2948 O O . MET B 1 158 ? 5.207 -3.439 -3.199 1 95.06 158 MET B O 1
ATOM 2952 N N . GLY B 1 159 ? 4.23 -3.768 -5.258 1 93.75 159 GLY B N 1
ATOM 2953 C CA . GLY B 1 159 ? 2.902 -3.523 -4.719 1 93.75 159 GLY B CA 1
ATOM 2954 C C . GLY B 1 159 ? 2.518 -4.488 -3.613 1 93.75 159 GLY B C 1
ATOM 2955 O O . GLY B 1 159 ? 1.929 -4.09 -2.607 1 93.75 159 GLY B O 1
ATOM 2956 N N . THR B 1 160 ? 2.85 -5.703 -3.801 1 94.5 160 THR B N 1
ATOM 2957 C CA . THR B 1 160 ? 2.527 -6.73 -2.818 1 94.5 160 THR B CA 1
ATOM 2958 C C . THR B 1 160 ? 3.309 -6.508 -1.526 1 94.5 160 THR B C 1
ATOM 2960 O O . THR B 1 160 ? 2.744 -6.578 -0.432 1 94.5 160 THR B O 1
ATOM 2963 N N . ILE B 1 161 ? 4.543 -6.203 -1.62 1 95.38 161 ILE B N 1
ATOM 2964 C CA . ILE B 1 161 ? 5.398 -6.031 -0.451 1 95.38 161 ILE B CA 1
ATOM 2965 C C . ILE B 1 161 ? 4.953 -4.797 0.335 1 95.38 161 ILE B C 1
ATOM 2967 O O . ILE B 1 161 ? 4.715 -4.879 1.542 1 95.38 161 ILE B O 1
ATOM 2971 N N . PHE B 1 162 ? 4.781 -3.721 -0.336 1 95 162 PHE B N 1
ATOM 2972 C CA . PHE B 1 162 ? 4.41 -2.494 0.361 1 95 162 PHE B CA 1
ATOM 2973 C C . PHE B 1 162 ? 2.926 -2.492 0.701 1 95 162 PHE B C 1
ATOM 2975 O O . PHE B 1 162 ? 2.51 -1.878 1.687 1 95 162 PHE B O 1
ATOM 2982 N N . GLY B 1 163 ? 2.15 -3.219 -0.131 1 94.56 163 GLY B N 1
ATOM 2983 C CA . GLY B 1 163 ? 0.77 -3.457 0.259 1 94.56 163 GLY B CA 1
ATOM 2984 C C . GLY B 1 163 ? 0.642 -4.266 1.536 1 94.56 163 GLY B C 1
ATOM 2985 O O . GLY B 1 163 ? -0.216 -3.98 2.375 1 94.56 163 GLY B O 1
ATOM 2986 N N . ALA B 1 164 ? 1.469 -5.281 1.707 1 93.12 164 ALA B N 1
ATOM 2987 C CA . ALA B 1 164 ? 1.477 -6.074 2.934 1 93.12 164 ALA B CA 1
ATOM 2988 C C . ALA B 1 164 ? 1.835 -5.215 4.141 1 93.12 164 ALA B C 1
ATOM 2990 O O . ALA B 1 164 ? 1.28 -5.395 5.227 1 93.12 164 ALA B O 1
ATOM 2991 N N . ARG B 1 165 ? 2.744 -4.344 3.939 1 91.44 165 ARG B N 1
ATOM 2992 C CA . ARG B 1 165 ? 3.113 -3.426 5.012 1 91.44 165 ARG B CA 1
ATOM 2993 C C . ARG B 1 165 ? 1.951 -2.504 5.367 1 91.44 165 ARG B C 1
ATOM 2995 O O . ARG B 1 165 ? 1.709 -2.23 6.543 1 91.44 165 ARG B O 1
ATOM 3002 N N . LEU B 1 166 ? 1.296 -2.033 4.332 1 91.25 166 LEU B N 1
ATOM 3003 C CA . LEU B 1 166 ? 0.131 -1.175 4.516 1 91.25 166 LEU B CA 1
ATOM 3004 C C . LEU B 1 166 ? -0.939 -1.883 5.34 1 91.25 166 LEU B C 1
ATOM 3006 O O . LEU B 1 166 ? -1.45 -1.323 6.312 1 91.25 166 LEU B O 1
ATOM 3010 N N . ILE B 1 167 ? -1.186 -3.117 5.004 1 90.25 167 ILE B N 1
ATOM 3011 C CA . ILE B 1 167 ? -2.191 -3.916 5.695 1 90.25 167 ILE B CA 1
ATOM 3012 C C . ILE B 1 167 ? -1.738 -4.191 7.125 1 90.25 167 ILE B C 1
ATOM 3014 O O . ILE B 1 167 ? -2.527 -4.078 8.07 1 90.25 167 ILE B O 1
ATOM 3018 N N . ALA B 1 168 ? -0.495 -4.488 7.34 1 86.69 168 ALA B N 1
ATOM 3019 C CA . ALA B 1 168 ? 0.04 -4.824 8.656 1 86.69 168 ALA B CA 1
ATOM 3020 C C . ALA B 1 168 ? -0.029 -3.627 9.602 1 86.69 168 ALA B C 1
ATOM 3022 O O . ALA B 1 168 ? -0.334 -3.779 10.789 1 86.69 168 ALA B O 1
ATOM 3023 N N . SER B 1 169 ? 0.305 -2.457 9.117 1 78.5 169 SER B N 1
ATOM 3024 C CA . SER B 1 169 ? 0.329 -1.25 9.938 1 78.5 169 SER B CA 1
ATOM 3025 C C . SER B 1 169 ? -1.066 -0.897 10.445 1 78.5 169 SER B C 1
ATOM 3027 O O . SER B 1 169 ? -1.21 -0.194 11.445 1 78.5 169 SER B O 1
ATOM 3029 N N . THR B 1 170 ? -2.043 -1.359 9.758 1 74.88 170 THR B N 1
ATOM 3030 C CA . THR B 1 170 ? -3.41 -0.965 10.078 1 74.88 170 THR B CA 1
ATOM 3031 C C . THR B 1 170 ? -4.09 -2.021 10.945 1 74.88 170 THR B C 1
ATOM 3033 O O . THR B 1 170 ? -5.016 -1.713 11.695 1 74.88 170 THR B O 1
ATOM 3036 N N . ILE B 1 171 ? -3.648 -3.264 10.789 1 68.31 171 ILE B N 1
ATOM 3037 C CA . ILE B 1 171 ? -4.363 -4.34 11.461 1 68.31 171 ILE B CA 1
ATOM 3038 C C . ILE B 1 171 ? -3.736 -4.605 12.828 1 68.31 171 ILE B C 1
ATOM 3040 O O . ILE B 1 171 ? -4.387 -5.152 13.727 1 68.31 171 ILE B O 1
ATOM 3044 N N . SER B 1 172 ? -2.438 -4.363 12.945 1 59.72 172 SER B N 1
ATOM 3045 C CA . SER B 1 172 ? -1.775 -4.613 14.227 1 59.72 172 SER B CA 1
ATOM 3046 C C . SER B 1 172 ? -2.574 -4.031 15.383 1 59.72 172 SER B C 1
ATOM 3048 O O . SER B 1 172 ? -2.537 -4.562 16.5 1 59.72 172 SER B O 1
ATOM 3050 N N . GLY B 1 173 ? -3.258 -3.033 15.18 1 53.62 173 GLY B N 1
ATOM 3051 C CA . GLY B 1 173 ? -4.043 -2.492 16.281 1 53.62 173 GLY B CA 1
ATOM 3052 C C . GLY B 1 173 ? -5.375 -3.195 16.469 1 53.62 173 GLY B C 1
ATOM 3053 O O . GLY B 1 173 ? -6.109 -2.908 17.422 1 53.62 173 GLY B O 1
ATOM 3054 N N . HIS B 1 174 ? -5.648 -3.961 15.445 1 53.75 174 HIS B N 1
ATOM 3055 C CA . HIS B 1 174 ? -6.969 -4.566 15.555 1 53.75 174 HIS B CA 1
ATOM 3056 C C . HIS B 1 174 ? -6.879 -5.996 16.078 1 53.75 174 HIS B C 1
ATOM 3058 O O . HIS B 1 174 ? -6.762 -6.941 15.297 1 53.75 174 HIS B O 1
ATOM 3064 N N . GLY B 1 175 ? -6.512 -6.176 17.234 1 48.34 175 GLY B N 1
ATOM 3065 C CA . GLY B 1 175 ? -6.621 -7.422 17.984 1 48.34 175 GLY B CA 1
ATOM 3066 C C . GLY B 1 175 ? -6.289 -8.641 17.141 1 48.34 175 GLY B C 1
ATOM 3067 O O . GLY B 1 175 ? -5.234 -8.695 16.5 1 48.34 175 GLY B O 1
ATOM 3068 N N . ARG B 1 176 ? -7.43 -9.445 16.719 1 46.53 176 ARG B N 1
ATOM 3069 C CA . ARG B 1 176 ? -7.527 -10.812 16.234 1 46.53 176 ARG B CA 1
ATOM 3070 C C . ARG B 1 176 ? -6.648 -11.023 15.008 1 46.53 176 ARG B C 1
ATOM 3072 O O . ARG B 1 176 ? -6.043 -12.086 14.844 1 46.53 176 ARG B O 1
ATOM 3079 N N . ILE B 1 177 ? -6.637 -10.227 14 1 51.84 177 ILE B N 1
ATOM 3080 C CA . ILE B 1 177 ? -5.902 -10.398 12.75 1 51.84 177 ILE B CA 1
ATOM 3081 C C . ILE B 1 177 ? -4.414 -10.148 12.984 1 51.84 177 ILE B C 1
ATOM 3083 O O . ILE B 1 177 ? -3.572 -10.586 12.203 1 51.84 177 ILE B O 1
ATOM 3087 N N . GLY B 1 178 ? -4.027 -9.562 14.102 1 54.69 178 GLY B N 1
ATOM 3088 C CA . GLY B 1 178 ? -2.703 -9.094 14.484 1 54.69 178 GLY B CA 1
ATOM 3089 C C . GLY B 1 178 ? -1.625 -10.148 14.305 1 54.69 178 GLY B C 1
ATOM 3090 O O . GLY B 1 178 ? -0.494 -9.828 13.93 1 54.69 178 GLY B O 1
ATOM 3091 N N . ASP B 1 179 ? -1.929 -11.336 14.633 1 53.28 179 ASP B N 1
ATOM 3092 C CA . ASP B 1 179 ? -0.937 -12.406 14.594 1 53.28 179 ASP B CA 1
ATOM 3093 C C . ASP B 1 179 ? -0.521 -12.727 13.156 1 53.28 179 ASP B C 1
ATOM 3095 O O . ASP B 1 179 ? 0.577 -13.234 12.922 1 53.28 179 ASP B O 1
ATOM 3099 N N . ILE B 1 180 ? -1.412 -12.695 12.289 1 52.38 180 ILE B N 1
ATOM 3100 C CA . ILE B 1 180 ? -1.273 -13.07 10.891 1 52.38 180 ILE B CA 1
ATOM 3101 C C . ILE B 1 180 ? -0.111 -12.297 10.266 1 52.38 180 ILE B C 1
ATOM 3103 O O . ILE B 1 180 ? 0.63 -12.844 9.438 1 52.38 180 ILE B O 1
ATOM 3107 N N . ILE B 1 181 ? 0.026 -11.031 10.828 1 57.38 181 ILE B N 1
ATOM 3108 C CA . ILE B 1 181 ? 0.776 -9.977 10.141 1 57.38 181 ILE B CA 1
ATOM 3109 C C . ILE B 1 181 ? 2.094 -9.727 10.875 1 57.38 181 ILE B C 1
ATOM 3111 O O . ILE B 1 181 ? 2.838 -8.812 10.523 1 57.38 181 ILE B O 1
ATOM 3115 N N . GLY B 1 182 ? 2.447 -10.602 11.648 1 67.38 182 GLY B N 1
ATOM 3116 C CA . GLY B 1 182 ? 3.422 -10.102 12.609 1 67.38 182 GLY B CA 1
ATOM 3117 C C . GLY B 1 182 ? 4.848 -10.148 12.086 1 67.38 182 GLY B C 1
ATOM 3118 O O . GLY B 1 182 ? 5.641 -9.242 12.352 1 67.38 182 GLY B O 1
ATOM 3119 N N . ASP B 1 183 ? 5.207 -11.203 11.32 1 80.62 183 ASP B N 1
ATOM 3120 C CA . ASP B 1 183 ? 6.602 -11.219 10.891 1 80.62 183 ASP B CA 1
ATOM 3121 C C . ASP B 1 183 ? 6.719 -10.891 9.398 1 80.62 183 ASP B C 1
ATOM 3123 O O . ASP B 1 183 ? 6.348 -11.695 8.547 1 80.62 183 ASP B O 1
ATOM 3127 N N . PRO B 1 184 ? 7.305 -9.727 9.133 1 88.31 184 PRO B N 1
ATOM 3128 C CA . PRO B 1 184 ? 7.371 -9.312 7.727 1 88.31 184 PRO B CA 1
ATOM 3129 C C . PRO B 1 184 ? 8.164 -10.289 6.863 1 88.31 184 PRO B C 1
ATOM 3131 O O . PRO B 1 184 ? 7.863 -10.445 5.676 1 88.31 184 PRO B O 1
ATOM 3134 N N . THR B 1 185 ? 9.172 -10.938 7.453 1 91 185 THR B N 1
ATOM 3135 C CA . THR B 1 185 ? 9.961 -11.914 6.707 1 91 185 THR B CA 1
ATOM 3136 C C . THR B 1 185 ? 9.125 -13.148 6.379 1 91 185 THR B C 1
ATOM 3138 O O . THR B 1 185 ? 9.156 -13.641 5.25 1 91 185 THR B O 1
ATOM 3141 N N . ALA B 1 186 ? 8.406 -13.656 7.375 1 89 186 ALA B N 1
ATOM 3142 C CA . ALA B 1 186 ? 7.516 -14.789 7.141 1 89 186 ALA B CA 1
ATOM 3143 C C . ALA B 1 186 ? 6.449 -14.445 6.105 1 89 186 ALA B C 1
ATOM 3145 O O . ALA B 1 186 ? 6.094 -15.281 5.27 1 89 186 ALA B O 1
ATOM 3146 N N . ARG B 1 187 ? 5.992 -13.242 6.199 1 89.75 187 ARG B N 1
ATOM 3147 C CA . ARG B 1 187 ? 4.984 -12.789 5.242 1 89.75 187 ARG B CA 1
ATOM 3148 C C . ARG B 1 187 ? 5.547 -12.766 3.826 1 89.75 187 ARG B C 1
ATOM 3150 O O . ARG B 1 187 ? 4.871 -13.172 2.879 1 89.75 187 ARG B O 1
ATOM 3157 N N . LEU B 1 188 ? 6.73 -12.273 3.658 1 93.75 188 LEU B N 1
ATOM 3158 C CA . LEU B 1 188 ? 7.363 -12.25 2.344 1 93.75 188 LEU B CA 1
ATOM 3159 C C . LEU B 1 188 ? 7.535 -13.664 1.798 1 93.75 188 LEU B C 1
ATOM 3161 O O . LEU B 1 188 ? 7.32 -13.906 0.608 1 93.75 188 LEU B O 1
ATOM 3165 N N . HIS B 1 189 ? 7.961 -14.586 2.678 1 93.12 189 HIS B N 1
ATOM 3166 C CA . HIS B 1 189 ? 8.094 -15.977 2.264 1 93.12 189 HIS B CA 1
ATOM 3167 C C . HIS B 1 189 ? 6.777 -16.531 1.731 1 93.12 189 HIS B C 1
ATOM 3169 O O . HIS B 1 189 ? 6.754 -17.203 0.704 1 93.12 189 HIS B O 1
ATOM 3175 N N . GLN B 1 190 ? 5.746 -16.234 2.398 1 90.62 190 GLN B N 1
ATOM 3176 C CA . GLN B 1 190 ? 4.426 -16.688 1.969 1 90.62 190 GLN B CA 1
ATOM 3177 C C . GLN B 1 190 ? 4.047 -16.062 0.625 1 90.62 190 GLN B C 1
ATOM 3179 O O . GLN B 1 190 ? 3.479 -16.75 -0.235 1 90.62 190 GLN B O 1
ATOM 3184 N N . ILE B 1 191 ? 4.309 -14.82 0.486 1 92.56 191 ILE B N 1
ATOM 3185 C CA . ILE B 1 191 ? 4.012 -14.117 -0.76 1 92.56 191 ILE B CA 1
ATOM 3186 C C . ILE B 1 191 ? 4.738 -14.805 -1.919 1 92.56 191 ILE B C 1
ATOM 3188 O O . ILE B 1 191 ? 4.125 -15.117 -2.943 1 92.56 191 ILE B O 1
ATOM 3192 N N . TRP B 1 192 ? 6.004 -15.062 -1.751 1 95.38 192 TRP B N 1
ATOM 3193 C CA . TRP B 1 192 ? 6.77 -15.734 -2.795 1 95.38 192 TRP B CA 1
ATOM 3194 C C . TRP B 1 192 ? 6.238 -1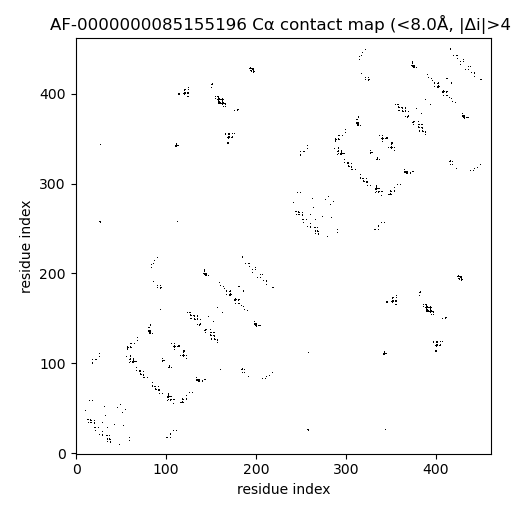7.141 -3.043 1 95.38 192 TRP B C 1
ATOM 3196 O O . TRP B 1 192 ? 6.164 -17.594 -4.191 1 95.38 192 TRP B O 1
ATOM 3206 N N . SER B 1 193 ? 5.922 -17.875 -1.966 1 93.94 193 SER B N 1
ATOM 3207 C CA . SER B 1 193 ? 5.402 -19.234 -2.107 1 93.94 193 SER B CA 1
ATOM 3208 C C . SER B 1 193 ? 4.141 -19.25 -2.961 1 93.94 193 SER B C 1
ATOM 3210 O O . SER B 1 193 ? 3.92 -20.188 -3.729 1 93.94 193 SER B O 1
ATOM 3212 N N . LEU B 1 194 ? 3.35 -18.219 -2.848 1 92.31 194 LEU B N 1
ATOM 3213 C CA . LEU B 1 194 ? 2.105 -18.141 -3.605 1 92.31 194 LEU B CA 1
ATOM 3214 C C . LEU B 1 194 ? 2.373 -17.719 -5.047 1 92.31 194 LEU B C 1
ATOM 3216 O O . LEU B 1 194 ? 1.646 -18.125 -5.961 1 92.31 194 LEU B O 1
ATOM 3220 N N . LEU B 1 195 ? 3.412 -16.969 -5.332 1 94.94 195 LEU B N 1
ATOM 3221 C CA . LEU B 1 195 ? 3.652 -16.359 -6.633 1 94.94 195 LEU B CA 1
ATOM 3222 C C . LEU B 1 195 ? 4.477 -17.281 -7.523 1 94.94 195 LEU B C 1
ATOM 3224 O O . LEU B 1 195 ? 4.301 -17.297 -8.742 1 94.94 195 LEU B O 1
ATOM 3228 N N . LEU B 1 196 ? 5.414 -18.078 -6.973 1 96.75 196 LEU B N 1
ATOM 3229 C CA . LEU B 1 196 ? 6.422 -18.828 -7.715 1 96.75 196 LEU B CA 1
ATOM 3230 C C . LEU B 1 196 ? 5.77 -19.734 -8.758 1 96.75 196 LEU B C 1
ATOM 3232 O O . LEU B 1 196 ? 6.141 -19.703 -9.93 1 96.75 196 LEU B O 1
ATOM 3236 N N . PRO B 1 197 ? 4.738 -20.516 -8.398 1 95.06 197 PRO B N 1
ATOM 3237 C CA . PRO B 1 197 ? 4.164 -21.422 -9.391 1 95.06 197 PRO B CA 1
ATOM 3238 C C . PRO B 1 197 ? 3.568 -20.672 -10.586 1 95.06 197 PRO B C 1
ATOM 3240 O O . PRO B 1 197 ? 3.451 -21.25 -11.68 1 95.06 197 PRO B O 1
ATOM 3243 N N . GLY B 1 198 ? 3.248 -19.406 -10.367 1 95.06 198 GLY B N 1
ATOM 3244 C CA . GLY B 1 198 ? 2.6 -18.656 -11.422 1 95.06 198 GLY B CA 1
ATOM 3245 C C . GLY B 1 198 ? 3.576 -17.891 -12.297 1 95.06 198 GLY B C 1
ATOM 3246 O O . GLY B 1 198 ? 3.219 -17.422 -13.383 1 95.06 198 GLY B O 1
ATOM 3247 N N . ILE B 1 199 ? 4.871 -17.812 -11.891 1 97 199 ILE B N 1
ATOM 3248 C CA . ILE B 1 199 ? 5.738 -16.906 -12.633 1 97 199 ILE B CA 1
ATOM 3249 C C . ILE B 1 199 ? 6.992 -17.641 -13.094 1 97 199 ILE B C 1
ATOM 3251 O O . ILE B 1 199 ? 7.695 -17.188 -14 1 97 199 ILE B O 1
ATOM 3255 N N . VAL B 1 200 ? 7.34 -18.719 -12.406 1 97.88 200 VAL B N 1
ATOM 3256 C CA . VAL B 1 200 ? 8.578 -19.438 -12.695 1 97.88 200 VAL B CA 1
ATOM 3257 C C . VAL B 1 200 ? 8.336 -20.484 -13.781 1 97.88 200 VAL B C 1
ATOM 3259 O O . VAL B 1 200 ? 7.285 -21.125 -13.805 1 97.88 200 VAL B O 1
ATOM 3262 N N . SER B 1 201 ? 9.297 -20.672 -14.664 1 97.25 201 SER B N 1
ATOM 3263 C CA . SER B 1 201 ? 9.211 -21.734 -15.656 1 97.25 201 SER B CA 1
ATOM 3264 C C . SER B 1 201 ? 9.102 -23.109 -14.992 1 97.25 201 SER B C 1
ATOM 3266 O O . SER B 1 201 ? 9.641 -23.312 -13.898 1 97.25 201 SER B O 1
ATOM 3268 N N . GLN B 1 202 ? 8.398 -23.953 -15.672 1 94.69 202 GLN B N 1
ATOM 3269 C CA . GLN B 1 202 ? 8.148 -25.281 -15.117 1 94.69 202 GLN B CA 1
ATOM 3270 C C . GLN B 1 202 ? 9.461 -25.984 -14.789 1 94.69 202 GLN B C 1
ATOM 3272 O O . GLN B 1 202 ? 9.578 -26.641 -13.75 1 94.69 202 GLN B O 1
ATOM 3277 N N . ALA B 1 203 ? 10.445 -25.859 -15.641 1 96.44 203 ALA B N 1
ATOM 3278 C CA . ALA B 1 203 ? 11.727 -26.531 -15.477 1 96.44 203 ALA B CA 1
ATOM 3279 C C . ALA B 1 203 ? 12.469 -26.016 -14.242 1 96.44 203 ALA B C 1
ATOM 3281 O O . ALA B 1 203 ? 13.188 -26.766 -13.578 1 96.44 203 ALA B O 1
ATOM 3282 N N . SER B 1 204 ? 12.266 -24.734 -13.883 1 97.69 204 SER B N 1
ATOM 3283 C CA . SER B 1 204 ? 13.039 -24.094 -12.836 1 97.69 204 SER B CA 1
ATOM 3284 C C . SER B 1 204 ? 12.297 -24.094 -11.508 1 97.69 204 SER B C 1
ATOM 3286 O O . SER B 1 204 ? 12.875 -23.812 -10.453 1 97.69 204 SER B O 1
ATOM 3288 N N . LEU B 1 205 ? 11.008 -24.422 -11.5 1 97.25 205 LEU B N 1
ATOM 3289 C CA . LEU B 1 205 ? 10.133 -24.234 -10.352 1 97.25 205 LEU B CA 1
ATOM 3290 C C . LEU B 1 205 ? 10.625 -25.031 -9.148 1 97.25 205 LEU B C 1
ATOM 3292 O O . LEU B 1 205 ? 10.75 -24.5 -8.047 1 97.25 205 LEU B O 1
ATOM 3296 N N . PRO B 1 206 ? 11 -26.344 -9.312 1 97.12 206 PRO B N 1
ATOM 3297 C CA . PRO B 1 206 ? 11.477 -27.094 -8.148 1 97.12 206 PRO B CA 1
ATOM 3298 C C . PRO B 1 206 ? 12.711 -26.453 -7.512 1 97.12 206 PRO B C 1
ATOM 3300 O O . PRO B 1 206 ? 12.82 -26.406 -6.285 1 97.12 206 PRO B O 1
ATOM 3303 N N . TYR B 1 207 ? 13.578 -25.984 -8.344 1 97.31 207 TYR B N 1
ATOM 3304 C CA . TYR B 1 207 ? 14.789 -25.344 -7.828 1 97.31 207 TYR B CA 1
ATOM 3305 C C . TYR B 1 207 ? 14.445 -24.109 -7.004 1 97.31 207 TYR B C 1
ATOM 3307 O O . TYR B 1 207 ? 14.953 -23.938 -5.898 1 97.31 207 TYR B O 1
ATOM 3315 N N . PHE B 1 208 ? 13.617 -23.281 -7.457 1 97.5 208 PHE B N 1
ATOM 3316 C CA . PHE B 1 208 ? 13.352 -22 -6.809 1 97.5 208 PHE B CA 1
ATOM 3317 C C . PHE B 1 208 ? 12.438 -22.188 -5.605 1 97.5 208 PHE B C 1
ATOM 3319 O O . PHE B 1 208 ? 12.43 -21.359 -4.691 1 97.5 208 PHE B O 1
ATOM 3326 N N . GLU B 1 209 ? 11.609 -23.219 -5.602 1 96.5 209 GLU B N 1
ATOM 3327 C CA . GLU B 1 209 ? 10.891 -23.562 -4.375 1 96.5 209 GLU B CA 1
ATOM 3328 C C . GLU B 1 209 ? 11.859 -23.922 -3.256 1 96.5 209 GLU B C 1
ATOM 3330 O O . GLU B 1 209 ? 11.688 -23.516 -2.111 1 96.5 209 GLU B O 1
ATOM 3335 N N . GLN B 1 210 ? 12.898 -24.703 -3.627 1 96.44 210 GLN B N 1
ATOM 3336 C CA . GLN B 1 210 ? 13.93 -25.047 -2.658 1 96.44 210 GLN B CA 1
ATOM 3337 C C . GLN B 1 210 ? 14.742 -23.828 -2.254 1 96.44 210 GLN B C 1
ATOM 3339 O O . GLN B 1 210 ? 15.062 -23.641 -1.075 1 96.44 210 GLN B O 1
ATOM 3344 N N . PHE B 1 211 ? 15.055 -23.047 -3.279 1 96.12 211 PHE B N 1
ATOM 3345 C CA . PHE B 1 211 ? 15.812 -21.828 -3.021 1 96.12 211 PHE B CA 1
ATOM 3346 C C . PHE B 1 211 ? 15.062 -20.938 -2.039 1 96.12 211 PHE B C 1
ATOM 3348 O O . PHE B 1 211 ? 15.664 -20.391 -1.11 1 96.12 211 PHE B O 1
ATOM 3355 N N . LEU B 1 212 ? 13.781 -20.766 -2.209 1 96.31 212 LEU B N 1
ATOM 3356 C CA . LEU B 1 212 ? 12.938 -19.953 -1.332 1 96.31 212 LEU B CA 1
ATOM 3357 C C . LEU B 1 212 ? 12.945 -20.516 0.088 1 96.31 212 LEU B C 1
ATOM 3359 O O . LEU B 1 212 ? 13.016 -19.75 1.057 1 96.31 212 LEU B O 1
ATOM 3363 N N . ARG B 1 213 ? 12.836 -21.812 0.211 1 94.31 213 ARG B N 1
ATOM 3364 C CA . ARG B 1 213 ? 12.859 -22.438 1.528 1 94.31 213 ARG B CA 1
ATOM 3365 C C . ARG B 1 213 ? 14.156 -22.125 2.264 1 94.31 213 ARG B C 1
ATOM 3367 O O . ARG B 1 213 ? 14.141 -21.781 3.445 1 94.31 213 ARG B O 1
ATOM 3374 N N . ARG B 1 214 ? 15.258 -22.188 1.584 1 92.5 214 ARG B N 1
ATOM 3375 C CA . ARG B 1 214 ? 16.562 -21.891 2.168 1 92.5 214 ARG B CA 1
ATOM 3376 C C . ARG B 1 214 ? 16.656 -20.422 2.574 1 92.5 214 ARG B C 1
ATOM 3378 O O . ARG B 1 214 ? 17.203 -20.109 3.637 1 92.5 214 ARG B O 1
ATOM 3385 N N . GLU B 1 215 ? 16.141 -19.578 1.694 1 91.06 215 GLU B N 1
ATOM 3386 C CA . GLU B 1 215 ? 16.172 -18.141 1.98 1 91.06 215 GLU B CA 1
ATOM 3387 C C . GLU B 1 215 ? 15.336 -17.812 3.215 1 91.06 215 GLU B C 1
ATOM 3389 O O . GLU B 1 215 ? 15.727 -16.984 4.035 1 91.06 215 GLU B O 1
ATOM 3394 N N . GLY B 1 216 ? 14.172 -18.469 3.27 1 87 216 GLY B N 1
ATOM 3395 C CA . GLY B 1 216 ? 13.336 -18.281 4.441 1 87 216 GLY B CA 1
ATOM 3396 C C . GLY B 1 216 ? 14.016 -18.688 5.734 1 87 216 GLY B C 1
ATOM 3397 O O . GLY B 1 216 ? 13.914 -17.984 6.742 1 87 216 GLY B O 1
ATOM 3398 N N . MET B 1 217 ? 14.734 -19.766 5.734 1 84.69 217 MET B N 1
ATOM 3399 C CA . MET B 1 217 ? 15.445 -20.266 6.902 1 84.69 217 MET B CA 1
ATOM 3400 C C . MET B 1 217 ? 16.594 -19.344 7.289 1 84.69 217 MET B C 1
ATOM 3402 O O . MET B 1 217 ? 16.844 -19.109 8.477 1 84.69 217 MET B O 1
ATOM 3406 N N . ARG B 1 218 ? 17.219 -18.844 6.332 1 84.62 218 ARG B N 1
ATOM 3407 C CA . ARG B 1 218 ? 18.344 -17.922 6.566 1 84.62 218 ARG B CA 1
ATOM 3408 C C . ARG B 1 218 ? 17.875 -16.672 7.301 1 84.62 218 ARG B C 1
ATOM 3410 O O . ARG B 1 218 ? 18.547 -16.203 8.219 1 84.62 218 ARG B O 1
ATOM 3417 N N . HIS B 1 219 ? 16.734 -16.188 6.957 1 81.25 219 HIS B N 1
ATOM 3418 C CA . HIS B 1 219 ? 16.281 -14.922 7.516 1 81.25 219 HIS B CA 1
ATOM 3419 C C . HIS B 1 219 ? 15.484 -15.141 8.805 1 81.25 219 HIS B C 1
ATOM 3421 O O . HIS B 1 219 ? 15.344 -14.219 9.609 1 81.25 219 HIS B O 1
ATOM 3427 N N . ALA B 1 220 ? 14.844 -16.297 8.938 1 73.25 220 ALA B N 1
ATOM 3428 C CA . ALA B 1 220 ? 14.195 -16.625 10.203 1 73.25 220 ALA B CA 1
ATOM 3429 C C . ALA B 1 220 ? 15.219 -16.75 11.328 1 73.25 220 ALA B C 1
ATOM 3431 O O . ALA B 1 220 ? 14.961 -16.328 12.453 1 73.25 220 ALA B O 1
ATOM 3432 N N . THR B 1 221 ? 16.281 -17.344 10.969 1 62.28 221 THR B N 1
ATOM 3433 C CA . THR B 1 221 ? 17.344 -17.516 11.945 1 62.28 221 THR B CA 1
ATOM 3434 C C . THR B 1 221 ? 17.984 -16.172 12.289 1 62.28 221 THR B C 1
ATOM 3436 O O . THR B 1 221 ? 18.469 -15.984 13.414 1 62.28 221 THR B O 1
ATOM 3439 N N . ALA B 1 222 ? 17.938 -15.453 11.406 1 55.16 222 ALA B N 1
ATOM 3440 C CA . ALA B 1 222 ? 18.578 -14.156 11.625 1 55.16 222 ALA B CA 1
ATOM 3441 C C . ALA B 1 222 ? 17.719 -13.258 12.508 1 55.16 222 ALA B C 1
ATOM 3443 O O . ALA B 1 222 ? 18.219 -12.344 13.156 1 55.16 222 ALA B O 1
ATOM 3444 N N . ASN B 1 223 ? 16.359 -13.633 12.547 1 58.81 223 ASN B N 1
ATOM 3445 C CA . ASN B 1 223 ? 15.445 -12.844 13.367 1 58.81 223 ASN B CA 1
ATOM 3446 C C . ASN B 1 223 ? 14.68 -13.719 14.352 1 58.81 223 ASN B C 1
ATOM 3448 O O . ASN B 1 223 ? 13.484 -13.961 14.18 1 58.81 223 ASN B O 1
ATOM 3452 N N . PRO B 1 224 ? 15.367 -14.32 15.406 1 44.62 224 PRO B N 1
ATOM 3453 C CA . PRO B 1 224 ? 14.75 -15.266 16.344 1 44.62 224 PRO B CA 1
ATOM 3454 C C . PRO B 1 224 ? 13.664 -14.617 17.203 1 44.62 224 PRO B C 1
ATOM 3456 O O . PRO B 1 224 ? 12.867 -15.32 17.828 1 44.62 224 PRO B O 1
ATOM 3459 N N . ALA B 1 225 ? 13.664 -13.492 17.516 1 45.31 225 ALA B N 1
ATOM 3460 C CA . ALA B 1 225 ? 12.781 -12.891 18.516 1 45.31 225 ALA B CA 1
ATOM 3461 C C . ALA B 1 225 ? 11.32 -13.227 18.25 1 45.31 225 ALA B C 1
ATOM 3463 O O . ALA B 1 225 ? 10.453 -12.977 19.078 1 45.31 225 ALA B O 1
ATOM 3464 N N . ALA B 1 226 ? 11.008 -13.641 17.188 1 42.41 226 ALA B N 1
ATOM 3465 C CA . ALA B 1 226 ? 9.594 -13.93 16.969 1 42.41 226 ALA B CA 1
ATOM 3466 C C . ALA B 1 226 ? 9.266 -15.367 17.344 1 42.41 226 ALA B C 1
ATOM 3468 O O . ALA B 1 226 ? 8.18 -15.867 17.031 1 42.41 226 ALA B O 1
ATOM 3469 N N . GLN B 1 227 ? 10.188 -16.156 17.812 1 36.28 227 GLN B N 1
ATOM 3470 C CA . GLN B 1 227 ? 9.852 -17.531 18.203 1 36.28 227 GLN B CA 1
ATOM 3471 C C . GLN B 1 227 ? 9.164 -17.547 19.562 1 36.28 227 GLN B C 1
ATOM 3473 O O . GLN B 1 227 ? 9.609 -16.891 20.5 1 36.28 227 GLN B O 1
ATOM 3478 N N . PRO B 1 228 ? 7.934 -18 19.609 1 35.78 228 PRO B N 1
ATOM 3479 C CA . PRO B 1 228 ? 7.395 -18.188 20.953 1 35.78 228 PRO B CA 1
ATOM 3480 C C . PRO B 1 228 ? 8.336 -18.969 21.859 1 35.78 228 PRO B C 1
ATOM 3482 O O . PRO B 1 228 ? 9.023 -19.891 21.406 1 35.78 228 PRO B O 1
ATOM 3485 N N . GLU B 1 229 ? 8.945 -18.391 22.812 1 32.38 229 GLU B N 1
ATOM 3486 C CA . GLU B 1 229 ? 9.555 -19.172 23.891 1 32.38 229 GLU B CA 1
ATOM 3487 C C . GLU B 1 229 ? 8.664 -20.328 24.312 1 32.38 229 GLU B C 1
ATOM 3489 O O . GLU B 1 229 ? 7.484 -20.125 24.625 1 32.38 229 GLU B O 1
ATOM 3494 N N . GLY B 1 230 ? 8.867 -21.422 23.766 1 27.61 230 GLY B N 1
ATOM 3495 C CA . GLY B 1 230 ? 8.328 -22.641 24.359 1 27.61 230 GLY B CA 1
ATOM 3496 C C . GLY B 1 230 ? 8.477 -22.688 25.875 1 27.61 230 GLY B C 1
ATOM 3497 O O . GLY B 1 230 ? 9.594 -22.719 26.391 1 27.61 230 GLY B O 1
ATOM 3498 N N . GLU B 1 231 ? 7.559 -22.016 26.625 1 25.84 231 GLU B N 1
ATOM 3499 C CA . GLU B 1 231 ? 7.457 -22.641 27.938 1 25.84 231 GLU B CA 1
ATOM 3500 C C . GLU B 1 231 ? 6.969 -24.078 27.828 1 25.84 231 GLU B C 1
ATOM 3502 O O . GLU B 1 231 ? 6.121 -24.391 26.984 1 25.84 231 GLU B O 1
#

Organism: Mycolicibacterium paratuberculosis (strain ATCC BAA-968 / K-10) (NCBI:txid262316)

Nearest PDB structures (foldseek):
  1ui6-assembly1_A  TM=8.739E-01  e=1.293E-09  Streptomyces coelicolor A3(2)
  1ui6-assembly1_B  TM=8.419E-01  e=5.164E-09  Streptomyces coelicolor A3(2)
  4pxi-assembly1_B  TM=8.370E-01  e=3.588E-08  Streptomyces coelicolor
  7ky1-assembly1_A  TM=8.353E-01  e=1.306E-07  Streptomyces coelicolor
  2f07-assembly1_B  TM=6.573E-01  e=2.000E-05  Bacillus subtilis subsp. subtilis str. 168

Secondary structure (DSSP, 8-state):
-HHHHHHHHHHHHHHHHHHHHHHHH-TTT--HHHHHHHHT--HHHHHHH-SSHHHHHHHHHHHHHHHHHHHHHHHS-TTS-HHHHHHHHHHHHHHHHHH-HHHHHHHHHHHHTTTT-HHHHHHHHHHHHHHHHHHHHHHHHTSB-TTS-HHHHHHHHHHHHHHHHHHHHHHTTSGGGTTTTS-HHHHHHHHHHHHHHHHB-TTTHHHHHHHHHHHHHHHHHH-GGGS----/-HHHHHHHHHHHHHHHHHHHHHHHH-TTT--HHHHHHHHT--HHHHHHH-SSHHHHHHHHHHHHHHHHHHHHHHHS-TTS-HHHHHHHHHHHHHHHHHH-HHHHHHHHHHHHTTTT-HHHHHHHHHHHHHHHHHHHHHHHHTSB-TTS-HHHHHHHHHHHHHHHHHHHHHHTTSGGGGGGGS-HHHHHHHHHHHHHHHHB-TTTHHHHHHHHHHHHHHHHHH-GGGS----

Solvent-accessible surface area (backbone atoms only — not comparable to full-atom values): 23721 Å² total; per-residue (Å²): 107,67,65,58,53,50,50,49,52,50,51,49,44,47,51,53,28,40,47,52,44,34,68,73,54,29,69,68,69,46,47,68,66,58,36,33,60,63,52,73,51,54,69,67,63,48,47,72,76,36,86,39,69,65,54,46,50,37,49,42,21,46,54,14,38,53,53,50,52,49,56,30,52,71,65,38,50,91,86,49,58,24,54,58,29,48,56,53,23,52,54,46,50,55,48,44,45,71,72,33,68,56,33,32,45,12,51,52,49,24,50,40,33,51,64,68,37,71,43,28,15,47,45,52,43,50,51,27,53,57,45,16,53,27,40,46,44,9,33,75,73,52,42,26,37,81,86,59,54,34,62,55,51,20,42,47,52,51,7,30,56,55,9,39,49,55,48,32,50,22,24,55,77,43,64,87,59,26,72,79,52,61,49,66,67,62,49,50,47,50,53,48,61,30,35,44,65,37,44,33,18,80,88,39,36,67,58,50,56,51,49,48,53,53,52,46,50,56,54,46,65,73,51,56,86,77,56,77,75,80,124,106,67,65,56,52,50,50,49,53,51,51,49,46,47,51,54,28,40,47,52,46,35,72,74,55,30,69,69,69,46,47,70,66,58,35,34,59,63,52,74,52,53,68,67,62,49,47,73,76,36,86,39,69,65,56,47,49,36,51,43,21,48,54,13,37,51,52,50,50,48,53,31,52,71,64,38,50,91,85,50,56,23,55,58,28,47,56,53,21,51,54,46,49,57,49,43,44,72,73,33,68,56,32,33,45,13,53,51,50,24,49,41,34,51,66,70,36,72,42,28,16,45,46,53,44,50,52,28,53,57,46,17,54,27,41,45,44,9,32,76,72,51,42,28,39,80,85,60,54,33,61,54,51,21,42,46,52,51,7,30,55,54,9,39,48,53,47,32,50,21,24,56,78,46,62,86,61,24,72,79,52,62,49,66,67,62,49,49,48,52,52,49,62,30,35,44,64,37,44,34,18,79,88,40,37,69,58,51,55,52,49,48,53,53,52,45,49,55,53,44,66,70,52,54,86,76,57,77,76,81,123

pLDDT: mean 89.33, std 14.75, range [24.45, 98.69]